Protein AF-0000000066118875 (afdb_homodimer)

Organism: Methanococcus maripaludis (strain C7 / ATCC BAA-1331) (NCBI:txid426368)

InterPro domains:
  IPR014856 RNA-free ribonuclease P [MF_01078] (4-220)
  IPR014856 RNA-free ribonuclease P [PF08745] (5-217)
  IPR014856 RNA-free ribonuclease P [PTHR41173] (1-218)
  IPR014856 RNA-free ribonuclease P [TIGR03875] (5-217)

Foldseek 3Di:
DPAAEEEEALCLQQPPLQCVLVVHDASQVSLQLLLVLLVCCCVQVVHAYEYEPPVRVVVNVVVCVVSVHDVVSVVSCVPRYHYDFFPPVPDDDDVVLVVVQVVLQVVLVVVLVVLVVVLVVQLVVQLVVQVPDPPDDPVRSNVVSCVVRVVVSVVVNCCSNQPQADRDPSLVRSLRVCVVVVHEYEDQHNHSVVVCVVRVHHYDYSNCVSVVSVVVVVVSVVD/DPAAEEEEALCLQQPVLQCVLVVHDASLVSLVLLLVLLVLCCVQVVHAYEYEPPVRVVVNVVVCVVSVHDVVSVVSCVPRYHYDFFPPVPDDDDVVLVVVQVVLQVVLVVVLVVLVVVLVVQLVVQLVVQVPDPPDDPVRSNVVSCVVRVVVSVVVNCCSNQPQADRDPSLVRSLRVCVVVVHEYEHQHNRSVVVCVVRVHHYDYSNCVSVVSVVVVVVSVVD

Secondary structure (DSSP, 8-state):
----EEEE-THHHH-HHHHHHHT-SSHHHHHHHHHHHHHHHHHHH--EEEEETTHHHHHHHHHHHHTT--HHHHHHHHHHEEEE---TTT-EEEHHHHHHHHHHHHHHHHHHHHHHHHHHHHHHHHHHHHHSSTT--HHHHHHHHHHHHHHHHHHHHHHHHHTTS---HHHHHHHHHHHHHT-EEEE--HHHHHHHHHTT--EEETTTHHHHHHHHHHHHHH-/----EEEE-THHHH-HHHHHHHT-SSHHHHHHHHHHHHHHHHHHH--EEEEETTHHHHHHHHHHHHTT--HHHHHHHHHHEEEE---TTT-EEEHHHHHHHHHHHHHHHHHHHHHHHHHHHHHHHHHHHHHSSTT--HHHHHHHHHHHHHHHHHHHHHHHHHTTS---HHHHHHHHHHHHHT-EEEE--HHHHHHHHHTT--EEETTTHHHHHHHHHHHHHH-

Solvent-accessible surface area (backbone atoms only — not comparable to full-atom values): 22866 Å² total; per-residue (Å²): 126,86,72,52,37,34,19,42,38,50,40,41,57,66,30,63,64,31,25,57,68,70,71,40,92,46,65,52,60,33,41,42,52,49,46,50,51,48,43,49,36,31,74,75,67,54,35,44,40,30,28,27,43,62,57,37,44,48,50,40,50,51,50,40,54,74,69,64,38,58,69,67,50,54,51,45,48,66,68,55,37,46,71,42,58,51,60,34,77,76,42,64,36,47,38,44,59,55,42,52,50,42,44,53,48,45,56,27,53,52,49,43,51,50,52,43,52,51,45,28,50,53,30,23,52,46,18,36,64,56,43,60,51,84,85,60,53,70,69,56,41,49,50,53,38,46,65,64,45,48,61,58,43,52,50,52,45,47,48,56,66,40,56,73,39,81,62,43,43,47,59,50,37,32,54,47,33,11,61,76,66,70,18,28,33,25,36,71,47,66,14,56,52,54,49,30,53,75,70,70,42,50,75,37,51,18,58,50,45,64,54,55,52,49,52,54,48,54,53,56,67,70,97,125,87,71,52,36,34,20,42,38,50,38,40,58,67,29,65,63,33,26,58,70,70,71,41,92,45,64,51,59,33,41,42,53,48,45,50,53,50,42,49,37,30,74,74,67,54,35,45,41,29,29,26,42,62,56,36,44,48,51,40,51,51,50,40,55,75,69,65,38,58,68,67,49,55,50,46,50,65,68,56,38,45,71,43,58,50,60,33,77,74,42,65,37,46,38,45,59,54,42,51,49,41,44,52,48,45,54,26,52,53,48,43,50,51,53,42,50,52,48,30,50,53,31,23,53,47,19,35,65,55,44,60,52,84,84,59,53,70,69,58,41,49,52,53,38,47,67,64,45,48,60,59,42,52,51,54,46,46,48,57,67,40,54,75,39,80,62,43,41,47,57,50,38,32,52,48,32,11,61,75,65,69,17,27,34,25,36,72,46,65,15,57,51,55,50,30,54,74,71,71,41,49,77,38,51,18,57,50,45,64,55,55,52,47,52,54,49,54,54,57,67,72,99

Nearest PDB structures (foldseek):
  7e8o-assembly2_D  TM=9.168E-01  e=6.779E-15  Planctomycetes bacterium GWF2_40_8
  8kda-assembly1_J  TM=9.258E-01  e=1.550E-14  Hydrogenobacter thermophilus TK-6
  7e8o-assembly1_A  TM=8.873E-01  e=4.756E-15  Planctomycetes bacterium GWF2_40_8
  8kda-assembly1_B  TM=9.150E-01  e=3.149E-14  Hydrogenobacter thermophilus TK-6
  8kd9-assembly1_L  TM=9.096E-01  e=1.301E-12  Aquifex aeolicus VF5

Structure (mmCIF, N/CA/C/O backbone):
data_AF-0000000066118875-model_v1
#
loop_
_entity.id
_entity.type
_entity.pdbx_description
1 polymer 'RNA-free ribonuclease P'
#
loop_
_atom_site.group_PDB
_atom_site.id
_atom_site.type_symbol
_atom_site.label_atom_id
_atom_site.label_alt_id
_atom_site.label_comp_id
_atom_site.label_asym_id
_atom_site.label_entity_id
_atom_site.label_seq_id
_atom_site.pdbx_PDB_ins_code
_atom_site.Cartn_x
_atom_site.Cartn_y
_atom_site.Cartn_z
_atom_site.occupancy
_atom_site.B_iso_or_equiv
_atom_site.auth_seq_id
_atom_site.auth_comp_id
_atom_site.auth_asym_id
_atom_site.auth_atom_id
_atom_site.pdbx_PDB_model_num
ATOM 1 N N . MET A 1 1 ? -27.656 25.938 12.891 1 40.72 1 MET A N 1
ATOM 2 C CA . MET A 1 1 ? -26.469 26.25 12.102 1 40.72 1 MET A CA 1
ATOM 3 C C . MET A 1 1 ? -25.594 25.016 11.922 1 40.72 1 MET A C 1
ATOM 5 O O . MET A 1 1 ? -25.453 24.219 12.844 1 40.72 1 MET A O 1
ATOM 9 N N . GLN A 1 2 ? -25.344 24.656 10.766 1 55.78 2 GLN A N 1
ATOM 10 C CA . GLN A 1 2 ? -24.609 23.422 10.508 1 55.78 2 GLN A CA 1
ATOM 11 C C . GLN A 1 2 ? -23.219 23.469 11.133 1 55.78 2 GLN A C 1
ATOM 13 O O . GLN A 1 2 ? -22.438 24.375 10.852 1 55.78 2 GLN A O 1
ATOM 18 N N . LYS A 1 3 ? -23.047 22.875 12.328 1 73.31 3 LYS A N 1
ATOM 19 C CA . LYS A 1 3 ? -21.812 22.812 13.086 1 73.31 3 LYS A CA 1
ATOM 20 C C . LYS A 1 3 ? -20.625 22.469 12.188 1 73.31 3 LYS A C 1
ATOM 22 O O . LYS A 1 3 ? -20.688 21.5 11.43 1 73.31 3 LYS A O 1
ATOM 27 N N . GLN A 1 4 ? -19.703 23.5 12.039 1 89.94 4 GLN A N 1
ATOM 28 C CA . GLN A 1 4 ? -18.5 23.281 11.234 1 89.94 4 GLN A CA 1
ATOM 29 C C . GLN A 1 4 ? -17.469 22.5 12.023 1 89.94 4 GLN A C 1
ATOM 31 O O . GLN A 1 4 ? -17.172 22.812 13.18 1 89.94 4 GLN A O 1
ATOM 36 N N . ARG A 1 5 ? -17.031 21.422 11.469 1 96.44 5 ARG A N 1
ATOM 37 C CA . ARG A 1 5 ? -16 20.562 12.07 1 96.44 5 ARG A CA 1
ATOM 38 C C . ARG A 1 5 ? -14.797 20.438 11.148 1 96.44 5 ARG A C 1
ATOM 40 O O . ARG A 1 5 ? -14.938 20.406 9.93 1 96.44 5 ARG A O 1
ATOM 47 N N . PHE A 1 6 ? -13.719 20.453 11.828 1 98.19 6 PHE A N 1
ATOM 48 C CA . PHE A 1 6 ? -12.469 20.297 11.086 1 98.19 6 PHE A CA 1
ATOM 49 C C . PHE A 1 6 ? -11.625 19.172 11.68 1 98.19 6 PHE A C 1
ATOM 51 O O . PHE A 1 6 ? -11.602 18.984 12.898 1 98.19 6 PHE A O 1
ATOM 58 N N . CYS A 1 7 ? -11.008 18.406 10.836 1 98.31 7 CYS A N 1
ATOM 59 C CA . CYS A 1 7 ? -10.055 17.375 11.242 1 98.31 7 CYS A CA 1
ATOM 60 C C . CYS A 1 7 ? -8.641 17.766 10.82 1 98.31 7 CYS A C 1
ATOM 62 O O . CYS A 1 7 ? -8.359 17.875 9.625 1 98.31 7 CYS A O 1
ATOM 64 N N . LEU A 1 8 ? -7.762 17.875 11.75 1 98.06 8 LEU A N 1
ATOM 65 C CA . LEU A 1 8 ? -6.457 18.469 11.492 1 98.06 8 LEU A CA 1
ATOM 66 C C . LEU A 1 8 ? -5.387 17.391 11.336 1 98.06 8 LEU A C 1
ATOM 68 O O . LEU A 1 8 ? -5.324 16.453 12.133 1 98.06 8 LEU A O 1
ATOM 72 N N . ASP A 1 9 ? -4.609 17.5 10.336 1 97.31 9 ASP A N 1
ATOM 73 C CA . ASP A 1 9 ? -3.34 16.797 10.211 1 97.31 9 ASP A CA 1
ATOM 74 C C . ASP A 1 9 ? -2.219 17.547 10.922 1 97.31 9 ASP A C 1
ATOM 76 O O . ASP A 1 9 ? -2.375 18.719 11.266 1 97.31 9 ASP A O 1
ATOM 80 N N . THR A 1 10 ? -1.132 16.922 11.195 1 95.75 10 THR A N 1
ATOM 81 C CA . THR A 1 10 ? -0.002 17.547 11.875 1 95.75 10 THR A CA 1
ATOM 82 C C . THR A 1 10 ? 0.458 18.797 11.133 1 95.75 10 THR A C 1
ATOM 84 O O . THR A 1 10 ? 0.834 19.797 11.75 1 95.75 10 THR A O 1
ATOM 87 N N . THR A 1 11 ? 0.359 18.766 9.867 1 94.12 11 THR A N 1
ATOM 88 C CA . THR A 1 11 ? 0.866 19.844 9.023 1 94.12 11 THR A CA 1
ATOM 89 C C . THR A 1 11 ? 0.025 21.094 9.203 1 94.12 11 THR A C 1
ATOM 91 O O . THR A 1 11 ? 0.458 22.203 8.836 1 94.12 11 THR A O 1
ATOM 94 N N . ALA A 1 12 ? -1.156 20.953 9.648 1 95 12 ALA A N 1
ATOM 95 C CA . ALA A 1 12 ? -2.023 22.094 9.891 1 95 12 ALA A CA 1
ATOM 96 C C . ALA A 1 12 ? -1.401 23.047 10.906 1 95 12 ALA A C 1
ATOM 98 O O . ALA A 1 12 ? -1.683 24.25 10.898 1 95 12 ALA A O 1
ATOM 99 N N . ILE A 1 13 ? -0.539 22.484 11.734 1 94 13 ILE A N 1
ATOM 100 C CA . ILE A 1 13 ? 0.031 23.281 12.82 1 94 13 ILE A CA 1
ATOM 101 C C . ILE A 1 13 ? 1.532 23.453 12.602 1 94 13 ILE A C 1
ATOM 103 O O . ILE A 1 13 ? 2.094 24.516 12.898 1 94 13 ILE A O 1
ATOM 107 N N . THR A 1 14 ? 2.164 22.484 11.977 1 93.19 14 THR A N 1
ATOM 108 C CA . THR A 1 14 ? 3.623 22.422 12.008 1 93.19 14 THR A CA 1
ATOM 109 C C . THR A 1 14 ? 4.211 22.906 10.68 1 93.19 14 THR A C 1
ATOM 111 O O . THR A 1 14 ? 5.402 23.203 10.602 1 93.19 14 THR A O 1
ATOM 114 N N . ASP A 1 15 ? 3.434 23 9.766 1 91.88 15 ASP A N 1
ATOM 115 C CA . ASP A 1 15 ? 3.93 23.312 8.43 1 91.88 15 ASP A CA 1
ATOM 116 C C . ASP A 1 15 ? 4.562 24.703 8.391 1 91.88 15 ASP A C 1
ATOM 118 O O . ASP A 1 15 ? 4.047 25.641 9 1 91.88 15 ASP A O 1
ATOM 122 N N . SER A 1 16 ? 5.566 24.797 7.559 1 89.88 16 SER A N 1
ATOM 123 C CA . SER A 1 16 ? 6.289 26.062 7.434 1 89.88 16 SER A CA 1
ATOM 124 C C . SER A 1 16 ? 5.473 27.094 6.664 1 89.88 16 SER A C 1
ATOM 126 O O . SER A 1 16 ? 5.57 28.281 6.93 1 89.88 16 SER A O 1
ATOM 128 N N . ASP A 1 17 ? 4.727 26.578 5.75 1 89.25 17 ASP A N 1
ATOM 129 C CA . ASP A 1 17 ? 3.891 27.5 4.973 1 89.25 17 ASP A CA 1
ATOM 130 C C . ASP A 1 17 ? 2.84 28.172 5.855 1 89.25 17 ASP A C 1
ATOM 132 O O . ASP A 1 17 ? 2.486 29.328 5.633 1 89.25 17 ASP A O 1
ATOM 136 N N . VAL A 1 18 ? 2.387 27.469 6.75 1 89.88 18 VAL A N 1
ATOM 137 C CA . VAL A 1 18 ? 1.427 28.016 7.703 1 89.88 18 VAL A CA 1
ATOM 138 C C . VAL A 1 18 ? 2.098 29.094 8.547 1 89.88 18 VAL A C 1
ATOM 140 O O . VAL A 1 18 ? 1.564 30.188 8.695 1 89.88 18 VAL A O 1
ATOM 143 N N . ARG A 1 19 ? 3.256 28.781 9 1 89.81 19 ARG A N 1
ATOM 144 C CA . ARG A 1 19 ? 4.027 29.734 9.805 1 89.81 19 ARG A CA 1
ATOM 145 C C . ARG A 1 19 ? 4.297 31.016 9.031 1 89.81 19 ARG A C 1
ATOM 147 O O . ARG A 1 19 ? 4.129 32.125 9.562 1 89.81 19 ARG A O 1
ATOM 154 N N . ARG A 1 20 ? 4.695 30.953 7.871 1 89.81 20 ARG A N 1
ATOM 155 C CA . ARG A 1 20 ? 4.984 32.094 7.016 1 89.81 20 ARG A CA 1
ATOM 156 C C . ARG A 1 20 ? 3.729 32.938 6.781 1 89.81 20 ARG A C 1
ATOM 158 O O . ARG A 1 20 ? 3.791 34.156 6.785 1 89.81 20 ARG A O 1
ATOM 165 N N . SER A 1 21 ? 2.641 32.25 6.609 1 88.75 21 SER A N 1
ATOM 166 C CA . SER A 1 21 ? 1.384 32.938 6.344 1 88.75 21 SER A CA 1
ATOM 167 C C . SER A 1 21 ? 0.915 33.719 7.566 1 88.75 21 SER A C 1
ATOM 169 O O . SER A 1 21 ? 0.276 34.781 7.434 1 88.75 21 SER A O 1
ATOM 171 N N . LEU A 1 22 ? 1.236 33.25 8.695 1 91.69 22 LEU A N 1
ATOM 172 C CA . LEU A 1 22 ? 0.831 33.906 9.938 1 91.69 22 LEU A CA 1
ATOM 173 C C . LEU A 1 22 ? 1.819 35 10.336 1 91.69 22 LEU A C 1
ATOM 175 O O . LEU A 1 22 ? 1.569 35.75 11.273 1 91.69 22 LEU A O 1
ATOM 179 N N . GLY A 1 23 ? 2.928 35.062 9.695 1 90.38 23 GLY A N 1
ATOM 180 C CA . GLY A 1 23 ? 3.934 36.062 9.945 1 90.38 23 GLY A CA 1
ATOM 181 C C . GLY A 1 23 ? 4.758 35.812 11.195 1 90.38 23 GLY A C 1
ATOM 182 O O . GLY A 1 23 ? 5.148 36.719 11.898 1 90.38 23 GLY A O 1
ATOM 183 N N . VAL A 1 24 ? 4.863 34.562 11.492 1 90.31 24 VAL A N 1
ATOM 184 C CA . VAL A 1 24 ? 5.633 34.219 12.68 1 90.31 24 VAL A CA 1
ATOM 185 C C . VAL A 1 24 ? 6.863 33.406 12.289 1 90.31 24 VAL A C 1
ATOM 187 O O . VAL A 1 24 ? 6.895 32.781 11.227 1 90.31 24 VAL A O 1
ATOM 190 N N . SER A 1 25 ? 7.926 33.406 13.195 1 86.06 25 SER A N 1
ATOM 191 C CA . SER A 1 25 ? 9.227 32.844 12.836 1 86.06 25 SER A CA 1
ATOM 192 C C . SER A 1 25 ? 9.398 31.422 13.398 1 86.06 25 SER A C 1
ATOM 194 O O . SER A 1 25 ? 10.148 30.625 12.852 1 86.06 25 SER A O 1
ATOM 196 N N . ASN A 1 26 ? 8.773 31.219 14.477 1 89.88 26 ASN A N 1
ATOM 197 C CA . ASN A 1 26 ? 9.016 29.922 15.102 1 89.88 26 ASN A CA 1
ATOM 198 C C . ASN A 1 26 ? 7.719 29.141 15.289 1 89.88 26 ASN A C 1
ATOM 200 O O . ASN A 1 26 ? 6.633 29.719 15.289 1 89.88 26 ASN A O 1
ATOM 204 N N . ILE A 1 27 ? 7.863 27.906 15.414 1 91.25 27 ILE A N 1
ATOM 205 C CA . ILE A 1 27 ? 6.742 26.969 15.484 1 91.25 27 ILE A CA 1
ATOM 206 C C . ILE A 1 27 ? 5.941 27.234 16.766 1 91.25 27 ILE A C 1
ATOM 208 O O . ILE A 1 27 ? 4.715 27.094 16.766 1 91.25 27 ILE A O 1
ATOM 212 N N . SER A 1 28 ? 6.59 27.562 17.781 1 91.62 28 SER A N 1
ATOM 213 C CA . SER A 1 28 ? 5.93 27.812 19.047 1 91.62 28 SER A CA 1
ATOM 214 C C . SER A 1 28 ? 4.93 28.953 18.953 1 91.62 28 SER A C 1
ATOM 216 O O . SER A 1 28 ? 3.793 28.844 19.406 1 91.62 28 SER A O 1
ATOM 218 N N . GLU A 1 29 ? 5.391 30.016 18.359 1 92.38 29 GLU A N 1
ATOM 219 C CA . GLU A 1 29 ? 4.523 31.172 18.172 1 92.38 29 GLU A CA 1
ATOM 220 C C . GLU A 1 29 ? 3.361 30.859 17.234 1 92.38 29 GLU A C 1
ATOM 222 O O . GLU A 1 29 ? 2.23 31.281 17.469 1 92.38 29 GLU A O 1
ATOM 227 N N . SER A 1 30 ? 3.688 30.188 16.234 1 93.75 30 SER A N 1
ATOM 228 C CA . SER A 1 30 ? 2.656 29.812 15.281 1 93.75 30 SER A CA 1
ATOM 229 C C . SER A 1 30 ? 1.595 28.922 15.93 1 93.75 30 SER A C 1
ATOM 231 O O . SER A 1 30 ? 0.397 29.156 15.758 1 93.75 30 SER A O 1
ATOM 233 N N . ALA A 1 31 ? 2.027 27.922 16.625 1 95.19 31 ALA A N 1
ATOM 234 C CA . ALA A 1 31 ? 1.111 27.016 17.297 1 95.19 31 ALA A CA 1
ATOM 235 C C . ALA A 1 31 ? 0.231 27.75 18.297 1 95.19 31 ALA A C 1
ATOM 237 O O . ALA A 1 31 ? -0.969 27.5 18.391 1 95.19 31 ALA A O 1
ATOM 238 N N . GLU A 1 32 ? 0.789 28.641 18.984 1 94.44 32 GLU A N 1
ATOM 239 C CA . GLU A 1 32 ? 0.049 29.438 19.969 1 94.44 32 GLU A CA 1
ATOM 240 C C . GLU A 1 32 ? -1.031 30.281 19.297 1 94.44 32 GLU A C 1
ATOM 242 O O . GLU A 1 32 ? -2.172 30.328 19.766 1 94.44 32 GLU A O 1
ATOM 247 N N . LYS A 1 33 ? -0.654 30.938 18.281 1 94.38 33 LYS A N 1
ATOM 248 C CA . LYS A 1 33 ? -1.599 31.781 17.562 1 94.38 33 LYS A CA 1
ATOM 249 C C . LYS A 1 33 ? -2.754 30.953 17 1 94.38 33 LYS A C 1
ATOM 251 O O . LYS A 1 33 ? -3.916 31.359 17.094 1 94.38 33 LYS A O 1
ATOM 256 N N . ILE A 1 34 ? -2.445 29.875 16.391 1 96.25 34 ILE A N 1
ATOM 257 C CA . ILE A 1 34 ? -3.455 29 15.789 1 96.25 34 ILE A CA 1
ATOM 258 C C . ILE A 1 34 ? -4.398 28.484 16.875 1 96.25 34 ILE A C 1
ATOM 260 O O . ILE A 1 34 ? -5.617 28.484 16.703 1 96.25 34 ILE A O 1
ATOM 264 N N . MET A 1 35 ? -3.846 28.094 18.016 1 96.62 35 MET A N 1
ATOM 265 C CA . MET A 1 35 ? -4.66 27.578 19.109 1 96.62 35 MET A CA 1
ATOM 266 C C . MET A 1 35 ? -5.582 28.656 19.656 1 96.62 35 MET A C 1
ATOM 268 O O . MET A 1 35 ? -6.711 28.375 20.062 1 96.62 35 MET A O 1
ATOM 272 N N . ASP A 1 36 ? -5.059 29.844 19.703 1 96.12 36 ASP A N 1
ATOM 273 C CA . ASP A 1 36 ? -5.895 30.938 20.172 1 96.12 36 ASP A CA 1
ATOM 274 C C . ASP A 1 36 ? -7.09 31.156 19.234 1 96.12 36 ASP A C 1
ATOM 276 O O . ASP A 1 36 ? -8.211 31.359 19.703 1 96.12 36 ASP A O 1
ATOM 280 N N . ILE A 1 37 ? -6.797 31.109 17.984 1 96.38 37 ILE A N 1
ATOM 281 C CA . ILE A 1 37 ? -7.848 31.266 16.984 1 96.38 37 ILE A CA 1
ATOM 282 C C . ILE A 1 37 ? -8.859 30.141 17.109 1 96.38 37 ILE A C 1
ATOM 284 O O . ILE A 1 37 ? -10.07 30.359 17.078 1 96.38 37 ILE A O 1
ATOM 288 N N . ILE A 1 38 ? -8.422 28.922 17.25 1 97.12 38 ILE A N 1
ATOM 289 C CA . ILE A 1 38 ? -9.281 27.75 17.391 1 97.12 38 ILE A CA 1
ATOM 290 C C . ILE A 1 38 ? -10.125 27.859 18.656 1 97.12 38 ILE A C 1
ATOM 292 O O . ILE A 1 38 ? -11.32 27.578 18.641 1 97.12 38 ILE A O 1
ATOM 296 N N . ALA A 1 39 ? -9.484 28.297 19.734 1 96.62 39 ALA A N 1
ATOM 297 C CA . ALA A 1 39 ? -10.188 28.5 21 1 96.62 39 ALA A CA 1
ATOM 298 C C . ALA A 1 39 ? -11.344 29.484 20.844 1 96.62 39 ALA A C 1
ATOM 300 O O . ALA A 1 39 ? -12.469 29.203 21.266 1 96.62 39 ALA A O 1
ATOM 301 N N . GLN A 1 40 ? -11.062 30.562 20.25 1 95.94 40 GLN A N 1
ATOM 302 C CA . GLN A 1 40 ? -12.086 31.578 20.047 1 95.94 40 GLN A CA 1
ATOM 303 C C . GLN A 1 40 ? -13.211 31.062 19.156 1 95.94 40 GLN A C 1
ATOM 305 O O . GLN A 1 40 ? -14.391 31.312 19.422 1 95.94 40 GLN A O 1
ATOM 310 N N . ALA A 1 41 ? -12.82 30.406 18.109 1 95.69 41 ALA A N 1
ATOM 311 C CA . ALA A 1 41 ? -13.805 29.859 17.172 1 95.69 41 ALA A CA 1
ATOM 312 C C . ALA A 1 41 ? -14.711 28.844 17.875 1 95.69 41 ALA A C 1
ATOM 314 O O . ALA A 1 41 ? -15.906 28.766 17.578 1 95.69 41 ALA A O 1
ATOM 315 N N . ARG A 1 42 ? -14.125 28.062 18.734 1 95.19 42 ARG A N 1
ATOM 316 C CA . ARG A 1 42 ? -14.891 27.094 19.5 1 95.19 42 ARG A CA 1
ATOM 317 C C . ARG A 1 42 ? -15.891 27.766 20.422 1 95.19 42 ARG A C 1
ATOM 319 O O . ARG A 1 42 ? -17.078 27.422 20.422 1 95.19 42 ARG A O 1
ATOM 326 N N . VAL A 1 43 ? -15.5 28.734 21.125 1 94.19 43 VAL A N 1
ATOM 327 C CA . VAL A 1 43 ? -16.312 29.375 22.141 1 94.19 43 VAL A CA 1
ATOM 328 C C . VAL A 1 43 ? -17.375 30.266 21.5 1 94.19 43 VAL A C 1
ATOM 330 O O . VAL A 1 43 ? -18.531 30.25 21.906 1 94.19 43 VAL A O 1
ATOM 333 N N . GLN A 1 44 ? -17.047 30.906 20.453 1 93.31 44 GLN A N 1
ATOM 334 C CA . GLN A 1 44 ? -17.922 31.922 19.891 1 93.31 44 GLN A CA 1
ATOM 335 C C . GLN A 1 44 ? -18.797 31.344 18.797 1 93.31 44 GLN A C 1
ATOM 337 O O . GLN A 1 44 ? -19.938 31.781 18.609 1 93.31 44 GLN A O 1
ATOM 342 N N . LEU A 1 45 ? -18.281 30.422 18.078 1 93.44 45 LEU A N 1
ATOM 343 C CA . LEU A 1 45 ? -18.984 29.984 16.875 1 93.44 45 LEU A CA 1
ATOM 344 C C . LEU A 1 45 ? -19.344 28.516 16.969 1 93.44 45 LEU A C 1
ATOM 346 O O . LEU A 1 45 ? -19.984 27.969 16.062 1 93.44 45 LEU A O 1
ATOM 350 N N . ASP A 1 46 ? -18.891 27.812 17.953 1 93.81 46 ASP A N 1
ATOM 351 C CA . ASP A 1 46 ? -19.141 26.391 18.156 1 93.81 46 ASP A CA 1
ATOM 352 C C . ASP A 1 46 ? -18.5 25.547 17.047 1 93.81 46 ASP A C 1
ATOM 354 O O . ASP A 1 46 ? -19.094 24.562 16.578 1 93.81 46 ASP A O 1
ATOM 358 N N . ILE A 1 47 ? -17.391 26.078 16.547 1 95.38 47 ILE A N 1
ATOM 359 C CA . ILE A 1 47 ? -16.594 25.328 15.586 1 95.38 47 ILE A CA 1
ATOM 360 C C . ILE A 1 47 ? -15.672 24.344 16.328 1 95.38 47 ILE A C 1
ATOM 362 O O . ILE A 1 47 ? -14.977 24.734 17.266 1 95.38 47 ILE A O 1
ATOM 366 N N . SER A 1 48 ? -15.703 23.062 15.891 1 96.31 48 SER A N 1
ATOM 367 C CA . SER A 1 48 ? -14.883 22.062 16.562 1 96.31 48 SER A CA 1
ATOM 368 C C . SER A 1 48 ? -13.734 21.594 15.672 1 96.31 48 SER A C 1
ATOM 370 O O . SER A 1 48 ? -13.922 21.375 14.477 1 96.31 48 SER A O 1
ATOM 372 N N . CYS A 1 49 ? -12.633 21.516 16.266 1 98 49 CYS A N 1
ATOM 373 C CA . CYS A 1 49 ? -11.445 20.984 15.609 1 98 49 CYS A CA 1
ATOM 374 C C . CYS A 1 49 ? -11 19.672 16.25 1 98 49 CYS A C 1
ATOM 376 O O . CYS A 1 49 ? -10.797 19.609 17.453 1 98 49 CYS A O 1
ATOM 378 N N . HIS A 1 50 ? -10.867 18.672 15.406 1 98.31 50 HIS A N 1
ATOM 379 C CA . HIS A 1 50 ? -10.562 17.328 15.883 1 98.31 50 HIS A CA 1
ATOM 380 C C . HIS A 1 50 ? -9.195 16.859 15.383 1 98.31 50 HIS A C 1
ATOM 382 O O . HIS A 1 50 ? -8.711 17.344 14.352 1 98.31 50 HIS A O 1
ATOM 388 N N . ILE A 1 51 ? -8.617 15.992 16.109 1 98.44 51 ILE A N 1
ATOM 389 C CA . ILE A 1 51 ? -7.336 15.398 15.742 1 98.44 51 ILE A CA 1
ATOM 390 C C . ILE A 1 51 ? -7.348 13.906 16.094 1 98.44 51 ILE A C 1
ATOM 392 O O . ILE A 1 51 ? -7.781 13.516 17.172 1 98.44 51 ILE A O 1
ATOM 396 N N . PRO A 1 52 ? -6.918 13.109 15.086 1 98 52 PRO A N 1
ATOM 397 C CA . PRO A 1 52 ? -6.883 11.68 15.383 1 98 52 PRO A CA 1
ATOM 398 C C . PRO A 1 52 ? -5.965 11.344 16.562 1 98 52 PRO A C 1
ATOM 400 O O . PRO A 1 52 ? -4.797 11.734 16.562 1 98 52 PRO A O 1
ATOM 403 N N . TYR A 1 53 ? -6.527 10.672 17.562 1 96.44 53 TYR A N 1
ATOM 404 C CA . TYR A 1 53 ? -5.793 10.164 18.719 1 96.44 53 TYR A CA 1
ATOM 405 C C . TYR A 1 53 ? -5.527 8.672 18.578 1 96.44 53 TYR A C 1
ATOM 407 O O . TYR A 1 53 ? -6.426 7.906 18.219 1 96.44 53 TYR A O 1
ATOM 415 N N . ASN A 1 54 ? -4.262 8.172 18.734 1 93.75 54 ASN A N 1
ATOM 416 C CA . ASN A 1 54 ? -3.078 8.859 19.25 1 93.75 54 ASN A CA 1
ATOM 417 C C . ASN A 1 54 ? -2.062 9.133 18.141 1 93.75 54 ASN A C 1
ATOM 419 O O . ASN A 1 54 ? -1.004 9.711 18.391 1 93.75 54 ASN A O 1
ATOM 423 N N . THR A 1 55 ? -2.441 8.758 16.859 1 93.69 55 THR A N 1
ATOM 424 C CA . THR A 1 55 ? -1.444 8.758 15.789 1 93.69 55 THR A CA 1
ATOM 425 C C . THR A 1 55 ? -1.005 10.18 15.461 1 93.69 55 THR A C 1
ATOM 427 O O . THR A 1 55 ? 0.09 10.602 15.836 1 93.69 55 THR A O 1
ATOM 430 N N . VAL A 1 56 ? -1.902 10.977 15.023 1 96.38 56 VAL A N 1
ATOM 431 C CA . VAL A 1 56 ? -1.588 12.336 14.594 1 96.38 56 VAL A CA 1
ATOM 432 C C . VAL A 1 56 ? -1.303 13.211 15.805 1 96.38 56 VAL A C 1
ATOM 434 O O . VAL A 1 56 ? -0.381 14.031 15.789 1 96.38 56 VAL A O 1
ATOM 437 N N . TYR A 1 57 ? -2.029 13.016 16.875 1 97.69 57 TYR A N 1
ATOM 438 C CA . TYR A 1 57 ? -1.857 13.789 18.094 1 97.69 57 TYR A CA 1
ATOM 439 C C . TYR A 1 57 ? -0.456 13.609 18.656 1 97.69 57 TYR A C 1
ATOM 441 O O . TYR A 1 57 ? 0.218 14.586 19 1 97.69 57 TYR A O 1
ATOM 449 N N . LYS A 1 58 ? -0.026 12.414 18.766 1 96.44 58 LYS A N 1
ATOM 450 C CA . LYS A 1 58 ? 1.299 12.125 19.312 1 96.44 58 LYS A CA 1
ATOM 451 C C . LYS A 1 58 ? 2.395 12.734 18.438 1 96.44 58 LYS A C 1
ATOM 453 O O . LYS A 1 58 ? 3.414 13.203 18.953 1 96.44 58 LYS A O 1
ATOM 458 N N . GLU A 1 59 ? 2.131 12.617 17.203 1 95.56 59 GLU A N 1
ATOM 459 C CA . GLU A 1 59 ? 3.08 13.234 16.281 1 95.56 59 GLU A CA 1
ATOM 460 C C . GLU A 1 59 ? 3.195 14.734 16.531 1 95.56 59 GLU A C 1
ATOM 462 O O . GLU A 1 59 ? 4.301 15.281 16.578 1 95.56 59 GLU A O 1
ATOM 467 N N . LEU A 1 60 ? 2.111 15.336 16.625 1 96.25 60 LEU A N 1
ATOM 468 C CA . LEU A 1 60 ? 2.078 16.781 16.844 1 96.25 60 LEU A CA 1
ATOM 469 C C . LEU A 1 60 ? 2.77 17.141 18.156 1 96.25 60 LEU A C 1
ATOM 471 O O . LEU A 1 60 ? 3.639 18.016 18.188 1 96.25 60 LEU A O 1
ATOM 475 N N . VAL A 1 61 ? 2.473 16.453 19.203 1 95.94 61 VAL A N 1
ATOM 476 C CA . VAL A 1 61 ? 3.047 16.719 20.516 1 95.94 61 VAL A CA 1
ATOM 477 C C . VAL A 1 61 ? 4.559 16.484 20.469 1 95.94 61 VAL A C 1
ATOM 479 O O . VAL A 1 61 ? 5.328 17.281 21.016 1 95.94 61 VAL A O 1
ATOM 482 N N . GLY A 1 62 ? 4.902 15.414 19.875 1 95.31 62 GLY A N 1
ATOM 483 C CA . GLY A 1 62 ? 6.32 15.148 19.719 1 95.31 62 GLY A CA 1
ATOM 484 C C . GLY A 1 62 ? 7.066 16.266 19 1 95.31 62 GLY A C 1
ATOM 485 O O . GLY A 1 62 ? 8.172 16.625 19.406 1 95.31 62 GLY A O 1
ATOM 486 N N . PHE A 1 63 ? 6.449 16.766 18.016 1 94.31 63 PHE A N 1
ATOM 487 C CA . PHE A 1 63 ? 7.035 17.859 17.281 1 94.31 63 PHE A CA 1
ATOM 488 C C . PHE A 1 63 ? 7.184 19.094 18.156 1 94.31 63 PHE A C 1
ATOM 490 O O . PHE A 1 63 ? 8.227 19.75 18.156 1 94.31 63 PHE A O 1
ATOM 497 N N . LEU A 1 64 ? 6.215 19.422 18.891 1 95.56 64 LEU A N 1
ATOM 498 C CA . LEU A 1 64 ? 6.215 20.609 19.734 1 95.56 64 LEU A CA 1
ATOM 499 C C . LEU A 1 64 ? 7.254 20.469 20.844 1 95.56 64 LEU A C 1
ATOM 501 O O . LEU A 1 64 ? 7.934 21.438 21.188 1 95.56 64 LEU A O 1
ATOM 505 N N . ILE A 1 65 ? 7.387 19.297 21.328 1 95.69 65 ILE A N 1
ATOM 506 C CA . ILE A 1 65 ? 8.367 19.031 22.391 1 95.69 65 ILE A CA 1
ATOM 507 C C . ILE A 1 65 ? 9.781 19.188 21.812 1 95.69 65 ILE A C 1
ATOM 509 O O . ILE A 1 65 ? 10.633 19.828 22.438 1 95.69 65 ILE A O 1
ATOM 513 N N . ARG A 1 66 ? 9.945 18.641 20.703 1 94.44 66 ARG A N 1
ATOM 514 C CA . ARG A 1 66 ? 11.25 18.719 20.062 1 94.44 66 ARG A CA 1
ATOM 515 C C . ARG A 1 66 ? 11.641 20.156 19.781 1 94.44 66 ARG A C 1
ATOM 517 O O . ARG A 1 66 ? 12.82 20.516 19.859 1 94.44 66 ARG A O 1
ATOM 524 N N . GLU A 1 67 ? 10.68 20.953 19.469 1 93.56 67 GLU A N 1
ATOM 525 C CA . GLU A 1 67 ? 10.922 22.359 19.156 1 93.56 67 GLU A CA 1
ATOM 526 C C . GLU A 1 67 ? 10.914 23.203 20.438 1 93.56 67 GLU A C 1
ATOM 528 O O . GLU A 1 67 ? 10.945 24.438 20.359 1 93.56 67 GLU A O 1
ATOM 533 N N . GLU A 1 68 ? 10.797 22.594 21.578 1 92.81 68 GLU A N 1
ATOM 534 C CA . GLU A 1 68 ? 10.875 23.203 22.891 1 92.81 68 GLU A CA 1
ATOM 535 C C . GLU A 1 68 ? 9.797 24.281 23.062 1 92.81 68 GLU A C 1
ATOM 537 O O . GLU A 1 68 ? 10.086 25.391 23.516 1 92.81 68 GLU A O 1
ATOM 542 N N . CYS A 1 69 ? 8.68 23.969 22.641 1 93.94 69 CYS A N 1
ATOM 543 C CA . CYS A 1 69 ? 7.551 24.859 22.844 1 93.94 69 CYS A CA 1
ATOM 544 C C . CYS A 1 69 ? 7.156 24.922 24.312 1 93.94 69 CYS A C 1
ATOM 546 O O . CYS A 1 69 ? 7.359 23.969 25.047 1 93.94 69 CYS A O 1
ATOM 548 N N . ALA A 1 70 ? 6.602 26.062 24.688 1 93.25 70 ALA A N 1
ATOM 549 C CA . ALA A 1 70 ? 6.199 26.266 26.078 1 93.25 70 ALA A CA 1
ATOM 550 C C . ALA A 1 70 ? 5.141 25.25 26.5 1 93.25 70 ALA A C 1
ATOM 552 O O . ALA A 1 70 ? 4.293 24.859 25.688 1 93.25 70 ALA A O 1
ATOM 553 N N . PRO A 1 71 ? 5.211 24.797 27.719 1 94.69 71 PRO A N 1
ATOM 554 C CA . PRO A 1 71 ? 4.211 23.844 28.219 1 94.69 71 PRO A CA 1
ATOM 555 C C . PRO A 1 71 ? 2.781 24.359 28.078 1 94.69 71 PRO A C 1
ATOM 557 O O . PRO A 1 71 ? 1.854 23.578 27.875 1 94.69 71 PRO A O 1
ATOM 560 N N . GLU A 1 72 ? 2.602 25.625 28.141 1 94.69 72 GLU A N 1
ATOM 561 C CA . GLU A 1 72 ? 1.282 26.234 28 1 94.69 72 GLU A CA 1
ATOM 562 C C . GLU A 1 72 ? 0.687 25.938 26.625 1 94.69 72 GLU A C 1
ATOM 564 O O . GLU A 1 72 ? -0.525 25.766 26.5 1 94.69 72 GLU A O 1
ATOM 569 N N . THR A 1 73 ? 1.555 25.969 25.688 1 94.38 73 THR A N 1
ATOM 570 C CA . THR A 1 73 ? 1.106 25.672 24.328 1 94.38 73 THR A CA 1
ATOM 571 C C . THR A 1 73 ? 0.583 24.234 24.234 1 94.38 73 THR A C 1
ATOM 573 O O . THR A 1 73 ? -0.426 23.984 23.578 1 94.38 73 THR A O 1
ATOM 576 N N . LEU A 1 74 ? 1.247 23.297 24.891 1 95.69 74 LEU A N 1
ATOM 577 C CA . LEU A 1 74 ? 0.83 21.906 24.906 1 95.69 74 LEU A CA 1
ATOM 578 C C . LEU A 1 74 ? -0.524 21.75 25.594 1 95.69 74 LEU A C 1
ATOM 580 O O . LEU A 1 74 ? -1.355 20.953 25.156 1 95.69 74 LEU A O 1
ATOM 584 N N . ILE A 1 75 ? -0.736 22.5 26.594 1 96.19 75 ILE A N 1
ATOM 585 C CA . ILE A 1 75 ? -2.006 22.484 27.312 1 96.19 75 ILE A CA 1
ATOM 586 C C . ILE A 1 75 ? -3.123 22.984 26.391 1 96.19 75 ILE A C 1
ATOM 588 O O . ILE A 1 75 ? -4.215 22.422 26.375 1 96.19 75 ILE A O 1
ATOM 592 N N . LYS A 1 76 ? -2.875 24.047 25.703 1 96 76 LYS A N 1
ATOM 593 C CA . LYS A 1 76 ? -3.854 24.594 24.75 1 96 76 LYS A CA 1
ATOM 594 C C . LYS A 1 76 ? -4.223 23.562 23.688 1 96 76 LYS A C 1
ATOM 596 O O . LYS A 1 76 ? -5.395 23.406 23.344 1 96 76 LYS A O 1
ATOM 601 N N . VAL A 1 77 ? -3.215 22.891 23.203 1 96.62 77 VAL A N 1
ATOM 602 C CA . VAL A 1 77 ? -3.434 21.859 22.188 1 96.62 77 VAL A CA 1
ATOM 603 C C . VAL A 1 77 ? -4.344 20.781 22.75 1 96.62 77 VAL A C 1
ATOM 605 O O . VAL A 1 77 ? -5.316 20.375 22.109 1 96.62 77 VAL A O 1
ATOM 608 N N . ASP A 1 78 ? -4.062 20.328 23.922 1 96.06 78 ASP A N 1
ATOM 609 C CA . ASP A 1 78 ? -4.824 19.266 24.578 1 96.06 78 ASP A CA 1
ATOM 610 C C . ASP A 1 78 ? -6.242 19.734 24.906 1 96.06 78 ASP A C 1
ATOM 612 O O . ASP A 1 78 ? -7.176 18.922 24.922 1 96.06 78 ASP A O 1
ATOM 616 N N . THR A 1 79 ? -6.41 20.984 25.078 1 96.81 79 THR A N 1
ATOM 617 C CA . THR A 1 79 ? -7.684 21.547 25.516 1 96.81 79 THR A CA 1
ATOM 618 C C . THR A 1 79 ? -8.594 21.797 24.312 1 96.81 79 THR A C 1
ATOM 620 O O . THR A 1 79 ? -9.781 21.484 24.344 1 96.81 79 THR A O 1
ATOM 623 N N . TRP A 1 80 ? -8.039 22.344 23.266 1 96.31 80 TRP A N 1
ATOM 624 C CA . TRP A 1 80 ? -8.891 22.906 22.234 1 96.31 80 TRP A CA 1
ATOM 625 C C . TRP A 1 80 ? -9.039 21.953 21.047 1 96.31 80 TRP A C 1
ATOM 627 O O . TRP A 1 80 ? -9.984 22.062 20.266 1 96.31 80 TRP A O 1
ATOM 637 N N . LEU A 1 81 ? -8.047 21.078 20.875 1 97.31 81 LEU A N 1
ATOM 638 C CA . LEU A 1 81 ? -8.203 20.031 19.875 1 97.31 81 LEU A CA 1
ATOM 639 C C . LEU A 1 81 ? -8.898 18.812 20.469 1 97.31 81 LEU A C 1
ATOM 641 O O . LEU A 1 81 ? -8.422 18.234 21.453 1 97.31 81 LEU A O 1
ATOM 645 N N . VAL A 1 82 ? -10.008 18.469 19.906 1 97.44 82 VAL A N 1
ATOM 646 C CA . VAL A 1 82 ? -10.766 17.328 20.391 1 97.44 82 VAL A CA 1
ATOM 647 C C . VAL A 1 82 ? -10.125 16.031 19.891 1 97.44 82 VAL A C 1
ATOM 649 O O . VAL A 1 82 ? -10.117 15.766 18.688 1 97.44 82 VAL A O 1
ATOM 652 N N . LYS A 1 83 ? -9.578 15.242 20.75 1 97.56 83 LYS A N 1
ATOM 653 C CA . LYS A 1 83 ? -8.938 13.977 20.422 1 97.56 83 LYS A CA 1
ATOM 654 C C . LYS A 1 83 ? -9.969 12.867 20.234 1 97.56 83 LYS A C 1
ATOM 656 O O . LYS A 1 83 ? -10.789 12.617 21.109 1 97.56 83 LYS A O 1
ATOM 661 N N . LYS A 1 84 ? -9.867 12.289 19.094 1 97.88 84 LYS A N 1
ATOM 662 C CA . LYS A 1 84 ? -10.773 11.18 18.828 1 97.88 84 LYS A CA 1
ATOM 663 C C . LYS A 1 84 ? -10.148 10.18 17.859 1 97.88 84 LYS A C 1
ATOM 665 O O . LYS A 1 84 ? -9.562 10.562 16.844 1 97.88 84 LYS A O 1
ATOM 670 N N . THR A 1 85 ? -10.273 8.906 18.266 1 96.81 85 THR A N 1
ATOM 671 C CA . THR A 1 85 ? -9.844 7.828 17.375 1 96.81 85 THR A CA 1
ATOM 672 C C . THR A 1 85 ? -10.961 7.434 16.422 1 96.81 85 THR A C 1
ATOM 674 O O . THR A 1 85 ? -12.094 7.211 16.844 1 96.81 85 THR A O 1
ATOM 677 N N . PRO A 1 86 ? -10.625 7.48 15.102 1 96.94 86 PRO A N 1
ATOM 678 C CA . PRO A 1 86 ? -11.672 7.027 14.195 1 96.94 86 PRO A CA 1
ATOM 679 C C . PRO A 1 86 ? -12.078 5.578 14.438 1 96.94 86 PRO A C 1
ATOM 681 O O . PRO A 1 86 ? -11.242 4.742 14.781 1 96.94 86 PRO A O 1
ATOM 684 N N . ASN A 1 87 ? -13.336 5.324 14.328 1 96.19 87 ASN A N 1
ATOM 685 C CA . ASN A 1 87 ? -13.836 3.961 14.445 1 96.19 87 ASN A CA 1
ATOM 686 C C . ASN A 1 87 ? -13.578 3.156 13.18 1 96.19 87 ASN A C 1
ATOM 688 O O . ASN A 1 87 ? -14.492 2.92 12.391 1 96.19 87 ASN A O 1
ATOM 692 N N . ARG A 1 88 ? -12.461 2.623 13.055 1 94.06 88 ARG A N 1
ATOM 693 C CA . ARG A 1 88 ? -11.984 1.984 11.836 1 94.06 88 ARG A CA 1
ATOM 694 C C . ARG A 1 88 ? -12.82 0.754 11.492 1 94.06 88 ARG A C 1
ATOM 696 O O . ARG A 1 88 ? -12.945 0.382 10.328 1 94.06 88 ARG A O 1
ATOM 703 N N . TYR A 1 89 ? -13.367 0.091 12.492 1 92.44 89 TYR A N 1
ATOM 704 C CA . TYR A 1 89 ? -14.117 -1.141 12.273 1 92.44 89 TYR A CA 1
ATOM 705 C C . TYR A 1 89 ? -15.508 -0.842 11.711 1 92.44 89 TYR A C 1
ATOM 707 O O . TYR A 1 89 ? -16.062 -1.642 10.953 1 92.44 89 TYR A O 1
ATOM 715 N N . GLU A 1 90 ? -16.016 0.327 11.984 1 94.44 90 GLU A N 1
ATOM 716 C CA . GLU A 1 90 ? -17.375 0.687 11.555 1 94.44 90 GLU A CA 1
ATOM 717 C C . GLU A 1 90 ? -17.344 1.479 10.25 1 94.44 90 GLU A C 1
ATOM 719 O O . GLU A 1 90 ? -18.266 1.378 9.438 1 94.44 90 GLU A O 1
ATOM 724 N N . ILE A 1 91 ? -16.312 2.254 10.133 1 94.88 91 ILE A N 1
ATOM 725 C CA . ILE A 1 91 ? -16.203 3.031 8.906 1 94.88 91 ILE A CA 1
ATOM 726 C C . ILE A 1 91 ? -15.938 2.098 7.727 1 94.88 91 ILE A C 1
ATOM 728 O O . ILE A 1 91 ? -15 1.292 7.766 1 94.88 91 ILE A O 1
ATOM 732 N N . LYS A 1 92 ? -16.797 2.193 6.746 1 94.06 92 LYS A N 1
ATOM 733 C CA . LYS A 1 92 ? -16.641 1.385 5.539 1 94.06 92 LYS A CA 1
ATOM 734 C C . LYS A 1 92 ? -16.188 2.238 4.359 1 94.06 92 LYS A C 1
ATOM 736 O O . LYS A 1 92 ? -16.625 3.375 4.195 1 94.06 92 LYS A O 1
ATOM 741 N N . ILE A 1 93 ? -15.312 1.732 3.609 1 93.38 93 ILE A N 1
ATOM 742 C CA . ILE A 1 93 ? -14.812 2.432 2.432 1 93.38 93 ILE A CA 1
ATOM 743 C C . ILE A 1 93 ? -15.07 1.595 1.183 1 93.38 93 ILE A C 1
ATOM 745 O O . ILE A 1 93 ? -15 0.365 1.226 1 93.38 93 ILE A O 1
ATOM 749 N N . PRO A 1 94 ? -15.406 2.32 0.104 1 93.44 94 PRO A N 1
ATOM 750 C CA . PRO A 1 94 ? -15.531 1.571 -1.148 1 93.44 94 PRO A CA 1
ATOM 751 C C . PRO A 1 94 ? -14.258 0.821 -1.522 1 93.44 94 PRO A C 1
ATOM 753 O O . PRO A 1 94 ? -13.156 1.372 -1.413 1 93.44 94 PRO A O 1
ATOM 756 N N . ALA A 1 95 ? -14.445 -0.425 -2.045 1 94.75 95 ALA A N 1
ATOM 757 C CA . ALA A 1 95 ? -13.297 -1.276 -2.369 1 94.75 95 ALA A CA 1
ATOM 758 C C . ALA A 1 95 ? -12.5 -0.702 -3.533 1 94.75 95 ALA A C 1
ATOM 760 O O . ALA A 1 95 ? -11.312 -0.999 -3.686 1 94.75 95 ALA A O 1
ATOM 761 N N . GLU A 1 96 ? -13.148 0.136 -4.309 1 93.94 96 GLU A N 1
ATOM 762 C CA . GLU A 1 96 ? -12.484 0.755 -5.449 1 93.94 96 GLU A CA 1
ATOM 763 C C . GLU A 1 96 ? -11.289 1.601 -5 1 93.94 96 GLU A C 1
ATOM 765 O O . GLU A 1 96 ? -10.281 1.674 -5.699 1 93.94 96 GLU A O 1
ATOM 770 N N . ILE A 1 97 ? -11.414 2.199 -3.893 1 91.56 97 ILE A N 1
ATOM 771 C CA . ILE A 1 97 ? -10.352 3.033 -3.346 1 91.56 97 ILE A CA 1
ATOM 772 C C . ILE A 1 97 ? -9.141 2.168 -3.002 1 91.56 97 ILE A C 1
ATOM 774 O O . ILE A 1 97 ? -8.008 2.52 -3.332 1 91.56 97 ILE A O 1
ATOM 778 N N . PHE A 1 98 ? -9.398 1.072 -2.43 1 92.19 98 PHE A N 1
ATOM 779 C CA . PHE A 1 98 ? -8.344 0.128 -2.07 1 92.19 98 PHE A CA 1
ATOM 780 C C . PHE A 1 98 ? -7.676 -0.437 -3.318 1 92.19 98 PHE A C 1
ATOM 782 O O . PHE A 1 98 ? -6.449 -0.541 -3.377 1 92.19 98 PHE A O 1
ATOM 789 N N . TYR A 1 99 ? -8.461 -0.735 -4.266 1 93.44 99 TYR A N 1
ATOM 790 C CA . TYR A 1 99 ? -7.977 -1.285 -5.527 1 93.44 99 TYR A CA 1
ATOM 791 C C . TYR A 1 99 ? -7.023 -0.312 -6.215 1 93.44 99 TYR A C 1
ATOM 793 O O . TYR A 1 99 ? -5.934 -0.697 -6.637 1 93.44 99 TYR A O 1
ATOM 801 N N . GLU A 1 100 ? -7.355 0.895 -6.23 1 91.06 100 GLU A N 1
ATOM 802 C CA . GLU A 1 100 ? -6.535 1.928 -6.852 1 91.06 100 GLU A CA 1
ATOM 803 C C . GLU A 1 100 ? -5.227 2.127 -6.086 1 91.06 100 GLU A C 1
ATOM 805 O O . GLU A 1 100 ? -4.172 2.328 -6.691 1 91.06 100 GLU A O 1
ATOM 810 N N . TYR A 1 101 ? -5.352 2.1 -4.836 1 92.69 101 TYR A N 1
ATOM 811 C CA . TYR A 1 101 ? -4.168 2.26 -4 1 92.69 101 TYR A CA 1
ATOM 812 C C . TYR A 1 101 ? -3.158 1.149 -4.27 1 92.69 101 TYR A C 1
ATOM 814 O O . TYR A 1 101 ? -1.97 1.417 -4.461 1 92.69 101 TYR A O 1
ATOM 822 N N . ILE A 1 102 ? -3.617 -0.059 -4.309 1 93.12 102 ILE A N 1
ATOM 823 C CA . ILE A 1 102 ? -2.744 -1.211 -4.508 1 93.12 102 ILE A CA 1
ATOM 824 C C . ILE A 1 102 ? -2.098 -1.135 -5.887 1 93.12 102 ILE A C 1
ATOM 826 O O . ILE A 1 102 ? -0.901 -1.397 -6.035 1 93.12 102 ILE A O 1
ATOM 830 N N . LYS A 1 103 ? -2.887 -0.811 -6.852 1 92.19 103 LYS A N 1
ATOM 831 C CA . LYS A 1 103 ? -2.381 -0.698 -8.219 1 92.19 103 LYS A CA 1
ATOM 832 C C . LYS A 1 103 ? -1.276 0.35 -8.305 1 92.19 103 LYS A C 1
ATOM 834 O O . LYS A 1 103 ? -0.217 0.095 -8.883 1 92.19 103 LYS A O 1
ATOM 839 N N . ASP A 1 104 ? -1.533 1.464 -7.727 1 91.56 104 ASP A N 1
ATOM 840 C CA . ASP A 1 104 ? -0.556 2.549 -7.723 1 91.56 104 ASP A CA 1
ATOM 841 C C . ASP A 1 104 ? 0.72 2.137 -6.992 1 91.56 104 ASP A C 1
ATOM 843 O O . ASP A 1 104 ? 1.826 2.396 -7.473 1 91.56 104 ASP A O 1
ATOM 847 N N . LEU A 1 105 ? 0.521 1.527 -5.898 1 92.19 105 LEU A N 1
ATOM 848 C CA . LEU A 1 105 ? 1.664 1.139 -5.078 1 92.19 105 LEU A CA 1
ATOM 849 C C . LEU A 1 105 ? 2.537 0.124 -5.809 1 92.19 105 LEU A C 1
ATOM 851 O O . LEU A 1 105 ? 3.766 0.18 -5.723 1 92.19 105 LEU A O 1
ATOM 855 N N . ARG A 1 106 ? 1.964 -0.771 -6.461 1 91.81 106 ARG A N 1
ATOM 856 C CA . ARG A 1 106 ? 2.725 -1.758 -7.223 1 91.81 106 ARG A CA 1
ATOM 857 C C . ARG A 1 106 ? 3.635 -1.082 -8.242 1 91.81 106 ARG A C 1
ATOM 859 O O . ARG A 1 106 ? 4.801 -1.453 -8.383 1 91.81 106 ARG A O 1
ATOM 866 N N . GLU A 1 107 ? 3.119 -0.179 -8.922 1 93.69 107 GLU A N 1
ATOM 867 C CA . GLU A 1 107 ? 3.906 0.562 -9.906 1 93.69 107 GLU A CA 1
ATOM 868 C C . GLU A 1 107 ? 5.059 1.307 -9.234 1 93.69 107 GLU A C 1
ATOM 870 O O . GLU A 1 107 ? 6.18 1.322 -9.758 1 93.69 107 GLU A O 1
ATOM 875 N N . ARG A 1 108 ? 4.746 1.835 -8.141 1 94.38 108 ARG A N 1
ATOM 876 C CA . ARG A 1 108 ? 5.773 2.58 -7.414 1 94.38 108 ARG A CA 1
ATOM 877 C C . ARG A 1 108 ? 6.863 1.647 -6.898 1 94.38 108 ARG A C 1
ATOM 879 O O . ARG A 1 108 ? 8.047 1.996 -6.926 1 94.38 108 ARG A O 1
ATOM 886 N N . ILE A 1 109 ? 6.449 0.543 -6.418 1 94.62 109 ILE A N 1
ATOM 887 C CA . ILE A 1 109 ? 7.406 -0.443 -5.926 1 94.62 109 ILE A CA 1
ATOM 888 C C . ILE A 1 109 ? 8.336 -0.875 -7.059 1 94.62 109 ILE A C 1
ATOM 890 O O . ILE A 1 109 ? 9.547 -1 -6.867 1 94.62 109 ILE A O 1
ATOM 894 N N . ASN A 1 110 ? 7.812 -1.083 -8.227 1 94.81 110 ASN A N 1
ATOM 895 C CA . ASN A 1 110 ? 8.633 -1.432 -9.391 1 94.81 110 ASN A CA 1
ATOM 896 C C . ASN A 1 110 ? 9.602 -0.31 -9.75 1 94.81 110 ASN A C 1
ATOM 898 O O . ASN A 1 110 ? 10.758 -0.566 -10.078 1 94.81 110 ASN A O 1
ATOM 902 N N . LYS A 1 111 ? 9.133 0.851 -9.719 1 96.19 111 LYS A N 1
ATOM 903 C CA . LYS A 1 111 ? 10 1.998 -9.961 1 96.19 111 LYS A CA 1
ATOM 904 C C . LYS A 1 111 ? 11.102 2.09 -8.914 1 96.19 111 LYS A C 1
ATOM 906 O O . LYS A 1 111 ? 12.242 2.418 -9.234 1 96.19 111 LYS A O 1
ATOM 911 N N . GLY A 1 112 ? 10.617 1.846 -7.668 1 96.69 112 GLY A N 1
ATOM 912 C CA . GLY A 1 112 ? 11.609 1.837 -6.602 1 96.69 112 GLY A CA 1
ATOM 913 C C . GLY A 1 112 ? 12.734 0.844 -6.836 1 96.69 112 GLY A C 1
ATOM 914 O O . GLY A 1 112 ? 13.891 1.133 -6.547 1 96.69 112 GLY A O 1
ATOM 915 N N . MET A 1 113 ? 12.414 -0.256 -7.398 1 97.25 113 MET A N 1
ATOM 916 C CA . MET A 1 113 ? 13.43 -1.254 -7.727 1 97.25 113 MET A CA 1
ATOM 917 C C . MET A 1 113 ? 14.383 -0.729 -8.789 1 97.25 113 MET A C 1
ATOM 919 O O . MET A 1 113 ? 15.602 -0.892 -8.672 1 97.25 113 MET A O 1
ATOM 923 N N . ARG A 1 114 ? 13.867 -0.124 -9.758 1 97.38 114 ARG A N 1
ATOM 924 C CA . ARG A 1 114 ? 14.68 0.419 -10.844 1 97.38 114 ARG A CA 1
ATOM 925 C C . ARG A 1 114 ? 15.602 1.521 -10.336 1 97.38 114 ARG A C 1
ATOM 927 O O . ARG A 1 114 ? 16.766 1.592 -10.734 1 97.38 114 ARG A O 1
ATOM 934 N N . ILE A 1 115 ? 15.031 2.332 -9.508 1 97.56 115 ILE A N 1
ATOM 935 C CA . ILE A 1 115 ? 15.82 3.396 -8.906 1 97.56 115 ILE A CA 1
ATOM 936 C C . ILE A 1 115 ? 16.969 2.793 -8.102 1 97.56 115 ILE A C 1
ATOM 938 O O . ILE A 1 115 ? 18.094 3.303 -8.133 1 97.56 115 ILE A O 1
ATOM 942 N N . SER A 1 116 ? 16.719 1.754 -7.418 1 98.19 116 SER A N 1
ATOM 943 C CA . SER A 1 116 ? 17.734 1.065 -6.633 1 98.19 116 SER A CA 1
ATOM 944 C C . SER A 1 116 ? 18.812 0.46 -7.535 1 98.19 116 SER A C 1
ATOM 946 O O . SER A 1 116 ? 20 0.556 -7.242 1 98.19 116 SER A O 1
ATOM 948 N N . GLU A 1 117 ? 18.359 -0.088 -8.586 1 97.94 117 GLU A N 1
ATOM 949 C CA . GLU A 1 117 ? 19.297 -0.67 -9.539 1 97.94 117 GLU A CA 1
ATOM 950 C C . GLU A 1 117 ? 20.188 0.402 -10.156 1 97.94 117 GLU A C 1
ATOM 952 O O . GLU A 1 117 ? 21.391 0.191 -10.328 1 97.94 117 GLU A O 1
ATOM 957 N N . ASN A 1 118 ? 19.641 1.454 -10.492 1 97.38 118 ASN A N 1
ATOM 958 C CA . ASN A 1 118 ? 20.422 2.572 -11.016 1 97.38 118 ASN A CA 1
ATOM 959 C C . ASN A 1 118 ? 21.422 3.074 -9.984 1 97.38 118 ASN A C 1
ATOM 961 O O . ASN A 1 118 ? 22.547 3.438 -10.336 1 97.38 118 ASN A O 1
ATOM 965 N N . ALA A 1 119 ? 20.953 3.139 -8.781 1 97.69 119 ALA A N 1
ATOM 966 C CA . ALA A 1 119 ? 21.859 3.551 -7.707 1 97.69 119 ALA A CA 1
ATOM 967 C C . ALA A 1 119 ? 23.016 2.568 -7.559 1 97.69 119 ALA A C 1
ATOM 969 O O . ALA A 1 119 ? 24.156 2.969 -7.266 1 97.69 119 ALA A O 1
ATOM 970 N N . MET A 1 120 ? 22.766 1.291 -7.723 1 97.75 120 MET A N 1
ATOM 971 C CA . MET A 1 120 ? 23.812 0.277 -7.703 1 97.75 120 MET A CA 1
ATOM 972 C C . MET A 1 120 ? 24.812 0.511 -8.828 1 97.75 120 MET A C 1
ATOM 974 O O . MET A 1 120 ? 26.016 0.416 -8.609 1 97.75 120 MET A O 1
ATOM 978 N N . TYR A 1 121 ? 24.359 0.851 -9.945 1 97.31 121 TYR A N 1
ATOM 979 C CA . TYR A 1 121 ? 25.219 1.134 -11.094 1 97.31 121 TYR A CA 1
ATOM 980 C C . TYR A 1 121 ? 26.109 2.334 -10.82 1 97.31 121 TYR A C 1
ATOM 982 O O . TYR A 1 121 ? 27.328 2.279 -11.047 1 97.31 121 TYR A O 1
ATOM 990 N N . GLU A 1 122 ? 25.484 3.398 -10.375 1 97 122 GLU A N 1
ATOM 991 C CA . GLU A 1 122 ? 26.234 4.602 -10.039 1 97 122 GLU A CA 1
ATOM 992 C C . GLU A 1 122 ? 27.297 4.316 -8.984 1 97 122 GLU A C 1
ATOM 994 O O . GLU A 1 122 ? 28.406 4.832 -9.055 1 97 122 GLU A O 1
ATOM 999 N N . THR A 1 123 ? 26.922 3.562 -8.039 1 97.25 123 THR A N 1
ATOM 1000 C CA . THR A 1 123 ? 27.828 3.197 -6.957 1 97.25 123 THR A CA 1
ATOM 1001 C C . THR A 1 123 ? 29.016 2.404 -7.496 1 97.25 123 THR A C 1
ATOM 1003 O O . THR A 1 123 ? 30.156 2.656 -7.113 1 97.25 123 THR A O 1
ATOM 1006 N N . ALA A 1 124 ? 28.75 1.449 -8.344 1 96.38 124 ALA A N 1
ATOM 1007 C CA . ALA A 1 124 ? 29.812 0.654 -8.953 1 96.38 124 ALA A CA 1
ATOM 1008 C C . ALA A 1 124 ? 30.766 1.535 -9.758 1 96.38 124 ALA A C 1
ATOM 1010 O O . ALA A 1 124 ? 31.984 1.379 -9.68 1 96.38 124 ALA A O 1
ATOM 1011 N N . LEU A 1 125 ? 30.203 2.426 -10.516 1 95.5 125 LEU A N 1
ATOM 1012 C CA . LEU A 1 125 ? 31 3.324 -11.352 1 95.5 125 LEU A CA 1
ATOM 1013 C C . LEU A 1 125 ? 31.906 4.207 -10.5 1 95.5 125 LEU A C 1
ATOM 1015 O O . LEU A 1 125 ? 33.094 4.332 -10.781 1 95.5 125 LEU A O 1
ATOM 1019 N N . GLU A 1 126 ? 31.344 4.793 -9.469 1 94.94 126 GLU A N 1
ATOM 1020 C CA . GLU A 1 126 ? 32.125 5.656 -8.578 1 94.94 126 GLU A CA 1
ATOM 1021 C C . GLU A 1 126 ? 33.219 4.871 -7.863 1 94.94 126 GLU A C 1
ATOM 1023 O O . GLU A 1 126 ? 34.312 5.387 -7.652 1 94.94 126 GLU A O 1
ATOM 1028 N N . ALA A 1 127 ? 32.875 3.664 -7.461 1 94.5 127 ALA A N 1
ATOM 1029 C CA . ALA A 1 127 ? 33.875 2.826 -6.793 1 94.5 127 ALA A CA 1
ATOM 1030 C C . ALA A 1 127 ? 35.031 2.488 -7.73 1 94.5 127 ALA A C 1
ATOM 1032 O O . ALA A 1 127 ? 36.188 2.488 -7.316 1 94.5 127 ALA A O 1
ATOM 1033 N N . TYR A 1 128 ? 34.688 2.215 -8.953 1 92.69 128 TYR A N 1
ATOM 1034 C CA . TYR A 1 128 ? 35.719 1.916 -9.945 1 92.69 128 TYR A CA 1
ATOM 1035 C C . TYR A 1 128 ? 36.656 3.102 -10.133 1 92.69 128 TYR A C 1
ATOM 1037 O O . TYR A 1 128 ? 37.875 2.939 -10.148 1 92.69 128 TYR A O 1
ATOM 1045 N N . ILE A 1 129 ? 36.156 4.254 -10.258 1 90.94 129 ILE A N 1
ATOM 1046 C CA . ILE A 1 129 ? 36.906 5.469 -10.531 1 90.94 129 ILE A CA 1
ATOM 1047 C C . ILE A 1 129 ? 37.812 5.789 -9.336 1 90.94 129 ILE A C 1
ATOM 1049 O O . ILE A 1 129 ? 39 6.074 -9.508 1 90.94 129 ILE A O 1
ATOM 1053 N N . LEU A 1 130 ? 37.281 5.617 -8.172 1 91 130 LEU A N 1
ATOM 1054 C CA . LEU A 1 130 ? 38 6.039 -6.965 1 91 130 LEU A CA 1
ATOM 1055 C C . LEU A 1 130 ? 39 4.988 -6.535 1 91 130 LEU A C 1
ATOM 1057 O O . LEU A 1 130 ? 39.906 5.273 -5.734 1 91 130 LEU A O 1
ATOM 1061 N N . SER A 1 131 ? 38.875 3.756 -7.051 1 88 131 SER A N 1
ATOM 1062 C CA . SER A 1 131 ? 39.75 2.668 -6.648 1 88 131 SER A CA 1
ATOM 1063 C C . SER A 1 131 ? 41.031 2.654 -7.488 1 88 131 SER A C 1
ATOM 1065 O O . SER A 1 131 ? 42 2.01 -7.117 1 88 131 SER A O 1
ATOM 1067 N N . LYS A 1 132 ? 41.125 3.305 -8.539 1 81.88 132 LYS A N 1
ATOM 1068 C CA . LYS A 1 132 ? 42.25 3.232 -9.477 1 81.88 132 LYS A CA 1
ATOM 1069 C C . LYS A 1 132 ? 43.5 3.848 -8.875 1 81.88 132 LYS A C 1
ATOM 1071 O O . LYS A 1 132 ? 44.594 3.289 -9 1 81.88 132 LYS A O 1
ATOM 1076 N N . PRO A 1 133 ? 43.312 4.961 -8.219 1 74.88 133 PRO A N 1
ATOM 1077 C CA . PRO A 1 133 ? 44.531 5.48 -7.582 1 74.88 133 PRO A CA 1
ATOM 1078 C C . PRO A 1 133 ? 45.031 4.582 -6.453 1 74.88 133 PRO A C 1
ATOM 1080 O O . PRO A 1 133 ? 44.25 4.109 -5.633 1 74.88 133 PRO A O 1
ATOM 1083 N N . ASP A 1 134 ? 46.312 4.211 -6.375 1 69.12 134 ASP A N 1
ATOM 1084 C CA . ASP A 1 134 ? 46.906 3.25 -5.449 1 69.12 134 ASP A CA 1
ATOM 1085 C C . ASP A 1 134 ? 46.906 3.789 -4.023 1 69.12 134 ASP A C 1
ATOM 1087 O O . ASP A 1 134 ? 46.969 3.018 -3.062 1 69.12 134 ASP A O 1
ATOM 1091 N N . GLU A 1 135 ? 46.656 4.965 -3.803 1 74.19 135 GLU A N 1
ATOM 1092 C CA . GLU A 1 135 ? 46.906 5.566 -2.494 1 74.19 135 GLU A CA 1
ATOM 1093 C C . GLU A 1 135 ? 45.656 5.441 -1.596 1 74.19 135 GLU A C 1
ATOM 1095 O O . GLU A 1 135 ? 45.75 5.66 -0.385 1 74.19 135 GLU A O 1
ATOM 1100 N N . LYS A 1 136 ? 44.531 4.961 -2.008 1 80.81 136 LYS A N 1
ATOM 1101 C CA . LYS A 1 136 ? 43.375 4.992 -1.138 1 80.81 136 LYS A CA 1
ATOM 1102 C C . LYS A 1 136 ? 43.031 3.594 -0.624 1 80.81 136 LYS A C 1
ATOM 1104 O O . LYS A 1 136 ? 43.094 2.621 -1.379 1 80.81 136 LYS A O 1
ATOM 1109 N N . ASP A 1 137 ? 42.875 3.59 0.662 1 88.44 137 ASP A N 1
ATOM 1110 C CA . ASP A 1 137 ? 42.469 2.318 1.27 1 88.44 137 ASP A CA 1
ATOM 1111 C C . ASP A 1 137 ? 41.031 1.994 0.989 1 88.44 137 ASP A C 1
ATOM 1113 O O . ASP A 1 137 ? 40.25 2.875 0.616 1 88.44 137 ASP A O 1
ATOM 1117 N N . ARG A 1 138 ? 40.719 0.775 1.086 1 89.69 138 ARG A N 1
ATOM 1118 C CA . ARG A 1 138 ? 39.406 0.229 0.778 1 89.69 138 ARG A CA 1
ATOM 1119 C C . ARG A 1 138 ? 38.312 0.975 1.536 1 89.69 138 ARG A C 1
ATOM 1121 O O . ARG A 1 138 ? 37.312 1.421 0.94 1 89.69 138 ARG A O 1
ATOM 1128 N N . GLU A 1 139 ? 38.438 1.141 2.836 1 92.38 139 GLU A N 1
ATOM 1129 C CA . GLU A 1 139 ? 37.438 1.758 3.689 1 92.38 139 GLU A CA 1
ATOM 1130 C C . GLU A 1 139 ? 37.188 3.211 3.293 1 92.38 139 GLU A C 1
ATOM 1132 O O . GLU A 1 139 ? 36.062 3.684 3.318 1 92.38 139 GLU A O 1
ATOM 1137 N N . ASP A 1 140 ? 38.219 3.834 2.904 1 92.38 140 ASP A N 1
ATOM 1138 C CA . ASP A 1 140 ? 38.125 5.23 2.496 1 92.38 140 ASP A CA 1
ATOM 1139 C C . ASP A 1 140 ? 37.344 5.363 1.186 1 92.38 140 ASP A C 1
ATOM 1141 O O . ASP A 1 140 ? 36.531 6.266 1.03 1 92.38 140 ASP A O 1
ATOM 1145 N N . VAL A 1 141 ? 37.656 4.512 0.274 1 91.75 141 VAL A N 1
ATOM 1146 C CA . VAL A 1 141 ? 37 4.531 -1.024 1 91.75 141 VAL A CA 1
ATOM 1147 C C . VAL A 1 141 ? 35.5 4.254 -0.845 1 91.75 141 VAL A C 1
ATOM 1149 O O . VAL A 1 141 ? 34.688 4.98 -1.377 1 91.75 141 VAL A O 1
ATOM 1152 N N . LEU A 1 142 ? 35.188 3.254 -0.045 1 94.62 142 LEU A N 1
ATOM 1153 C CA . LEU A 1 142 ? 33.812 2.873 0.171 1 94.62 142 LEU A CA 1
ATOM 1154 C C . LEU A 1 142 ? 33.031 4.004 0.834 1 94.62 142 LEU A C 1
ATOM 1156 O O . LEU A 1 142 ? 31.922 4.328 0.418 1 94.62 142 LEU A O 1
ATOM 1160 N N . ASN A 1 143 ? 33.594 4.602 1.826 1 94.81 143 ASN A N 1
ATOM 1161 C CA . ASN A 1 143 ? 32.938 5.695 2.535 1 94.81 143 ASN A CA 1
ATOM 1162 C C . ASN A 1 143 ? 32.688 6.891 1.617 1 94.81 143 ASN A C 1
ATOM 1164 O O . ASN A 1 143 ? 31.625 7.531 1.689 1 94.81 143 ASN A O 1
ATOM 1168 N N . GLU A 1 144 ? 33.594 7.152 0.852 1 93.94 144 GLU A N 1
ATOM 1169 C CA . GLU A 1 144 ? 33.469 8.281 -0.069 1 93.94 144 GLU A CA 1
ATOM 1170 C C . GLU A 1 144 ? 32.406 8.016 -1.122 1 93.94 144 GLU A C 1
ATOM 1172 O O . GLU A 1 144 ? 31.594 8.898 -1.425 1 93.94 144 GLU A O 1
ATOM 1177 N N . VAL A 1 145 ? 32.469 6.855 -1.643 1 94.75 145 VAL A N 1
ATOM 1178 C CA . VAL A 1 145 ? 31.484 6.48 -2.672 1 94.75 145 VAL A CA 1
ATOM 1179 C C . VAL A 1 145 ? 30.078 6.527 -2.1 1 94.75 145 VAL A C 1
ATOM 1181 O O . VAL A 1 145 ? 29.172 7.121 -2.699 1 94.75 145 VAL A O 1
ATOM 1184 N N . LEU A 1 146 ? 29.891 5.938 -0.945 1 95.75 146 LEU A N 1
ATOM 1185 C CA . LEU A 1 146 ? 28.578 5.836 -0.345 1 95.75 146 LEU A CA 1
ATOM 1186 C C . LEU A 1 146 ? 28.078 7.203 0.12 1 95.75 146 LEU A C 1
ATOM 1188 O O . LEU A 1 146 ? 26.875 7.496 0.042 1 95.75 146 LEU A O 1
ATOM 1192 N N . SER A 1 147 ? 28.906 7.996 0.605 1 93.31 147 SER A N 1
ATOM 1193 C CA . SER A 1 147 ? 28.531 9.352 1.001 1 93.31 147 SER A CA 1
ATOM 1194 C C . SER A 1 147 ? 28 10.141 -0.183 1 93.31 147 SER A C 1
ATOM 1196 O O . SER A 1 147 ? 27.109 10.977 -0.021 1 93.31 147 SER A O 1
ATOM 1198 N N . LYS A 1 148 ? 28.438 9.82 -1.322 1 91.81 148 LYS A N 1
ATOM 1199 C CA . LYS A 1 148 ? 28.062 10.531 -2.539 1 91.81 148 LYS A CA 1
ATOM 1200 C C . LYS A 1 148 ? 26.75 9.984 -3.107 1 91.81 148 LYS A C 1
ATOM 1202 O O . LYS A 1 148 ? 25.953 10.734 -3.668 1 91.81 148 LYS A O 1
ATOM 1207 N N . THR A 1 149 ? 26.531 8.742 -2.898 1 95.62 149 THR A N 1
ATOM 1208 C CA . THR A 1 149 ? 25.469 8.117 -3.678 1 95.62 149 THR A CA 1
ATOM 1209 C C . THR A 1 149 ? 24.234 7.84 -2.805 1 95.62 149 THR A C 1
ATOM 1211 O O . THR A 1 149 ? 23.109 7.859 -3.289 1 95.62 149 THR A O 1
ATOM 1214 N N . VAL A 1 150 ? 24.391 7.641 -1.522 1 95.75 150 VAL A N 1
ATOM 1215 C CA . VAL A 1 150 ? 23.328 7.148 -0.658 1 95.75 150 VAL A CA 1
ATOM 1216 C C . VAL A 1 150 ? 22.281 8.242 -0.436 1 95.75 150 VAL A C 1
ATOM 1218 O O . VAL A 1 150 ? 21.078 7.98 -0.436 1 95.75 150 VAL A O 1
ATOM 1221 N N . ASN A 1 151 ? 22.75 9.445 -0.203 1 94.56 151 ASN A N 1
ATOM 1222 C CA . ASN A 1 151 ? 21.812 10.539 0.063 1 94.56 151 ASN A CA 1
ATOM 1223 C C . ASN A 1 151 ? 20.906 10.805 -1.131 1 94.56 151 ASN A C 1
ATOM 1225 O O . ASN A 1 151 ? 19.688 10.961 -0.969 1 94.56 151 ASN A O 1
ATOM 1229 N N . SER A 1 152 ? 21.516 10.836 -2.283 1 95.62 152 SER A N 1
ATOM 1230 C CA . SER A 1 152 ? 20.719 11.031 -3.494 1 95.62 152 SER A CA 1
ATOM 1231 C C . SER A 1 152 ? 19.75 9.875 -3.709 1 95.62 152 SER A C 1
ATOM 1233 O O . SER A 1 152 ? 18.609 10.086 -4.133 1 95.62 152 SER A O 1
ATOM 1235 N N . PHE A 1 153 ? 20.172 8.766 -3.406 1 98.12 153 PHE A N 1
ATOM 1236 C CA . PHE A 1 153 ? 19.328 7.586 -3.533 1 98.12 153 PHE A CA 1
ATOM 1237 C C . PHE A 1 153 ? 18.125 7.684 -2.6 1 98.12 153 PHE A C 1
ATOM 1239 O O . PHE A 1 153 ? 16.984 7.477 -3.021 1 98.12 153 PHE A O 1
ATOM 1246 N N . ARG A 1 154 ? 18.391 7.996 -1.368 1 97.19 154 ARG A N 1
ATOM 1247 C CA . ARG A 1 154 ? 17.328 8.078 -0.368 1 97.19 154 ARG A CA 1
ATOM 1248 C C . ARG A 1 154 ? 16.25 9.07 -0.8 1 97.19 154 ARG A C 1
ATOM 1250 O O . ARG A 1 154 ? 15.055 8.773 -0.689 1 97.19 154 ARG A O 1
ATOM 1257 N N . ASP A 1 155 ? 16.703 10.102 -1.33 1 95.56 155 ASP A N 1
ATOM 1258 C CA . ASP A 1 155 ? 15.758 11.133 -1.758 1 95.56 155 ASP A CA 1
ATOM 1259 C C . ASP A 1 155 ? 14.898 10.641 -2.926 1 95.56 155 ASP A C 1
ATOM 1261 O O . ASP A 1 155 ? 13.68 10.789 -2.912 1 95.56 155 ASP A O 1
ATOM 1265 N N . LYS A 1 156 ? 15.547 10.094 -3.869 1 96.38 156 LYS A N 1
ATOM 1266 C CA . LYS A 1 156 ? 14.828 9.586 -5.031 1 96.38 156 LYS A CA 1
ATOM 1267 C C . LYS A 1 156 ? 13.867 8.469 -4.637 1 96.38 156 LYS A C 1
ATOM 1269 O O . LYS A 1 156 ? 12.727 8.422 -5.105 1 96.38 156 LYS A O 1
ATOM 1274 N N . TYR A 1 157 ? 14.367 7.621 -3.805 1 97.19 157 TYR A N 1
ATOM 1275 C CA . TYR A 1 157 ? 13.586 6.484 -3.342 1 97.19 157 TYR A CA 1
ATOM 1276 C C . TYR A 1 157 ? 12.359 6.949 -2.566 1 97.19 157 TYR A C 1
ATOM 1278 O O . TYR A 1 157 ? 11.234 6.516 -2.844 1 97.19 157 TYR A O 1
ATOM 1286 N N . ARG A 1 158 ? 12.492 7.875 -1.7 1 93.5 158 ARG A N 1
ATOM 1287 C CA . ARG A 1 158 ? 11.398 8.398 -0.894 1 93.5 158 ARG A CA 1
ATOM 1288 C C . ARG A 1 158 ? 10.375 9.125 -1.762 1 93.5 158 ARG A C 1
ATOM 1290 O O . ARG A 1 158 ? 9.172 8.914 -1.625 1 93.5 158 ARG A O 1
ATOM 1297 N N . ASN A 1 159 ? 10.891 9.906 -2.6 1 92.06 159 ASN A N 1
ATOM 1298 C CA . ASN A 1 159 ? 9.992 10.664 -3.471 1 92.06 159 ASN A CA 1
ATOM 1299 C C . ASN A 1 159 ? 9.172 9.742 -4.367 1 92.06 159 ASN A C 1
ATOM 1301 O O . ASN A 1 159 ? 7.992 9.992 -4.605 1 92.06 159 ASN A O 1
ATOM 1305 N N . THR A 1 160 ? 9.742 8.727 -4.832 1 94.19 160 THR A N 1
ATOM 1306 C CA . THR A 1 160 ? 9.078 7.801 -5.742 1 94.19 160 THR A CA 1
ATOM 1307 C C . THR A 1 160 ? 8.016 6.984 -5.004 1 94.19 160 THR A C 1
ATOM 1309 O O . THR A 1 160 ? 6.914 6.785 -5.516 1 94.19 160 THR A O 1
ATOM 1312 N N . LEU A 1 161 ? 8.289 6.523 -3.828 1 93.38 161 LEU A N 1
ATOM 1313 C CA . LEU A 1 161 ? 7.402 5.586 -3.146 1 93.38 161 LEU A CA 1
ATOM 1314 C C . LEU A 1 161 ? 6.387 6.324 -2.283 1 93.38 161 LEU A C 1
ATOM 1316 O O . LEU A 1 161 ? 5.34 5.773 -1.937 1 93.38 161 LEU A O 1
ATOM 1320 N N . ARG A 1 162 ? 6.637 7.586 -1.979 1 86.19 162 ARG A N 1
ATOM 1321 C CA . ARG A 1 162 ? 5.754 8.273 -1.042 1 86.19 162 ARG A CA 1
ATOM 1322 C C . ARG A 1 162 ? 5.121 9.5 -1.686 1 86.19 162 ARG A C 1
ATOM 1324 O O . ARG A 1 162 ? 4.117 10.016 -1.19 1 86.19 162 ARG A O 1
ATOM 1331 N N . GLY A 1 163 ? 5.629 9.984 -2.725 1 83 163 GLY A N 1
ATOM 1332 C CA . GLY A 1 163 ? 5.133 11.203 -3.346 1 83 163 GLY A CA 1
ATOM 1333 C C . GLY A 1 163 ? 3.758 11.039 -3.969 1 83 163 GLY A C 1
ATOM 1334 O O . GLY A 1 163 ? 3.514 10.07 -4.699 1 83 163 GLY A O 1
ATOM 1335 N N . GLY A 1 164 ? 2.764 11.883 -3.562 1 81.06 164 GLY A N 1
ATOM 1336 C CA . GLY A 1 164 ? 1.48 11.977 -4.242 1 81.06 164 GLY A CA 1
ATOM 1337 C C . GLY A 1 164 ? 0.5 10.898 -3.818 1 81.06 164 GLY A C 1
ATOM 1338 O O . GLY A 1 164 ? -0.539 10.719 -4.457 1 81.06 164 GLY A O 1
ATOM 1339 N N . THR A 1 165 ? 0.783 10.094 -2.877 1 86.31 165 THR A N 1
ATOM 1340 C CA . THR A 1 165 ? -0.1 9.031 -2.4 1 86.31 165 THR A CA 1
ATOM 1341 C C . THR A 1 165 ? -0.26 9.102 -0.885 1 86.31 165 THR A C 1
ATOM 1343 O O . THR A 1 165 ? 0.336 9.961 -0.231 1 86.31 165 THR A O 1
ATOM 1346 N N . LEU A 1 166 ? -1.289 8.336 -0.457 1 88.75 166 LEU A N 1
ATOM 1347 C CA . LEU A 1 166 ? -1.415 8.18 0.987 1 88.75 166 LEU A CA 1
ATOM 1348 C C . LEU A 1 166 ? -0.243 7.379 1.55 1 88.75 166 LEU A C 1
ATOM 1350 O O . LEU A 1 166 ? -0.082 6.199 1.234 1 88.75 166 LEU A O 1
ATOM 1354 N N . ASP A 1 167 ? 0.533 8.016 2.35 1 84.25 167 ASP A N 1
ATOM 1355 C CA . ASP A 1 167 ? 1.822 7.379 2.594 1 84.25 167 ASP A CA 1
ATOM 1356 C C . ASP A 1 167 ? 1.929 6.891 4.039 1 84.25 167 ASP A C 1
ATOM 1358 O O . ASP A 1 167 ? 2.898 6.223 4.402 1 84.25 167 ASP A O 1
ATOM 1362 N N . SER A 1 168 ? 0.929 7.234 4.852 1 90.56 168 SER A N 1
ATOM 1363 C CA . SER A 1 168 ? 1.078 6.816 6.242 1 90.56 168 SER A CA 1
ATOM 1364 C C . SER A 1 168 ? -0.272 6.484 6.867 1 90.56 168 SER A C 1
ATOM 1366 O O . SER A 1 168 ? -1.311 6.961 6.406 1 90.56 168 SER A O 1
ATOM 1368 N N . ALA A 1 169 ? -0.162 5.664 7.875 1 91.75 169 ALA A N 1
ATOM 1369 C CA . ALA A 1 169 ? -1.368 5.273 8.602 1 91.75 169 ALA A CA 1
ATOM 1370 C C . ALA A 1 169 ? -1.993 6.473 9.312 1 91.75 169 ALA A C 1
ATOM 1372 O O . ALA A 1 169 ? -3.215 6.645 9.297 1 91.75 169 ALA A O 1
ATOM 1373 N N . PRO A 1 170 ? -1.204 7.348 9.812 1 93.19 170 PRO A N 1
ATOM 1374 C CA . PRO A 1 170 ? -1.784 8.547 10.422 1 93.19 170 PRO A CA 1
ATOM 1375 C C . PRO A 1 170 ? -2.562 9.398 9.422 1 93.19 170 PRO A C 1
ATOM 1377 O O . PRO A 1 170 ? -3.586 9.992 9.773 1 93.19 170 PRO A O 1
ATOM 1380 N N . ASP A 1 171 ? -2.104 9.453 8.234 1 94.81 171 ASP A N 1
ATOM 1381 C CA . ASP A 1 171 ? -2.82 10.195 7.199 1 94.81 171 ASP A CA 1
ATOM 1382 C C . ASP A 1 171 ? -4.215 9.617 6.973 1 94.81 171 ASP A C 1
ATOM 1384 O O . ASP A 1 171 ? -5.184 10.359 6.809 1 94.81 171 ASP A O 1
ATOM 1388 N N . LEU A 1 172 ? -4.219 8.352 6.961 1 95.5 172 LEU A N 1
ATOM 1389 C CA . LEU A 1 172 ? -5.508 7.691 6.789 1 95.5 172 LEU A CA 1
ATOM 1390 C C . LEU A 1 172 ? -6.43 7.996 7.965 1 95.5 172 LEU A C 1
ATOM 1392 O O . LEU A 1 172 ? -7.633 8.195 7.777 1 95.5 172 LEU A O 1
ATOM 1396 N N . ASP A 1 173 ? -5.891 8.062 9.133 1 97.06 173 ASP A N 1
ATOM 1397 C CA . ASP A 1 173 ? -6.684 8.367 10.32 1 97.06 173 ASP A CA 1
ATOM 1398 C C . ASP A 1 173 ? -7.348 9.734 10.195 1 97.06 173 ASP A C 1
ATOM 1400 O O . ASP A 1 173 ? -8.484 9.922 10.648 1 97.06 173 ASP A O 1
ATOM 1404 N N . VAL A 1 174 ? -6.641 10.633 9.617 1 98 174 VAL A N 1
ATOM 1405 C CA . VAL A 1 174 ? -7.203 11.961 9.414 1 98 174 VAL A CA 1
ATOM 1406 C C . VAL A 1 174 ? -8.422 11.883 8.5 1 98 174 VAL A C 1
ATOM 1408 O O . VAL A 1 174 ? -9.469 12.453 8.797 1 98 174 VAL A O 1
ATOM 1411 N N . LEU A 1 175 ? -8.312 11.164 7.449 1 97.38 175 LEU A N 1
ATOM 1412 C CA . LEU A 1 175 ? -9.375 11.023 6.465 1 97.38 175 LEU A CA 1
ATOM 1413 C C . LEU A 1 175 ? -10.57 10.273 7.051 1 97.38 175 LEU A C 1
ATOM 1415 O O . LEU A 1 175 ? -11.719 10.672 6.848 1 97.38 175 LEU A O 1
ATOM 1419 N N . LEU A 1 176 ? -10.328 9.242 7.785 1 97.44 176 LEU A N 1
ATOM 1420 C CA . LEU A 1 176 ? -11.383 8.422 8.359 1 97.44 176 LEU A CA 1
ATOM 1421 C C . LEU A 1 176 ? -12.156 9.188 9.43 1 97.44 176 LEU A C 1
ATOM 1423 O O . LEU A 1 176 ? -13.383 9.109 9.492 1 97.44 176 LEU A O 1
ATOM 1427 N N . LEU A 1 177 ? -11.398 9.867 10.25 1 98.06 177 LEU A N 1
ATOM 1428 C CA . LEU A 1 177 ? -12.055 10.664 11.281 1 98.06 177 LEU A CA 1
ATOM 1429 C C . LEU A 1 177 ? -12.914 11.758 10.656 1 98.06 177 LEU A C 1
ATOM 1431 O O . LEU A 1 177 ? -14.039 12.008 11.102 1 98.06 177 LEU A O 1
ATOM 1435 N N . ALA A 1 178 ? -12.344 12.398 9.664 1 97.94 178 ALA A N 1
ATOM 1436 C CA . ALA A 1 178 ? -13.109 13.414 8.945 1 97.94 178 ALA A CA 1
ATOM 1437 C C . ALA A 1 178 ? -14.391 12.828 8.359 1 97.94 178 ALA A C 1
ATOM 1439 O O . ALA A 1 178 ? -15.453 13.453 8.414 1 97.94 178 ALA A O 1
ATOM 1440 N N . LYS A 1 179 ? -14.305 11.695 7.805 1 96.56 179 LYS A N 1
ATOM 1441 C CA . LYS A 1 179 ? -15.477 11.023 7.242 1 96.56 179 LYS A CA 1
ATOM 1442 C C . LYS A 1 179 ? -16.5 10.703 8.32 1 96.56 179 LYS A C 1
ATOM 1444 O O . LYS A 1 179 ? -17.703 10.922 8.133 1 96.56 179 LYS A O 1
ATOM 1449 N N . GLU A 1 180 ? -16.078 10.188 9.422 1 96.62 180 GLU A N 1
ATOM 1450 C CA . GL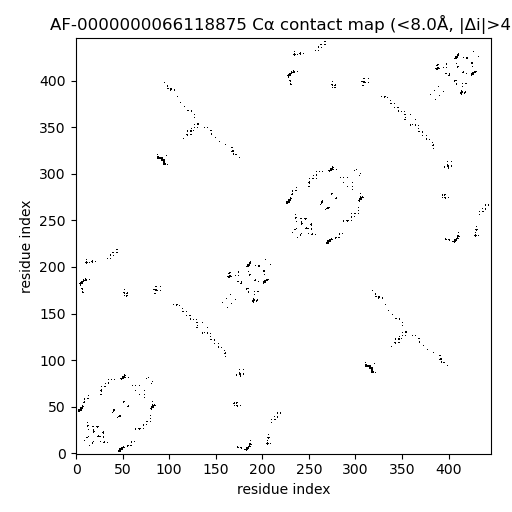U A 1 180 ? -16.953 9.805 10.539 1 96.62 180 GLU A CA 1
ATOM 1451 C C . GLU A 1 180 ? -17.703 11.016 11.086 1 96.62 180 GLU A C 1
ATOM 1453 O O . GLU A 1 180 ? -18.891 10.93 11.398 1 96.62 180 GLU A O 1
ATOM 1458 N N . LEU A 1 181 ? -17.031 12.148 11.102 1 96.69 181 LEU A N 1
ATOM 1459 C CA . LEU A 1 181 ? -17.578 13.328 11.75 1 96.69 181 LEU A CA 1
ATOM 1460 C C . LEU A 1 181 ? -18.172 14.289 10.727 1 96.69 181 LEU A C 1
ATOM 1462 O O . LEU A 1 181 ? -18.703 15.344 11.094 1 96.69 181 LEU A O 1
ATOM 1466 N N . ASP A 1 182 ? -18.125 13.906 9.5 1 94.94 182 ASP A N 1
ATOM 1467 C CA . ASP A 1 182 ? -18.5 14.836 8.438 1 94.94 182 ASP A CA 1
ATOM 1468 C C . ASP A 1 182 ? -17.766 16.172 8.586 1 94.94 182 ASP A C 1
ATOM 1470 O O . ASP A 1 182 ? -18.406 17.234 8.602 1 94.94 182 ASP A O 1
ATOM 1474 N N . ALA A 1 183 ? -16.484 16.062 8.734 1 97.38 183 ALA A N 1
ATOM 1475 C CA . ALA A 1 183 ? -15.625 17.219 8.969 1 97.38 183 ALA A CA 1
ATOM 1476 C C . ALA A 1 183 ? -14.75 17.5 7.75 1 97.38 183 ALA A C 1
ATOM 1478 O O . ALA A 1 183 ? -14.609 16.656 6.863 1 97.38 183 ALA A O 1
ATOM 1479 N N . ALA A 1 184 ? -14.195 18.734 7.688 1 97.81 184 ALA A N 1
ATOM 1480 C CA . ALA A 1 184 ? -13.227 19.094 6.656 1 97.81 184 ALA A CA 1
ATOM 1481 C C . ALA A 1 184 ? -11.812 18.703 7.066 1 97.81 184 ALA A C 1
ATOM 1483 O O . ALA A 1 184 ? -11.43 18.844 8.227 1 97.81 184 ALA A O 1
ATOM 1484 N N . VAL A 1 185 ? -11.125 18.188 6.078 1 98.31 185 VAL A N 1
ATOM 1485 C CA . VAL A 1 185 ? -9.742 17.812 6.316 1 98.31 185 VAL A CA 1
ATOM 1486 C C . VAL A 1 185 ? -8.836 19.031 6.184 1 98.31 185 VAL A C 1
ATOM 1488 O O . VAL A 1 185 ? -8.938 19.781 5.211 1 98.31 185 VAL A O 1
ATOM 1491 N N . VAL A 1 186 ? -7.984 19.25 7.141 1 98.12 186 VAL A N 1
ATOM 1492 C CA . VAL A 1 186 ? -7.008 20.328 7.098 1 98.12 186 VAL A CA 1
ATOM 1493 C C . VAL A 1 186 ? -5.598 19.75 7.023 1 98.12 186 VAL A C 1
ATOM 1495 O O . VAL A 1 186 ? -5.105 19.172 7.992 1 98.12 186 VAL A O 1
ATOM 1498 N N . ALA A 1 187 ? -4.949 19.875 5.914 1 96.69 187 ALA A N 1
ATOM 1499 C CA . ALA A 1 187 ? -3.623 19.297 5.719 1 96.69 187 ALA A CA 1
ATOM 1500 C C . ALA A 1 187 ? -2.857 20.047 4.629 1 96.69 187 ALA A C 1
ATOM 1502 O O . ALA A 1 187 ? -3.436 20.844 3.889 1 96.69 187 ALA A O 1
ATOM 1503 N N . ASN A 1 188 ? -1.576 19.984 4.762 1 93.56 188 ASN A N 1
ATOM 1504 C CA . ASN A 1 188 ? -0.693 20.406 3.68 1 93.56 188 ASN A CA 1
ATOM 1505 C C . ASN A 1 188 ? 0.046 19.234 3.061 1 93.56 188 ASN A C 1
ATOM 1507 O O . ASN A 1 188 ? 1.259 19.094 3.23 1 93.56 188 ASN A O 1
ATOM 1511 N N . ASP A 1 189 ? -0.622 18.359 2.369 1 90 189 ASP A N 1
ATOM 1512 C CA . ASP A 1 189 ? -0.096 17.156 1.732 1 90 189 ASP A CA 1
ATOM 1513 C C . ASP A 1 189 ? -0.918 16.781 0.501 1 90 189 ASP A C 1
ATOM 1515 O O . ASP A 1 189 ? -2.141 16.641 0.584 1 90 189 ASP A O 1
ATOM 1519 N N . GLU A 1 190 ? -0.191 16.641 -0.539 1 89.75 190 GLU A N 1
ATOM 1520 C CA . GLU A 1 190 ? -0.858 16.328 -1.801 1 89.75 190 GLU A CA 1
ATOM 1521 C C . GLU A 1 190 ? -1.562 14.977 -1.735 1 89.75 190 GLU A C 1
ATOM 1523 O O . GLU A 1 190 ? -2.641 14.805 -2.309 1 89.75 190 GLU A O 1
ATOM 1528 N N . GLY A 1 191 ? -0.955 14.062 -1.175 1 91.06 191 GLY A N 1
ATOM 1529 C CA . GLY A 1 191 ? -1.556 12.75 -1.015 1 91.06 191 GLY A CA 1
ATOM 1530 C C . GLY A 1 191 ? -2.865 12.781 -0.25 1 91.06 191 GLY A C 1
ATOM 1531 O O . GLY A 1 191 ? -3.865 12.211 -0.696 1 91.06 191 GLY A O 1
ATOM 1532 N N . ILE A 1 192 ? -2.902 13.461 0.825 1 94.75 192 ILE A N 1
ATOM 1533 C CA . ILE A 1 192 ? -4.102 13.578 1.645 1 94.75 192 ILE A CA 1
ATOM 1534 C C . ILE A 1 192 ? -5.195 14.305 0.858 1 94.75 192 ILE A C 1
ATOM 1536 O O . ILE A 1 192 ? -6.363 13.906 0.896 1 94.75 192 ILE A O 1
ATOM 1540 N N . GLU A 1 193 ? -4.766 15.312 0.164 1 95.25 193 GLU A N 1
ATOM 1541 C CA . GLU A 1 193 ? -5.734 16.078 -0.62 1 95.25 193 GLU A CA 1
ATOM 1542 C C . GLU A 1 193 ? -6.395 15.195 -1.682 1 95.25 193 GLU A C 1
ATOM 1544 O O . GLU A 1 193 ? -7.617 15.188 -1.817 1 95.25 193 GLU A O 1
ATOM 1549 N N . LYS A 1 194 ? -5.637 14.508 -2.385 1 93.19 194 LYS A N 1
ATOM 1550 C CA . LYS A 1 194 ? -6.141 13.625 -3.436 1 93.19 194 LYS A CA 1
ATOM 1551 C C . LYS A 1 194 ? -7.109 12.594 -2.871 1 93.19 194 LYS A C 1
ATOM 1553 O O . LYS A 1 194 ? -8.164 12.344 -3.453 1 93.19 194 LYS A O 1
ATOM 1558 N N . TRP A 1 195 ? -6.812 12.07 -1.819 1 92.25 195 TRP A N 1
ATOM 1559 C CA . TRP A 1 195 ? -7.629 11.008 -1.232 1 92.25 195 TRP A CA 1
ATOM 1560 C C . TRP A 1 195 ? -8.883 11.586 -0.58 1 92.25 195 TRP A C 1
ATOM 1562 O O . TRP A 1 195 ? -9.938 10.945 -0.567 1 92.25 195 TRP A O 1
ATOM 1572 N N . ALA A 1 196 ? -8.719 12.805 -0.003 1 95.69 196 ALA A N 1
ATOM 1573 C CA . ALA A 1 196 ? -9.914 13.492 0.485 1 95.69 196 ALA A CA 1
ATOM 1574 C C . ALA A 1 196 ? -10.938 13.68 -0.632 1 95.69 196 ALA A C 1
ATOM 1576 O O . ALA A 1 196 ? -12.133 13.453 -0.431 1 95.69 196 ALA A O 1
ATOM 1577 N N . GLN A 1 197 ? -10.445 14.008 -1.764 1 93.75 197 GLN A N 1
ATOM 1578 C CA . GLN A 1 197 ? -11.305 14.18 -2.928 1 93.75 197 GLN A CA 1
ATOM 1579 C C . GLN A 1 197 ? -11.961 12.852 -3.32 1 93.75 197 GLN A C 1
ATOM 1581 O O . GLN A 1 197 ? -13.156 12.805 -3.604 1 93.75 197 GLN A O 1
ATOM 1586 N N . ARG A 1 198 ? -11.266 11.828 -3.312 1 89.31 198 ARG A N 1
ATOM 1587 C CA . ARG A 1 198 ? -11.758 10.508 -3.693 1 89.31 198 ARG A CA 1
ATOM 1588 C C . ARG A 1 198 ? -12.836 10.031 -2.73 1 89.31 198 ARG A C 1
ATOM 1590 O O . ARG A 1 198 ? -13.766 9.328 -3.133 1 89.31 198 ARG A O 1
ATOM 1597 N N . LEU A 1 199 ? -12.695 10.438 -1.517 1 92.44 199 LEU A N 1
ATOM 1598 C CA . LEU A 1 199 ? -13.641 10.008 -0.491 1 92.44 199 LEU A CA 1
ATOM 1599 C C . LEU A 1 199 ? -14.805 10.984 -0.379 1 92.44 199 LEU A C 1
ATOM 1601 O O . LEU A 1 199 ? -15.727 10.773 0.419 1 92.44 199 LEU A O 1
ATOM 1605 N N . GLY A 1 200 ? -14.758 12.078 -1.154 1 93.38 200 GLY A N 1
ATOM 1606 C CA . GLY A 1 200 ? -15.82 13.062 -1.132 1 93.38 200 GLY A CA 1
ATOM 1607 C C . GLY A 1 200 ? -15.789 13.953 0.099 1 93.38 200 GLY A C 1
ATOM 1608 O O . GLY A 1 200 ? -16.828 14.367 0.601 1 93.38 200 GLY A O 1
ATOM 1609 N N . LEU A 1 201 ? -14.586 14.164 0.615 1 96.31 201 LEU A N 1
ATOM 1610 C CA . LEU A 1 201 ? -14.445 14.977 1.816 1 96.31 201 LEU A CA 1
ATOM 1611 C C . LEU A 1 201 ? -14.078 16.406 1.458 1 96.31 201 LEU A C 1
ATOM 1613 O O . LEU A 1 201 ? -13.438 16.656 0.434 1 96.31 201 LEU A O 1
ATOM 1617 N N . ARG A 1 202 ? -14.562 17.297 2.311 1 96.94 202 ARG A N 1
ATOM 1618 C CA . ARG A 1 202 ? -14.07 18.656 2.201 1 96.94 202 ARG A CA 1
ATOM 1619 C C . ARG A 1 202 ? -12.594 18.734 2.586 1 96.94 202 ARG A C 1
ATOM 1621 O O . ARG A 1 202 ? -12.148 18.047 3.504 1 96.94 202 ARG A O 1
ATOM 1628 N N . PHE A 1 203 ? -11.969 19.641 1.806 1 97.81 203 PHE A N 1
ATOM 1629 C CA . PHE A 1 203 ? -10.531 19.781 2.045 1 97.81 203 PHE A CA 1
ATOM 1630 C C . PHE A 1 203 ? -10.164 21.266 2.195 1 97.81 203 PHE A C 1
ATOM 1632 O O . PHE A 1 203 ? -10.648 22.109 1.44 1 97.81 203 PHE A O 1
ATOM 1639 N N . VAL A 1 204 ? -9.375 21.562 3.221 1 97 204 VAL A N 1
ATOM 1640 C CA . VAL A 1 204 ? -8.867 22.906 3.482 1 97 204 VAL A CA 1
ATOM 1641 C C . VAL A 1 204 ? -7.34 22.875 3.566 1 97 204 VAL A C 1
ATOM 1643 O O . VAL A 1 204 ? -6.773 22.078 4.328 1 97 204 VAL A O 1
ATOM 1646 N N . ASN A 1 205 ? -6.758 23.719 2.783 1 96.44 205 ASN A N 1
ATOM 1647 C CA . ASN A 1 205 ? -5.309 23.828 2.891 1 96.44 205 ASN A CA 1
ATOM 1648 C C . ASN A 1 205 ? -4.887 24.391 4.246 1 96.44 205 ASN A C 1
ATOM 1650 O O . ASN A 1 205 ? -5.465 25.359 4.727 1 96.44 205 ASN A O 1
ATOM 1654 N N . ALA A 1 206 ? -3.85 23.75 4.715 1 96.38 206 ALA A N 1
ATOM 1655 C CA . ALA A 1 206 ? -3.385 24.125 6.047 1 96.38 206 ALA A CA 1
ATOM 1656 C C . ALA A 1 206 ? -3.041 25.625 6.105 1 96.38 206 ALA A C 1
ATOM 1658 O O . ALA A 1 206 ? -3.295 26.281 7.113 1 96.38 206 ALA A O 1
ATOM 1659 N N . ARG A 1 207 ? -2.527 26.156 5.129 1 93.94 207 ARG A N 1
ATOM 1660 C CA . ARG A 1 207 ? -2.094 27.547 5.066 1 93.94 207 ARG A CA 1
ATOM 1661 C C . ARG A 1 207 ? -3.283 28.5 5.188 1 93.94 207 ARG A C 1
ATOM 1663 O O . ARG A 1 207 ? -3.162 29.578 5.766 1 93.94 207 ARG A O 1
ATOM 1670 N N . ASP A 1 208 ? -4.367 28.125 4.723 1 95 208 ASP A N 1
ATOM 1671 C CA . ASP A 1 208 ? -5.543 28.984 4.672 1 95 208 ASP A CA 1
ATOM 1672 C C . ASP A 1 208 ? -6.414 28.797 5.914 1 95 208 ASP A C 1
ATOM 1674 O O . ASP A 1 208 ? -7.254 29.656 6.219 1 95 208 ASP A O 1
ATOM 1678 N N . PHE A 1 209 ? -6.254 27.781 6.605 1 96.44 209 PHE A N 1
ATOM 1679 C CA . PHE A 1 209 ? -7.148 27.344 7.668 1 96.44 209 PHE A CA 1
ATOM 1680 C C . PHE A 1 209 ? -7.301 28.422 8.727 1 96.44 209 PHE A C 1
ATOM 1682 O O . PHE A 1 209 ? -8.414 28.812 9.078 1 96.44 209 PHE A O 1
ATOM 1689 N N . PRO A 1 210 ? -6.172 29.016 9.234 1 95.12 210 PRO A N 1
ATOM 1690 C CA . PRO A 1 210 ? -6.324 30.047 10.266 1 95.12 210 PRO A CA 1
ATOM 1691 C C . PRO A 1 210 ? -7.102 31.25 9.766 1 95.12 210 PRO A C 1
ATOM 1693 O O . PRO A 1 210 ? -7.859 31.859 10.523 1 95.12 210 PRO A O 1
ATOM 1696 N N . PHE A 1 211 ? -6.977 31.562 8.578 1 94.75 211 PHE A N 1
ATOM 1697 C CA . PHE A 1 211 ? -7.625 32.719 8.008 1 94.75 211 PHE A CA 1
ATOM 1698 C C . PHE A 1 211 ? -9.117 32.469 7.805 1 94.75 211 PHE A C 1
ATOM 1700 O O . PHE A 1 211 ? -9.93 33.406 7.93 1 94.75 211 PHE A O 1
ATOM 1707 N N . ILE A 1 212 ? -9.406 31.281 7.43 1 94.69 212 ILE A N 1
ATOM 1708 C CA . ILE A 1 212 ? -10.805 30.891 7.312 1 94.69 212 ILE A CA 1
ATOM 1709 C C . ILE A 1 212 ? -11.508 31.062 8.656 1 94.69 212 ILE A C 1
ATOM 1711 O O . ILE A 1 212 ? -12.586 31.656 8.727 1 94.69 212 ILE A O 1
ATOM 1715 N N . LEU A 1 213 ? -10.883 30.609 9.695 1 94.62 213 LEU A N 1
ATOM 1716 C CA . LEU A 1 213 ? -11.453 30.766 11.031 1 94.62 213 LEU A CA 1
ATOM 1717 C C . LEU A 1 213 ? -11.562 32.219 11.414 1 94.62 213 LEU A C 1
ATOM 1719 O O . LEU A 1 213 ? -12.562 32.656 12 1 94.62 213 LEU A O 1
ATOM 1723 N N . GLN A 1 214 ? -10.523 33 11.102 1 93.88 214 GLN A N 1
ATOM 1724 C CA . GLN A 1 214 ? -10.516 34.438 11.414 1 93.88 214 GLN A CA 1
ATOM 1725 C C . GLN A 1 214 ? -11.656 35.156 10.711 1 93.88 214 GLN A C 1
ATOM 1727 O O . GLN A 1 214 ? -12.258 36.062 11.281 1 93.88 214 GLN A O 1
ATOM 1732 N N . GLU A 1 215 ? -11.883 34.75 9.492 1 93.06 215 GLU A N 1
ATOM 1733 C CA . GLU A 1 215 ? -12.977 35.344 8.742 1 93.06 215 GLU A CA 1
ATOM 1734 C C . GLU A 1 215 ? -14.312 35.094 9.43 1 93.06 215 GLU A C 1
ATOM 1736 O O . GLU A 1 215 ? -15.164 36 9.484 1 93.06 215 GLU A O 1
ATOM 1741 N N . TYR A 1 216 ? -14.523 33.938 9.883 1 91.44 216 TYR A N 1
ATOM 1742 C CA . TYR A 1 216 ? -15.734 33.625 10.633 1 91.44 216 TYR A CA 1
ATOM 1743 C C . TYR A 1 216 ? -15.836 34.469 11.891 1 91.44 216 TYR A C 1
ATOM 1745 O O . TYR A 1 216 ? -16.906 34.969 12.211 1 91.44 216 TYR A O 1
ATOM 1753 N N . LEU A 1 217 ? -14.758 34.625 12.539 1 92.38 217 LEU A N 1
ATOM 1754 C CA . LEU A 1 217 ? -14.727 35.375 13.797 1 92.38 217 LEU A CA 1
ATOM 1755 C C . LEU A 1 217 ? -14.984 36.875 13.555 1 92.38 217 LEU A C 1
ATOM 1757 O O . LEU A 1 217 ? -15.711 37.5 14.32 1 92.38 217 LEU A O 1
ATOM 1761 N N . ASP A 1 218 ? -14.438 37.344 12.516 1 92.69 218 ASP A N 1
ATOM 1762 C CA . ASP A 1 218 ? -14.609 38.75 12.188 1 92.69 218 ASP A CA 1
ATOM 1763 C C . ASP A 1 218 ? -16.078 39.062 11.875 1 92.69 218 ASP A C 1
ATOM 1765 O O . ASP A 1 218 ? -16.578 40.156 12.234 1 92.69 218 ASP A O 1
ATOM 1769 N N . LEU A 1 219 ? -16.688 38.219 11.219 1 87.62 219 LEU A N 1
ATOM 1770 C CA . LEU A 1 219 ? -18.094 38.406 10.867 1 87.62 219 LEU A CA 1
ATOM 1771 C C . LEU A 1 219 ? -18.984 38.281 12.109 1 87.62 219 LEU A C 1
ATOM 1773 O O . LEU A 1 219 ? -20 38.969 12.211 1 87.62 219 LEU A O 1
ATOM 1777 N N . TRP A 1 220 ? -18.641 37.438 12.906 1 84.62 220 TRP A N 1
ATOM 1778 C CA . TRP A 1 220 ? -19.391 37.25 14.141 1 84.62 220 TRP A CA 1
ATOM 1779 C C . TRP A 1 220 ? -19.281 38.5 15.016 1 84.62 220 TRP A C 1
ATOM 1781 O O . TRP A 1 220 ? -20.266 38.906 15.648 1 84.62 220 TRP A O 1
ATOM 1791 N N . ASP A 1 221 ? -18.125 39.094 15.094 1 83.88 221 ASP A N 1
ATOM 1792 C CA . ASP A 1 221 ? -17.906 40.312 15.891 1 83.88 221 ASP A CA 1
ATOM 1793 C C . ASP A 1 221 ? -18.688 41.5 15.312 1 83.88 221 ASP A C 1
ATOM 1795 O O . ASP A 1 221 ? -19.078 42.406 16.047 1 83.88 221 ASP A O 1
ATOM 1799 N N . LYS A 1 222 ? -18.891 41.469 14.039 1 78.06 222 LYS A N 1
ATOM 1800 C CA . LYS A 1 222 ? -19.594 42.562 13.391 1 78.06 222 LYS A CA 1
ATOM 1801 C C . LYS A 1 222 ? -21.109 42.406 13.539 1 78.06 222 LYS A C 1
ATOM 1803 O O . LYS A 1 222 ? -21.859 43.312 13.203 1 78.06 222 LYS A O 1
ATOM 1808 N N . LYS A 1 223 ? -21.5 41.406 13.938 1 68.19 223 LYS A N 1
ATOM 1809 C CA . LYS A 1 223 ? -22.922 41.281 14.242 1 68.19 223 LYS A CA 1
ATOM 1810 C C . LYS A 1 223 ? -23.266 41.906 15.594 1 68.19 223 LYS A C 1
ATOM 1812 O O . LYS A 1 223 ? -22.453 41.844 16.531 1 68.19 223 LYS A O 1
ATOM 1817 N N . MET B 1 1 ? -30.594 -26.25 -1.262 1 40.47 1 MET B N 1
ATOM 1818 C CA . MET B 1 1 ? -29.203 -26.562 -0.978 1 40.47 1 MET B CA 1
ATOM 1819 C C . MET B 1 1 ? -28.312 -25.344 -1.162 1 40.47 1 MET B C 1
ATOM 1821 O O . MET B 1 1 ? -28.516 -24.547 -2.076 1 40.47 1 MET B O 1
ATOM 1825 N N . GLN B 1 2 ? -27.641 -24.953 -0.193 1 55.81 2 GLN B N 1
ATOM 1826 C CA . GLN B 1 2 ? -26.844 -23.719 -0.249 1 55.81 2 GLN B CA 1
ATOM 1827 C C . GLN B 1 2 ? -25.797 -23.797 -1.356 1 55.81 2 GLN B C 1
ATOM 1829 O O . GLN B 1 2 ? -24.984 -24.719 -1.39 1 55.81 2 GLN B O 1
ATOM 1834 N N . LYS B 1 3 ? -26.094 -23.219 -2.535 1 73.44 3 LYS B N 1
ATOM 1835 C CA . LYS B 1 3 ? -25.25 -23.188 -3.727 1 73.44 3 LYS B CA 1
ATOM 1836 C C . LYS B 1 3 ? -23.797 -22.844 -3.369 1 73.44 3 LYS B C 1
ATOM 1838 O O . LYS B 1 3 ? -23.547 -21.859 -2.666 1 73.44 3 LYS B O 1
ATOM 1843 N N . GLN B 1 4 ? -22.891 -23.906 -3.572 1 89.88 4 GLN B N 1
ATOM 1844 C CA . GLN B 1 4 ? -21.469 -23.688 -3.316 1 89.88 4 GLN B CA 1
ATOM 1845 C C . GLN B 1 4 ? -20.828 -22.906 -4.445 1 89.88 4 GLN B C 1
ATOM 1847 O O . GLN B 1 4 ? -21.016 -23.219 -5.625 1 89.88 4 GLN B O 1
ATOM 1852 N N . ARG B 1 5 ? -20.219 -21.828 -4.113 1 96.56 5 ARG B N 1
ATOM 1853 C CA . ARG B 1 5 ? -19.516 -20.969 -5.07 1 96.56 5 ARG B CA 1
ATOM 1854 C C . ARG B 1 5 ? -18.047 -20.844 -4.703 1 96.56 5 ARG B C 1
ATOM 1856 O O . ARG B 1 5 ? -17.688 -20.797 -3.523 1 96.56 5 ARG B O 1
ATOM 1863 N N . PHE B 1 6 ? -17.312 -20.859 -5.75 1 98.19 6 PHE B N 1
ATOM 1864 C CA . PHE B 1 6 ? -15.875 -20.688 -5.57 1 98.19 6 PHE B CA 1
ATOM 1865 C C . PHE B 1 6 ? -15.336 -19.562 -6.449 1 98.19 6 PHE B C 1
ATOM 1867 O O . PHE B 1 6 ? -15.805 -19.375 -7.574 1 98.19 6 PHE B O 1
ATOM 1874 N N . CYS B 1 7 ? -14.445 -18.797 -5.918 1 98.31 7 CYS B N 1
ATOM 1875 C CA . CYS B 1 7 ? -13.727 -17.766 -6.672 1 98.31 7 CYS B CA 1
ATOM 1876 C C . CYS B 1 7 ? -12.258 -18.141 -6.844 1 98.31 7 CYS B C 1
ATOM 1878 O O . CYS B 1 7 ? -11.523 -18.25 -5.863 1 98.31 7 CYS B O 1
ATOM 1880 N N . LEU B 1 8 ? -11.82 -18.25 -8.047 1 98.06 8 LEU B N 1
ATOM 1881 C CA . LEU B 1 8 ? -10.516 -18.844 -8.336 1 98.06 8 LEU B CA 1
ATOM 1882 C C . LEU B 1 8 ? -9.477 -17.766 -8.617 1 98.06 8 LEU B C 1
ATOM 1884 O O . LEU B 1 8 ? -9.742 -16.828 -9.367 1 98.06 8 LEU B O 1
ATOM 1888 N N . ASP B 1 9 ? -8.367 -17.875 -7.992 1 97.31 9 ASP B N 1
ATOM 1889 C CA . ASP B 1 9 ? -7.156 -17.172 -8.391 1 97.31 9 ASP B CA 1
ATOM 1890 C C . ASP B 1 9 ? -6.406 -17.922 -9.484 1 97.31 9 ASP B C 1
ATOM 1892 O O . ASP B 1 9 ? -6.684 -19.094 -9.742 1 97.31 9 ASP B O 1
ATOM 1896 N N . THR B 1 10 ? -5.508 -17.281 -10.172 1 95.75 10 THR B N 1
ATOM 1897 C CA . THR B 1 10 ? -4.738 -17.906 -11.25 1 95.75 10 THR B CA 1
ATOM 1898 C C . THR B 1 10 ? -4.02 -19.156 -10.75 1 95.75 10 THR B C 1
ATOM 1900 O O . THR B 1 10 ? -3.92 -20.156 -11.469 1 95.75 10 THR B O 1
ATOM 1903 N N . THR B 1 11 ? -3.617 -19.125 -9.547 1 94.19 11 THR B N 1
ATOM 1904 C CA . THR B 1 11 ? -2.82 -20.203 -8.969 1 94.19 11 THR B CA 1
ATOM 1905 C C . THR B 1 11 ? -3.66 -21.469 -8.797 1 94.19 11 THR B C 1
ATOM 1907 O O . THR B 1 11 ? -3.119 -22.562 -8.641 1 94.19 11 THR B O 1
ATOM 1910 N N . ALA B 1 12 ? -4.918 -21.297 -8.742 1 95.06 12 ALA B N 1
ATOM 1911 C CA . ALA B 1 12 ? -5.812 -22.453 -8.625 1 95.06 12 ALA B CA 1
ATOM 1912 C C . ALA B 1 12 ? -5.645 -23.406 -9.805 1 95.06 12 ALA B C 1
ATOM 1914 O O . ALA B 1 12 ? -5.902 -24.609 -9.688 1 95.06 12 ALA B O 1
ATOM 1915 N N . ILE B 1 13 ? -5.176 -22.859 -10.906 1 94 13 ILE B N 1
ATOM 1916 C CA . ILE B 1 13 ? -5.086 -23.641 -12.133 1 94 13 ILE B CA 1
ATOM 1917 C C . ILE B 1 13 ? -3.623 -23.812 -12.531 1 94 13 ILE B C 1
ATOM 1919 O O . ILE B 1 13 ? -3.232 -24.875 -13.039 1 94 13 ILE B O 1
ATOM 1923 N N . THR B 1 14 ? -2.801 -22.859 -12.203 1 93.19 14 THR B N 1
ATOM 1924 C CA . THR B 1 14 ? -1.479 -22.797 -12.82 1 93.19 14 THR B CA 1
ATOM 1925 C C . THR B 1 14 ? -0.408 -23.266 -11.844 1 93.19 14 THR B C 1
ATOM 1927 O O . THR B 1 14 ? 0.722 -23.562 -12.242 1 93.19 14 THR B O 1
ATOM 1930 N N . ASP B 1 15 ? -0.752 -23.359 -10.695 1 91.88 15 ASP B N 1
ATOM 1931 C CA . ASP B 1 15 ? 0.24 -23.656 -9.664 1 91.88 15 ASP B CA 1
ATOM 1932 C C . ASP B 1 15 ? 0.845 -25.047 -9.867 1 91.88 15 ASP B C 1
ATOM 1934 O O . ASP B 1 15 ? 0.136 -25.984 -10.219 1 91.88 15 ASP B O 1
ATOM 1938 N N . SER B 1 16 ? 2.094 -25.125 -9.5 1 89.81 16 SER B N 1
ATOM 1939 C CA . SER B 1 16 ? 2.814 -26.391 -9.672 1 89.81 16 SER B CA 1
ATOM 1940 C C . SER B 1 16 ? 2.373 -27.422 -8.641 1 89.81 16 SER B C 1
ATOM 1942 O O . SER B 1 16 ? 2.355 -28.625 -8.922 1 89.81 16 SER B O 1
ATOM 1944 N N . ASP B 1 17 ? 2.045 -26.906 -7.508 1 89.19 17 ASP B N 1
ATOM 1945 C CA . ASP B 1 17 ? 1.588 -27.812 -6.461 1 89.19 17 ASP B CA 1
ATOM 1946 C C . ASP B 1 17 ? 0.28 -28.5 -6.855 1 89.19 17 ASP B C 1
ATOM 1948 O O . ASP B 1 17 ? 0.053 -29.656 -6.52 1 89.19 17 ASP B O 1
ATOM 1952 N N . VAL B 1 18 ? -0.493 -27.797 -7.496 1 89.81 18 VAL B N 1
ATOM 1953 C CA . VAL B 1 18 ? -1.748 -28.344 -7.992 1 89.81 18 VAL B CA 1
ATOM 1954 C C . VAL B 1 18 ? -1.461 -29.422 -9.039 1 89.81 18 VAL B C 1
ATOM 1956 O O . VAL B 1 18 ? -2 -30.531 -8.961 1 89.81 18 VAL B O 1
ATOM 1959 N N . ARG B 1 19 ? -0.575 -29.125 -9.906 1 89.81 19 ARG B N 1
ATOM 1960 C CA . ARG B 1 19 ? -0.178 -30.062 -10.953 1 89.81 19 ARG B CA 1
ATOM 1961 C C . ARG B 1 19 ? 0.381 -31.344 -10.344 1 89.81 19 ARG B C 1
ATOM 1963 O O . ARG B 1 19 ? 0.024 -32.438 -10.773 1 89.81 19 ARG B O 1
ATOM 1970 N N . ARG B 1 20 ? 1.204 -31.297 -9.453 1 90 20 ARG B N 1
ATOM 1971 C CA . ARG B 1 20 ? 1.812 -32.438 -8.781 1 90 20 ARG B CA 1
ATOM 1972 C C . ARG B 1 20 ? 0.759 -33.281 -8.07 1 90 20 ARG B C 1
ATOM 1974 O O . ARG B 1 20 ? 0.819 -34.5 -8.102 1 90 20 ARG B O 1
ATOM 1981 N N . SER B 1 21 ? -0.179 -32.594 -7.473 1 88.75 21 SER B N 1
ATOM 1982 C CA . SER B 1 21 ? -1.225 -33.312 -6.73 1 88.75 21 SER B CA 1
ATOM 1983 C C . SER B 1 21 ? -2.133 -34.094 -7.668 1 88.75 21 SER B C 1
ATOM 1985 O O . SER B 1 21 ? -2.656 -35.156 -7.293 1 88.75 21 SER B O 1
ATOM 1987 N N . LEU B 1 22 ? -2.281 -33.625 -8.828 1 91.69 22 LEU B N 1
ATOM 1988 C CA . LEU B 1 22 ? -3.143 -34.281 -9.812 1 91.69 22 LEU B CA 1
ATOM 1989 C C . LEU B 1 22 ? -2.385 -35.344 -10.562 1 91.69 22 LEU B C 1
ATOM 1991 O O . LEU B 1 22 ? -2.98 -36.125 -11.328 1 91.69 22 LEU B O 1
ATOM 1995 N N . GLY B 1 23 ? -1.115 -35.406 -10.414 1 90.44 23 GLY B N 1
ATOM 1996 C CA . GLY B 1 23 ? -0.287 -36.438 -11.047 1 90.44 23 GLY B CA 1
ATOM 1997 C C . GLY B 1 23 ? -0.021 -36.156 -12.516 1 90.44 23 GLY B C 1
ATOM 1998 O O . GLY B 1 23 ? 0.073 -37.094 -13.312 1 90.44 23 GLY B O 1
ATOM 1999 N N . VA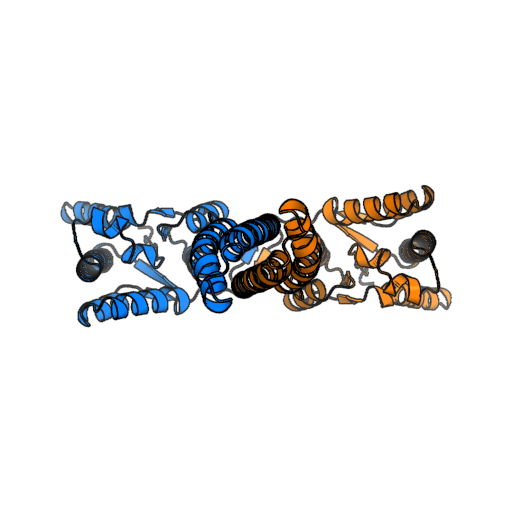L B 1 24 ? -0.038 -34.906 -12.82 1 90.44 24 VAL B N 1
ATOM 2000 C CA . VAL B 1 24 ? 0.194 -34.562 -14.219 1 90.44 24 VAL B CA 1
ATOM 2001 C C . VAL B 1 24 ? 1.474 -33.75 -14.344 1 90.44 24 VAL B C 1
ATOM 2003 O O . VAL B 1 24 ? 1.913 -33.125 -13.383 1 90.44 24 VAL B O 1
ATOM 2006 N N . SER B 1 25 ? 2.09 -33.719 -15.594 1 85.94 25 SER B N 1
ATOM 2007 C CA . SER B 1 25 ? 3.42 -33.125 -15.766 1 85.94 25 SER B CA 1
ATOM 2008 C C . SER B 1 25 ? 3.342 -31.734 -16.375 1 85.94 25 SER B C 1
ATOM 2010 O O . SER B 1 25 ? 4.246 -30.922 -16.172 1 85.94 25 SER B O 1
ATOM 2012 N N . ASN B 1 26 ? 2.332 -31.531 -17.109 1 89.81 26 ASN B N 1
ATOM 2013 C CA . ASN B 1 26 ? 2.297 -30.234 -17.797 1 89.81 26 ASN B CA 1
ATOM 2014 C C . ASN B 1 26 ? 1.023 -29.469 -17.453 1 89.81 26 ASN B C 1
ATOM 2016 O O . ASN B 1 26 ? 0.031 -30.047 -17.016 1 89.81 26 ASN B O 1
ATOM 2020 N N . ILE B 1 27 ? 1.106 -28.234 -17.609 1 91.19 27 ILE B N 1
ATOM 2021 C CA . ILE B 1 27 ? 0.044 -27.312 -17.234 1 91.19 27 ILE B CA 1
ATOM 2022 C C . ILE B 1 27 ? -1.193 -27.578 -18.094 1 91.19 27 ILE B C 1
ATOM 2024 O O . ILE B 1 27 ? -2.324 -27.438 -17.609 1 91.19 27 ILE B O 1
ATOM 2028 N N . SER B 1 28 ? -0.996 -27.922 -19.281 1 91.56 28 SER B N 1
ATOM 2029 C CA . SER B 1 28 ? -2.105 -28.172 -20.203 1 91.56 28 SER B CA 1
ATOM 2030 C C . SER B 1 28 ? -2.977 -29.328 -19.703 1 91.56 28 SER B C 1
ATOM 2032 O O . SER B 1 28 ? -4.203 -29.219 -19.672 1 91.56 28 SER B O 1
ATOM 2034 N N . GLU B 1 29 ? -2.316 -30.375 -19.344 1 92.38 29 GLU B N 1
ATOM 2035 C CA . GLU B 1 29 ? -3.037 -31.547 -18.812 1 92.38 29 GLU B CA 1
ATOM 2036 C C . GLU B 1 29 ? -3.734 -31.219 -17.5 1 92.38 29 GLU B C 1
ATOM 2038 O O . GLU B 1 29 ? -4.863 -31.641 -17.266 1 92.38 29 GLU B O 1
ATOM 2043 N N . SER B 1 30 ? -3.041 -30.547 -16.703 1 93.75 30 SER B N 1
ATOM 2044 C CA . SER B 1 30 ? -3.611 -30.156 -15.414 1 93.75 30 SER B CA 1
ATOM 2045 C C . SER B 1 30 ? -4.848 -29.281 -15.594 1 93.75 30 SER B C 1
ATOM 2047 O O . SER B 1 30 ? -5.879 -29.516 -14.961 1 93.75 30 SER B O 1
ATOM 2049 N N . ALA B 1 31 ? -4.727 -28.266 -16.406 1 95.19 31 ALA B N 1
ATOM 2050 C CA . ALA B 1 31 ? -5.84 -27.359 -16.672 1 95.19 31 ALA B CA 1
ATOM 2051 C C . ALA B 1 31 ? -7.039 -28.109 -17.234 1 95.19 31 ALA B C 1
ATOM 2053 O O . ALA B 1 31 ? -8.18 -27.859 -16.844 1 95.19 31 ALA B O 1
ATOM 2054 N N . GLU B 1 32 ? -6.797 -29 -18.078 1 94.44 32 GLU B N 1
ATOM 2055 C CA . GLU B 1 32 ? -7.863 -29.797 -18.688 1 94.44 32 GLU B CA 1
ATOM 2056 C C . GLU B 1 32 ? -8.586 -30.641 -17.641 1 94.44 32 GLU B C 1
ATOM 2058 O O . GLU B 1 32 ? -9.82 -30.688 -17.625 1 94.44 32 GLU B O 1
ATOM 2063 N N . LYS B 1 33 ? -7.832 -31.312 -16.875 1 94.44 33 LYS B N 1
ATOM 2064 C CA . LYS B 1 33 ? -8.414 -32.156 -15.828 1 94.44 33 LYS B CA 1
ATOM 2065 C C . LYS B 1 33 ? -9.25 -31.328 -14.859 1 94.44 33 LYS B C 1
ATOM 2067 O O . LYS B 1 33 ? -10.359 -31.734 -14.492 1 94.44 33 LYS B O 1
ATOM 2072 N N . ILE B 1 34 ? -8.734 -30.234 -14.43 1 96.25 34 ILE B N 1
ATOM 2073 C CA . ILE B 1 34 ? -9.422 -29.359 -13.484 1 96.25 34 ILE B CA 1
ATOM 2074 C C . ILE B 1 34 ? -10.719 -28.844 -14.109 1 96.25 34 ILE B C 1
ATOM 2076 O O . ILE B 1 34 ? -11.773 -28.844 -13.461 1 96.25 34 ILE B O 1
ATOM 2080 N N . MET B 1 35 ? -10.672 -28.469 -15.359 1 96.62 35 MET B N 1
ATOM 2081 C CA . MET B 1 35 ? -11.852 -27.938 -16.047 1 96.62 35 MET B CA 1
ATOM 2082 C C . MET B 1 35 ? -12.914 -29.031 -16.188 1 96.62 35 MET B C 1
ATOM 2084 O O . MET B 1 35 ? -14.109 -28.75 -16.109 1 96.62 35 MET B O 1
ATOM 2088 N N . ASP B 1 36 ? -12.453 -30.203 -16.438 1 96.12 36 ASP B N 1
ATOM 2089 C CA . ASP B 1 36 ? -13.398 -31.312 -16.516 1 96.12 36 ASP B CA 1
ATOM 2090 C C . ASP B 1 36 ? -14.133 -31.516 -15.195 1 96.12 36 ASP B C 1
ATOM 2092 O O . ASP B 1 36 ? -15.344 -31.734 -15.18 1 96.12 36 ASP B O 1
ATOM 2096 N N . ILE B 1 37 ? -13.359 -31.469 -14.172 1 96.44 37 ILE B N 1
ATOM 2097 C CA . ILE B 1 37 ? -13.93 -31.641 -12.836 1 96.44 37 ILE B CA 1
ATOM 2098 C C . ILE B 1 37 ? -14.914 -30.516 -12.547 1 96.44 37 ILE B C 1
ATOM 2100 O O . ILE B 1 37 ? -16.016 -30.75 -12.039 1 96.44 37 ILE B O 1
ATOM 2104 N N . ILE B 1 38 ? -14.57 -29.297 -12.867 1 97.12 38 ILE B N 1
ATOM 2105 C CA . ILE B 1 38 ? -15.414 -28.125 -12.648 1 97.12 38 ILE B CA 1
ATOM 2106 C C . ILE B 1 38 ? -16.688 -28.25 -13.477 1 97.12 38 ILE B C 1
ATOM 2108 O O . ILE B 1 38 ? -17.781 -27.953 -12.984 1 97.12 38 ILE B O 1
ATOM 2112 N N . ALA B 1 39 ? -16.531 -28.688 -14.711 1 96.62 39 ALA B N 1
ATOM 2113 C CA . ALA B 1 39 ? -17.672 -28.875 -15.594 1 96.62 39 ALA B CA 1
ATOM 2114 C C . ALA B 1 39 ? -18.672 -29.859 -15 1 96.62 39 ALA B C 1
ATOM 2116 O O . ALA B 1 39 ? -19.875 -29.594 -14.945 1 96.62 39 ALA 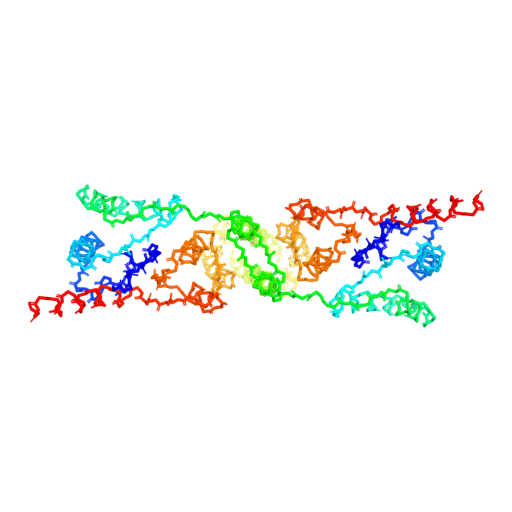B O 1
ATOM 2117 N N . GLN B 1 40 ? -18.188 -30.953 -14.57 1 96 40 GLN B N 1
ATOM 2118 C CA . GLN B 1 40 ? -19.031 -31.969 -13.969 1 96 40 GLN B CA 1
ATOM 2119 C C . GLN B 1 40 ? -19.719 -31.453 -12.703 1 96 40 GLN B C 1
ATOM 2121 O O . GLN B 1 40 ? -20.906 -31.703 -12.484 1 96 40 GLN B O 1
ATOM 2126 N N . ALA B 1 41 ? -18.938 -30.781 -11.898 1 95.75 41 ALA B N 1
ATOM 2127 C CA . ALA B 1 41 ? -19.484 -30.234 -10.656 1 95.75 41 ALA B CA 1
ATOM 2128 C C . ALA B 1 41 ? -20.594 -29.234 -10.938 1 95.75 41 ALA B C 1
ATOM 2130 O O . ALA B 1 41 ? -21.578 -29.156 -10.203 1 95.75 41 ALA B O 1
ATOM 2131 N N . ARG B 1 42 ? -20.391 -28.453 -11.969 1 95.19 42 ARG B N 1
ATOM 2132 C CA . ARG B 1 42 ? -21.406 -27.469 -12.359 1 95.19 42 ARG B CA 1
ATOM 2133 C C . ARG B 1 42 ? -22.688 -28.156 -12.82 1 95.19 42 ARG B C 1
ATOM 2135 O O . ARG B 1 42 ? -23.781 -27.812 -12.367 1 95.19 42 ARG B O 1
ATOM 2142 N N . VAL B 1 43 ? -22.609 -29.141 -13.586 1 94.25 43 VAL B N 1
ATOM 2143 C CA . VAL B 1 43 ? -23.75 -29.781 -14.219 1 94.25 43 VAL B CA 1
ATOM 2144 C C . VAL B 1 43 ? -24.453 -30.672 -13.195 1 94.25 43 VAL B C 1
ATOM 2146 O O . VAL B 1 43 ? -25.688 -30.672 -13.109 1 94.25 43 VAL B O 1
ATOM 2149 N N . GLN B 1 44 ? -23.734 -31.328 -12.375 1 93.31 44 GLN B N 1
ATOM 2150 C CA . GLN B 1 44 ? -24.328 -32.344 -11.508 1 93.31 44 GLN B CA 1
ATOM 2151 C C . GLN B 1 44 ? -24.703 -31.766 -10.148 1 93.31 44 GLN B C 1
ATOM 2153 O O . GLN B 1 44 ? -25.672 -32.188 -9.531 1 93.31 44 GLN B O 1
ATOM 2158 N N . LEU B 1 45 ? -23.938 -30.844 -9.719 1 93.5 45 LEU B N 1
ATOM 2159 C CA . LEU B 1 45 ? -24.109 -30.406 -8.336 1 93.5 45 LEU B CA 1
ATOM 2160 C C . LEU B 1 45 ? -24.484 -28.922 -8.273 1 93.5 45 LEU B C 1
ATOM 2162 O O . LEU B 1 45 ? -24.719 -28.391 -7.191 1 93.5 45 LEU B O 1
ATOM 2166 N N . ASP B 1 46 ? -24.469 -28.219 -9.352 1 93.81 46 ASP B N 1
ATOM 2167 C CA . ASP B 1 46 ? -24.797 -26.797 -9.43 1 93.81 46 ASP B CA 1
ATOM 2168 C C . ASP B 1 46 ? -23.766 -25.953 -8.672 1 93.81 46 ASP B C 1
ATOM 2170 O O . ASP B 1 46 ? -24.125 -24.969 -8.016 1 93.81 46 ASP B O 1
ATOM 2174 N N . ILE B 1 47 ? -22.531 -26.484 -8.664 1 95.38 47 ILE B N 1
ATOM 2175 C CA . ILE B 1 47 ? -21.422 -25.734 -8.094 1 95.38 47 ILE B CA 1
ATOM 2176 C C . ILE B 1 47 ? -20.875 -24.75 -9.125 1 95.38 47 ILE B C 1
ATOM 2178 O O . ILE B 1 47 ? -20.609 -25.125 -10.273 1 95.38 47 ILE B O 1
ATOM 2182 N N . SER B 1 48 ? -20.75 -23.438 -8.719 1 96.38 48 SER B N 1
ATOM 2183 C CA . SER B 1 48 ? -20.266 -22.438 -9.664 1 96.38 48 SER B CA 1
ATOM 2184 C C . SER B 1 48 ? -18.859 -21.969 -9.297 1 96.38 48 SER B C 1
ATOM 2186 O O . SER B 1 48 ? -18.562 -21.75 -8.125 1 96.38 48 SER B O 1
ATOM 2188 N N . CYS B 1 49 ? -18.078 -21.906 -10.289 1 98.06 49 CYS B N 1
ATOM 2189 C CA . CYS B 1 49 ? -16.719 -21.375 -10.148 1 98.06 49 CYS B CA 1
ATOM 2190 C C . CYS B 1 49 ? -16.562 -20.062 -10.906 1 98.06 49 CYS B C 1
ATOM 2192 O O . CYS B 1 49 ? -16.859 -20 -12.102 1 98.06 49 CYS B O 1
ATOM 2194 N N . HIS B 1 50 ? -16.125 -19.062 -10.18 1 98.31 50 HIS B N 1
ATOM 2195 C CA . HIS B 1 50 ? -16.047 -17.719 -10.734 1 98.31 50 HIS B CA 1
ATOM 2196 C C . HIS B 1 50 ? -14.594 -17.25 -10.82 1 98.31 50 HIS B C 1
ATOM 2198 O O . HIS B 1 50 ? -13.742 -17.719 -10.055 1 98.31 50 HIS B O 1
ATOM 2204 N N . ILE B 1 51 ? -14.336 -16.391 -11.727 1 98.44 51 ILE B N 1
ATOM 2205 C CA . ILE B 1 51 ? -13.016 -15.781 -11.891 1 98.44 51 ILE B CA 1
ATOM 2206 C C . ILE B 1 51 ? -13.172 -14.289 -12.203 1 98.44 51 ILE B C 1
ATOM 2208 O O . ILE B 1 51 ? -14 -13.906 -13.031 1 98.44 51 ILE B O 1
ATOM 2212 N N . PRO B 1 52 ? -12.383 -13.5 -11.445 1 98 52 PRO B N 1
ATOM 2213 C CA . PRO B 1 52 ? -12.477 -12.062 -11.727 1 98 52 PRO B CA 1
ATOM 2214 C C . PRO B 1 52 ? -12.102 -11.719 -13.172 1 98 52 PRO B C 1
ATOM 2216 O O . PRO B 1 52 ? -11.023 -12.109 -13.641 1 98 52 PRO B O 1
ATOM 2219 N N . TYR B 1 53 ? -13.031 -11.078 -13.859 1 96.38 53 TYR B N 1
ATOM 2220 C CA . TYR B 1 53 ? -12.812 -10.562 -15.211 1 96.38 53 TYR B CA 1
ATOM 2221 C C . TYR B 1 53 ? -12.531 -9.07 -15.188 1 96.38 53 TYR B C 1
ATOM 2223 O O . TYR B 1 53 ? -13.211 -8.305 -14.492 1 96.38 53 TYR B O 1
ATOM 2231 N N . ASN B 1 54 ? -11.414 -8.555 -15.836 1 93.69 54 ASN B N 1
ATOM 2232 C CA . ASN B 1 54 ? -10.531 -9.234 -16.781 1 93.69 54 ASN B CA 1
ATOM 2233 C C . ASN B 1 54 ? -9.164 -9.508 -16.172 1 93.69 54 ASN B C 1
ATOM 2235 O O . ASN B 1 54 ? -8.297 -10.094 -16.828 1 93.69 54 ASN B O 1
ATOM 2239 N N . THR B 1 55 ? -9.008 -9.125 -14.844 1 93.56 55 THR B N 1
ATOM 2240 C CA . THR B 1 55 ? -7.664 -9.117 -14.266 1 93.56 55 THR B CA 1
ATOM 2241 C C . THR B 1 55 ? -7.121 -10.539 -14.133 1 93.56 55 THR B C 1
ATOM 2243 O O . THR B 1 55 ? -6.262 -10.953 -14.914 1 93.56 55 THR B O 1
ATOM 2246 N N . VAL B 1 56 ? -7.766 -11.336 -13.383 1 96.31 56 VAL B N 1
ATOM 2247 C CA . VAL B 1 56 ? -7.297 -12.688 -13.109 1 96.31 56 VAL B CA 1
ATOM 2248 C C . VAL B 1 56 ? -7.508 -13.57 -14.336 1 96.31 56 VAL B C 1
ATOM 2250 O O . VAL B 1 56 ? -6.652 -14.383 -14.68 1 96.31 56 VAL B O 1
ATOM 2253 N N . TYR B 1 57 ? -8.594 -13.375 -15.023 1 97.69 57 TYR B N 1
ATOM 2254 C CA . TYR B 1 57 ? -8.914 -14.156 -16.219 1 97.69 57 TYR B CA 1
ATOM 2255 C C . TYR 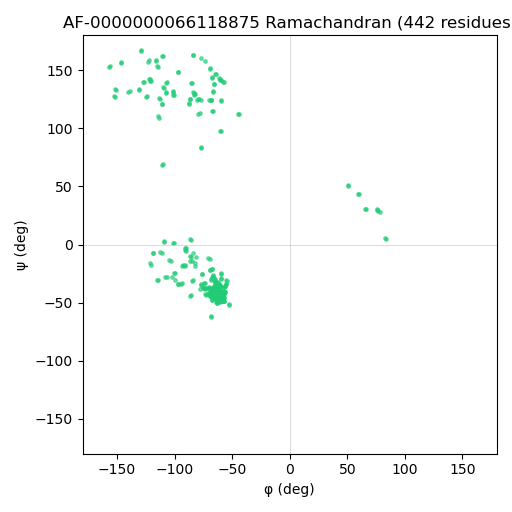B 1 57 ? -7.855 -13.969 -17.297 1 97.69 57 TYR B C 1
ATOM 2257 O O . TYR B 1 57 ? -7.363 -14.938 -17.859 1 97.69 57 TYR B O 1
ATOM 2265 N N . LYS B 1 58 ? -7.504 -12.766 -17.547 1 96.44 58 LYS B N 1
ATOM 2266 C CA . LYS B 1 58 ? -6.5 -12.469 -18.578 1 96.44 58 LYS B CA 1
ATOM 2267 C C . LYS B 1 58 ? -5.152 -13.078 -18.203 1 96.44 58 LYS B C 1
ATOM 2269 O O . LYS B 1 58 ? -4.414 -13.547 -19.078 1 96.44 58 LYS B O 1
ATOM 2274 N N . GLU B 1 59 ? -4.898 -12.969 -16.953 1 95.5 59 GLU B N 1
ATOM 2275 C CA . GLU B 1 59 ? -3.662 -13.586 -16.484 1 95.5 59 GLU B CA 1
ATOM 2276 C C . GLU B 1 59 ? -3.652 -15.086 -16.766 1 95.5 59 GLU B C 1
ATOM 2278 O O . GLU B 1 59 ? -2.654 -15.625 -17.25 1 95.5 59 GLU B O 1
ATOM 2283 N N . LEU B 1 60 ? -4.688 -15.688 -16.438 1 96.19 60 LEU B N 1
ATOM 2284 C CA . LEU B 1 60 ? -4.805 -17.125 -16.641 1 96.19 60 LEU B CA 1
ATOM 2285 C C . LEU B 1 60 ? -4.684 -17.484 -18.109 1 96.19 60 LEU B C 1
ATOM 2287 O O . LEU B 1 60 ? -3.895 -18.359 -18.484 1 96.19 60 LEU B O 1
ATOM 2291 N N . VAL B 1 61 ? -5.375 -16.797 -18.938 1 95.94 61 VAL B N 1
ATOM 2292 C CA . VAL B 1 61 ? -5.367 -17.062 -20.375 1 95.94 61 VAL B CA 1
ATOM 2293 C C . VAL B 1 61 ? -3.965 -16.828 -20.938 1 95.94 61 VAL B C 1
ATOM 2295 O O . VAL B 1 61 ? -3.473 -17.625 -21.734 1 95.94 61 VAL B O 1
ATOM 2298 N N . GLY B 1 62 ? -3.402 -15.75 -20.516 1 95.25 62 GLY B N 1
ATOM 2299 C CA . GLY B 1 62 ? -2.037 -15.477 -20.938 1 95.25 62 GLY B CA 1
ATOM 2300 C C . GLY B 1 62 ? -1.072 -16.594 -20.578 1 95.25 62 GLY B C 1
ATOM 2301 O O . GLY B 1 62 ? -0.214 -16.953 -21.391 1 95.25 62 GLY B O 1
ATOM 2302 N N . PHE B 1 63 ? -1.257 -17.094 -19.438 1 94.25 63 PHE B N 1
ATOM 2303 C CA . PHE B 1 63 ? -0.42 -18.203 -18.984 1 94.25 63 PHE B CA 1
ATOM 2304 C C . PHE B 1 63 ? -0.63 -19.438 -19.859 1 94.25 63 PHE B C 1
ATOM 2306 O O . PHE B 1 63 ? 0.334 -20.094 -20.266 1 94.25 63 PHE B O 1
ATOM 2313 N N . LEU B 1 64 ? -1.803 -19.766 -20.141 1 95.56 64 LEU B N 1
ATOM 2314 C CA . LEU B 1 64 ? -2.141 -20.938 -20.922 1 95.56 64 LEU B CA 1
ATOM 2315 C C . LEU B 1 64 ? -1.627 -20.812 -22.359 1 95.56 64 LEU B C 1
ATOM 2317 O O . LEU B 1 64 ? -1.137 -21.781 -22.938 1 95.56 64 LEU B O 1
ATOM 2321 N N . ILE B 1 65 ? -1.699 -19.625 -22.859 1 95.62 65 ILE B N 1
ATOM 2322 C CA . ILE B 1 65 ? -1.214 -19.359 -24.203 1 95.62 65 ILE B CA 1
ATOM 2323 C C . ILE B 1 65 ? 0.305 -19.516 -24.25 1 95.62 65 ILE B C 1
ATOM 2325 O O . ILE B 1 65 ? 0.847 -20.156 -25.156 1 95.62 65 ILE B O 1
ATOM 2329 N N . ARG B 1 66 ? 0.904 -18.969 -23.297 1 94.31 66 ARG B N 1
ATOM 2330 C CA . ARG B 1 66 ? 2.359 -19.031 -23.219 1 94.31 66 ARG B CA 1
ATOM 2331 C C . ARG B 1 66 ? 2.838 -20.484 -23.125 1 94.31 66 ARG B C 1
ATOM 2333 O O . ARG B 1 66 ? 3.895 -20.828 -23.656 1 94.31 66 ARG B O 1
ATOM 2340 N N . GLU B 1 67 ? 2.066 -21.281 -22.438 1 93.5 67 GLU B N 1
ATOM 2341 C CA . GLU B 1 67 ? 2.414 -22.688 -22.25 1 93.5 67 GLU B CA 1
ATOM 2342 C C . GLU B 1 67 ? 1.911 -23.531 -23.422 1 93.5 67 GLU B C 1
ATOM 2344 O O . GLU B 1 67 ? 1.969 -24.766 -23.375 1 93.5 67 GLU B O 1
ATOM 2349 N N . GLU B 1 68 ? 1.337 -22.922 -24.422 1 92.75 68 GLU B N 1
ATOM 2350 C CA . GLU B 1 68 ? 0.887 -23.547 -25.656 1 92.75 68 GLU B CA 1
ATOM 2351 C C . GLU B 1 68 ? -0.166 -24.625 -25.391 1 92.75 68 GLU B C 1
ATOM 2353 O O . GLU B 1 68 ? -0.078 -25.734 -25.922 1 92.75 68 GLU B O 1
ATOM 2358 N N . CYS B 1 69 ? -1.017 -24.297 -24.562 1 93.81 69 CYS B N 1
ATOM 2359 C CA . CYS B 1 69 ? -2.129 -25.203 -24.297 1 93.81 69 CYS B CA 1
ATOM 2360 C C . CYS B 1 69 ? -3.074 -25.266 -25.5 1 93.81 69 CYS B C 1
ATOM 2362 O O . CYS B 1 69 ? -3.188 -24.297 -26.25 1 93.81 69 CYS B O 1
ATOM 2364 N N . ALA B 1 70 ? -3.725 -26.406 -25.625 1 93.19 70 ALA B N 1
ATOM 2365 C CA . ALA B 1 70 ? -4.645 -26.609 -26.734 1 93.19 70 ALA B CA 1
ATOM 2366 C C . ALA B 1 70 ? -5.781 -25.594 -26.703 1 93.19 70 ALA B C 1
ATOM 2368 O O . ALA B 1 70 ? -6.246 -25.203 -25.625 1 93.19 70 ALA B O 1
ATOM 2369 N N . PRO B 1 71 ? -6.203 -25.125 -27.859 1 94.62 71 PRO B N 1
ATOM 2370 C CA . PRO B 1 71 ? -7.32 -24.188 -27.922 1 94.62 71 PRO B CA 1
ATOM 2371 C C . PRO B 1 71 ? -8.57 -24.703 -27.219 1 94.62 71 PRO B C 1
ATOM 2373 O O . PRO B 1 71 ? -9.352 -23.922 -26.672 1 94.62 71 PRO B O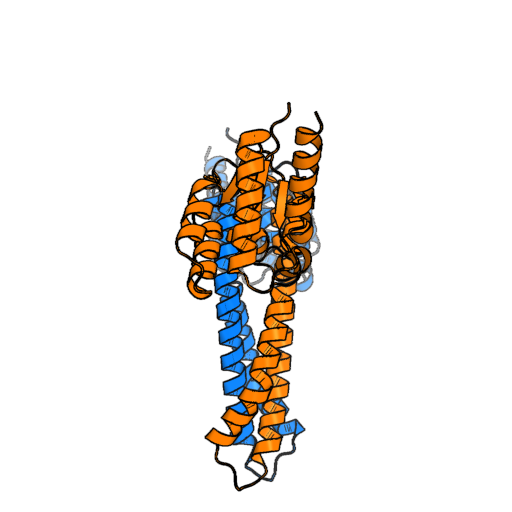 1
ATOM 2376 N N . GLU B 1 72 ? -8.766 -25.953 -27.219 1 94.62 72 GLU B N 1
ATOM 2377 C CA . GLU B 1 72 ? -9.922 -26.578 -26.562 1 94.62 72 GLU B CA 1
ATOM 2378 C C . GLU B 1 72 ? -9.93 -26.281 -25.078 1 94.62 72 GLU B C 1
ATOM 2380 O O . GLU B 1 72 ? -10.992 -26.109 -24.469 1 94.62 72 GLU B O 1
ATOM 2385 N N . THR B 1 73 ? -8.75 -26.297 -24.531 1 94.38 73 THR B N 1
ATOM 2386 C CA . THR B 1 73 ? -8.633 -26 -23.109 1 94.38 73 THR B CA 1
ATOM 2387 C C . THR B 1 73 ? -9.086 -24.578 -22.828 1 94.38 73 THR B C 1
ATOM 2389 O O . THR B 1 73 ? -9.758 -24.312 -21.828 1 94.38 73 THR B O 1
ATOM 2392 N N . LEU B 1 74 ? -8.742 -23.641 -23.688 1 95.62 74 LEU B N 1
ATOM 2393 C CA . LEU B 1 74 ? -9.141 -22.25 -23.547 1 95.62 74 LEU B CA 1
ATOM 2394 C C . LEU B 1 74 ? -10.656 -22.094 -23.641 1 95.62 74 LEU B C 1
ATOM 2396 O O . LEU B 1 74 ? -11.258 -21.297 -22.922 1 95.62 74 LEU B O 1
ATOM 2400 N N . ILE B 1 75 ? -11.242 -22.844 -24.469 1 96.12 75 ILE B N 1
ATOM 2401 C CA . ILE B 1 75 ? -12.695 -22.828 -24.625 1 96.12 75 ILE B CA 1
ATOM 2402 C C . ILE B 1 75 ? -13.359 -23.344 -23.344 1 96.12 75 ILE B C 1
ATOM 2404 O O . ILE B 1 75 ? -14.359 -22.781 -22.906 1 96.12 75 ILE B O 1
ATOM 2408 N N . LYS B 1 76 ? -12.844 -24.391 -22.812 1 95.94 76 LYS B N 1
ATOM 2409 C CA . LYS B 1 76 ? -13.367 -24.938 -21.562 1 95.94 76 LYS B CA 1
ATOM 2410 C C . LYS B 1 76 ? -13.297 -23.906 -20.438 1 95.94 76 LYS B C 1
ATOM 2412 O O . LYS B 1 76 ? -14.242 -23.766 -19.656 1 95.94 76 LYS B O 1
ATOM 2417 N N . VAL B 1 77 ? -12.172 -23.25 -20.375 1 96.56 77 VAL B N 1
ATOM 2418 C CA . VAL B 1 77 ? -11.984 -22.203 -19.359 1 96.56 77 VAL B CA 1
ATOM 2419 C C . VAL B 1 77 ? -13.047 -21.125 -19.531 1 96.56 77 VAL B C 1
ATOM 2421 O O . VAL B 1 77 ? -13.695 -20.734 -18.547 1 96.56 77 VAL B O 1
ATOM 2424 N N . ASP B 1 78 ? -13.258 -20.688 -20.719 1 96 78 ASP B N 1
ATOM 2425 C CA . ASP B 1 78 ? -14.219 -19.641 -21.016 1 96 78 ASP B CA 1
ATOM 2426 C C . ASP B 1 78 ? -15.648 -20.109 -20.75 1 96 78 ASP B C 1
ATOM 2428 O O . ASP B 1 78 ? -16.516 -19.312 -20.406 1 96 78 ASP B O 1
ATOM 2432 N N . THR B 1 79 ? -15.859 -21.359 -20.844 1 96.75 79 THR B N 1
ATOM 2433 C CA . THR B 1 79 ? -17.203 -21.938 -20.734 1 96.75 79 THR B CA 1
ATOM 2434 C C . THR B 1 79 ? -17.562 -22.188 -19.266 1 96.75 79 THR B C 1
ATOM 2436 O O . THR B 1 79 ? -18.672 -21.891 -18.844 1 96.75 79 THR B O 1
ATOM 2439 N N . TRP B 1 80 ? -16.625 -22.719 -18.531 1 96.31 80 TRP B N 1
ATOM 2440 C CA . TRP B 1 80 ? -17 -23.281 -17.25 1 96.31 80 TRP B CA 1
ATOM 2441 C C . TRP B 1 80 ? -16.672 -22.328 -16.109 1 96.31 80 TRP B C 1
ATOM 2443 O O . TRP B 1 80 ? -17.234 -22.453 -15.008 1 96.31 80 TRP B O 1
ATOM 2453 N N . LEU B 1 81 ? -15.703 -21.453 -16.344 1 97.31 81 LEU B N 1
ATOM 2454 C CA . LEU B 1 81 ? -15.453 -20.406 -15.359 1 97.31 81 LEU B CA 1
ATOM 2455 C C . LEU B 1 81 ? -16.344 -19.188 -15.625 1 97.31 81 LEU B C 1
ATOM 2457 O O . LEU B 1 81 ? -16.297 -18.609 -16.703 1 97.31 81 LEU B O 1
ATOM 2461 N N . VAL B 1 82 ? -17.109 -18.844 -14.688 1 97.44 82 VAL B N 1
ATOM 2462 C CA . VAL B 1 82 ? -18 -17.703 -14.828 1 97.44 82 VAL B CA 1
ATOM 2463 C C . VAL B 1 82 ? -17.234 -16.406 -14.617 1 97.44 82 VAL B C 1
ATOM 2465 O O . VAL B 1 82 ? -16.766 -16.125 -13.508 1 97.44 82 VAL B O 1
ATOM 2468 N N . LYS B 1 83 ? -17.078 -15.641 -15.625 1 97.88 83 LYS B N 1
ATOM 2469 C CA . LYS B 1 83 ? -16.359 -14.375 -15.578 1 97.88 83 LYS B CA 1
ATOM 2470 C C . LYS B 1 83 ? -17.234 -13.273 -14.984 1 97.88 83 LYS B C 1
ATOM 2472 O O . LYS B 1 83 ? -18.344 -13.023 -15.461 1 97.88 83 LYS B O 1
ATOM 2477 N N . LYS B 1 84 ? -16.688 -12.672 -13.961 1 97.56 84 LYS B N 1
ATOM 2478 C CA . LYS B 1 84 ? -17.422 -11.562 -13.359 1 97.56 84 LYS B CA 1
ATOM 2479 C C . LYS B 1 84 ? -16.453 -10.562 -12.719 1 97.56 84 LYS B C 1
ATOM 2481 O O . LYS B 1 84 ? -15.516 -10.945 -12.031 1 97.56 84 LYS B O 1
ATOM 2486 N N . THR B 1 85 ? -16.734 -9.305 -13.023 1 96.88 85 THR B N 1
ATOM 2487 C CA . THR B 1 85 ? -15.984 -8.227 -12.383 1 96.88 85 THR B CA 1
ATOM 2488 C C . THR B 1 85 ? -16.625 -7.84 -11.055 1 96.88 85 THR B C 1
ATOM 2490 O O . THR B 1 85 ? -17.844 -7.617 -10.992 1 96.88 85 THR B O 1
ATOM 2493 N N . PRO B 1 86 ? -15.812 -7.879 -9.992 1 97 86 PRO B N 1
ATOM 2494 C CA . PRO B 1 86 ? -16.406 -7.426 -8.734 1 97 86 PRO B CA 1
ATOM 2495 C C . PRO B 1 86 ? -16.891 -5.977 -8.797 1 97 86 PRO B C 1
ATOM 2497 O O . PRO B 1 86 ? -16.25 -5.141 -9.445 1 97 86 PRO B O 1
ATOM 2500 N N . ASN B 1 87 ? -18 -5.73 -8.188 1 96.25 87 ASN B N 1
ATOM 2501 C CA . ASN B 1 87 ? -18.516 -4.367 -8.094 1 96.25 87 ASN B CA 1
ATOM 2502 C C . ASN B 1 87 ? -17.766 -3.555 -7.039 1 96.25 87 ASN B C 1
ATOM 2504 O O . ASN B 1 87 ? -18.297 -3.312 -5.953 1 96.25 87 ASN B O 1
ATOM 2508 N N . ARG B 1 88 ? -16.703 -3.029 -7.371 1 94.06 88 ARG B N 1
ATOM 2509 C CA . ARG B 1 88 ? -15.773 -2.387 -6.441 1 94.06 88 ARG B CA 1
ATOM 2510 C C . ARG B 1 88 ? -16.406 -1.16 -5.797 1 94.06 88 ARG B C 1
ATOM 2512 O O . ARG B 1 88 ? -16.062 -0.795 -4.668 1 94.06 88 ARG B O 1
ATOM 2519 N N . TYR B 1 89 ? -17.297 -0.491 -6.5 1 92.44 89 TYR B N 1
ATOM 2520 C CA . TYR B 1 89 ? -17.891 0.741 -5.996 1 92.44 89 TYR B CA 1
ATOM 2521 C C . TYR B 1 89 ? -18.938 0.444 -4.934 1 92.44 89 TYR B C 1
ATOM 2523 O O . TYR B 1 89 ? -19.156 1.243 -4.016 1 92.44 89 TYR B O 1
ATOM 2531 N N . GLU B 1 90 ? -19.516 -0.728 -4.969 1 94.44 90 GLU B N 1
ATOM 2532 C CA . GLU B 1 90 ? -20.594 -1.085 -4.043 1 94.44 90 GLU B CA 1
ATOM 2533 C C . GLU B 1 90 ? -20.047 -1.881 -2.855 1 94.44 90 GLU B C 1
ATOM 2535 O O . GLU B 1 90 ? -20.578 -1.784 -1.747 1 94.44 90 GLU B O 1
ATOM 2540 N N . ILE B 1 91 ? -19.047 -2.648 -3.162 1 94.88 91 ILE B N 1
ATOM 2541 C CA . ILE B 1 91 ? -18.469 -3.434 -2.08 1 94.88 91 ILE B CA 1
ATOM 2542 C C . ILE B 1 91 ? -17.766 -2.506 -1.095 1 94.88 91 ILE B C 1
ATOM 2544 O O . ILE B 1 91 ? -16.922 -1.698 -1.489 1 94.88 91 ILE B O 1
ATOM 2548 N N . LYS B 1 92 ? -18.172 -2.609 0.148 1 94.06 92 LYS B N 1
ATOM 2549 C CA . LYS B 1 92 ? -17.547 -1.805 1.199 1 94.06 92 LYS B CA 1
ATOM 2550 C C . LYS B 1 92 ? -16.656 -2.658 2.09 1 94.06 92 LYS B C 1
ATOM 2552 O O . LYS B 1 92 ? -16.984 -3.801 2.408 1 94.06 92 LYS B O 1
ATOM 2557 N N . ILE B 1 93 ? -15.562 -2.15 2.451 1 93.38 93 ILE B N 1
ATOM 2558 C CA . ILE B 1 93 ? -14.617 -2.848 3.324 1 93.38 93 ILE B CA 1
ATOM 2559 C C . ILE B 1 93 ? -14.359 -2.01 4.574 1 93.38 93 ILE B C 1
ATOM 2561 O O . ILE B 1 93 ? -14.312 -0.78 4.508 1 93.38 93 ILE B O 1
ATOM 2565 N N . PRO B 1 94 ? -14.234 -2.732 5.691 1 93.44 94 PRO B N 1
ATOM 2566 C CA . PRO B 1 94 ? -13.859 -1.986 6.891 1 93.44 94 PRO B CA 1
ATOM 2567 C C . PRO B 1 94 ? -12.539 -1.235 6.73 1 93.44 94 PRO B C 1
ATOM 2569 O O . PRO B 1 94 ? -11.57 -1.784 6.191 1 93.44 94 PRO B O 1
ATOM 2572 N N . ALA B 1 95 ? -12.508 0.009 7.285 1 94.75 95 ALA B N 1
ATOM 2573 C CA . ALA B 1 95 ? -11.328 0.864 7.129 1 94.75 95 ALA B CA 1
ATOM 2574 C C . ALA B 1 95 ? -10.133 0.292 7.879 1 94.75 95 ALA B C 1
ATOM 2576 O O . ALA B 1 95 ? -8.984 0.596 7.551 1 94.75 95 ALA B O 1
ATOM 2577 N N . GLU B 1 96 ? -10.414 -0.544 8.844 1 93.94 96 GLU B N 1
ATOM 2578 C CA . GLU B 1 96 ? -9.344 -1.16 9.625 1 93.94 96 GLU B CA 1
ATOM 2579 C C . GLU B 1 96 ? -8.43 -2.004 8.742 1 93.94 96 GLU B C 1
ATOM 2581 O O . GLU B 1 96 ? -7.227 -2.076 8.977 1 93.94 96 GLU B O 1
ATOM 2586 N N . ILE B 1 97 ? -8.984 -2.602 7.773 1 91.5 97 ILE B N 1
ATOM 2587 C CA . ILE B 1 97 ? -8.227 -3.434 6.848 1 91.5 97 ILE B CA 1
ATOM 2588 C C . ILE B 1 97 ? -7.254 -2.564 6.051 1 91.5 97 ILE B C 1
ATOM 2590 O O . ILE B 1 97 ? -6.082 -2.912 5.902 1 91.5 97 ILE B O 1
ATOM 2594 N N . PHE B 1 98 ? -7.727 -1.478 5.625 1 92.12 98 PHE B N 1
ATOM 2595 C CA . PHE B 1 98 ? -6.91 -0.529 4.879 1 92.12 98 PHE B CA 1
ATOM 2596 C C . PHE B 1 98 ? -5.801 0.038 5.758 1 92.12 98 PHE B C 1
ATOM 2598 O O . PHE B 1 98 ? -4.652 0.148 5.324 1 92.12 98 PHE B O 1
ATOM 2605 N N . TYR B 1 99 ? -6.141 0.341 6.938 1 93.44 99 TYR B N 1
ATOM 2606 C CA . TYR B 1 99 ? -5.191 0.891 7.898 1 93.44 99 TYR B CA 1
ATOM 2607 C C . TYR B 1 99 ? -4.043 -0.08 8.148 1 93.44 99 TYR B C 1
ATOM 2609 O O . TYR B 1 99 ? -2.873 0.308 8.109 1 93.44 99 TYR B O 1
ATOM 2617 N N . GLU B 1 100 ? -4.344 -1.291 8.297 1 91.06 100 GLU B N 1
ATOM 2618 C CA . GLU B 1 100 ? -3.34 -2.324 8.531 1 91.06 100 GLU B CA 1
ATOM 2619 C C . GLU B 1 100 ? -2.439 -2.508 7.312 1 91.06 100 GLU B C 1
ATOM 2621 O O . GLU B 1 100 ? -1.23 -2.705 7.453 1 91.06 100 GLU B O 1
ATOM 2626 N N . TYR B 1 101 ? -3.045 -2.473 6.219 1 92.69 101 TYR B N 1
ATOM 2627 C CA . TYR B 1 101 ? -2.283 -2.625 4.98 1 92.69 101 TYR B CA 1
ATOM 2628 C C . TYR B 1 101 ? -1.257 -1.508 4.836 1 92.69 101 TYR B C 1
ATOM 2630 O O . TYR B 1 101 ? -0.087 -1.766 4.543 1 92.69 101 TYR B O 1
ATOM 2638 N N . ILE B 1 102 ? -1.674 -0.3 5.051 1 93.12 102 ILE B N 1
ATOM 2639 C CA . ILE B 1 102 ? -0.802 0.858 4.895 1 93.12 102 ILE B CA 1
ATOM 2640 C C . ILE B 1 102 ? 0.342 0.784 5.902 1 93.12 102 ILE B C 1
ATOM 2642 O O . ILE B 1 102 ? 1.496 1.055 5.562 1 93.12 102 ILE B O 1
ATOM 2646 N N . LYS B 1 103 ? 0.005 0.457 7.094 1 92.19 103 LYS B N 1
ATOM 2647 C CA . LYS B 1 103 ? 1.012 0.348 8.148 1 92.19 103 LYS B CA 1
ATOM 2648 C C . LYS B 1 103 ? 2.07 -0.692 7.789 1 92.19 103 LYS B C 1
ATOM 2650 O O . LYS B 1 103 ? 3.27 -0.429 7.902 1 92.19 103 LYS B O 1
ATOM 2655 N N . ASP B 1 104 ? 1.614 -1.8 7.352 1 91.62 104 ASP B N 1
ATOM 2656 C CA . ASP B 1 104 ? 2.518 -2.877 6.957 1 91.62 104 ASP B CA 1
ATOM 2657 C C . ASP B 1 104 ? 3.395 -2.453 5.781 1 91.62 104 ASP B C 1
ATOM 2659 O O . ASP B 1 104 ? 4.602 -2.705 5.777 1 91.62 104 ASP B O 1
ATOM 2663 N N . LEU B 1 105 ? 2.773 -1.854 4.848 1 92.25 105 LEU B N 1
ATOM 2664 C CA . LEU B 1 105 ? 3.49 -1.454 3.643 1 92.25 105 LEU B CA 1
ATOM 2665 C C . LEU B 1 105 ? 4.574 -0.433 3.967 1 92.25 105 LEU B C 1
ATOM 2667 O O . LEU B 1 105 ? 5.668 -0.478 3.396 1 92.25 105 LEU B O 1
ATOM 2671 N N . ARG B 1 106 ? 4.305 0.471 4.805 1 91.81 106 ARG B N 1
ATOM 2672 C CA . ARG B 1 106 ? 5.293 1.467 5.199 1 91.81 106 ARG B CA 1
ATOM 2673 C C . ARG B 1 106 ? 6.543 0.8 5.77 1 91.81 106 ARG B C 1
ATOM 2675 O O . ARG B 1 106 ? 7.664 1.184 5.434 1 91.81 106 ARG B O 1
ATOM 2682 N N . GLU B 1 107 ? 6.352 -0.119 6.586 1 93.75 107 GLU B N 1
ATOM 2683 C CA . GLU B 1 107 ? 7.473 -0.854 7.168 1 93.75 107 GLU B CA 1
ATOM 2684 C C . GLU B 1 107 ? 8.266 -1.587 6.09 1 93.75 107 GLU B C 1
ATOM 2686 O O . GLU B 1 107 ? 9.5 -1.594 6.121 1 93.75 107 GLU B O 1
ATOM 2691 N N . ARG B 1 108 ? 7.547 -2.113 5.215 1 94.31 108 ARG B N 1
ATOM 2692 C CA . ARG B 1 108 ? 8.195 -2.85 4.137 1 94.31 108 ARG B CA 1
ATOM 2693 C C . ARG B 1 108 ? 8.984 -1.909 3.234 1 94.31 108 ARG B C 1
ATOM 2695 O O . ARG B 1 108 ? 10.086 -2.248 2.783 1 94.31 108 ARG B O 1
ATOM 2702 N N . ILE B 1 109 ? 8.406 -0.812 2.959 1 94.62 109 ILE B N 1
ATOM 2703 C CA . ILE B 1 109 ? 9.078 0.183 2.127 1 94.62 109 ILE B CA 1
ATOM 2704 C C . ILE B 1 109 ? 10.375 0.623 2.797 1 94.62 109 ILE B C 1
ATOM 2706 O O . ILE B 1 109 ? 11.406 0.756 2.135 1 94.62 109 ILE B O 1
ATOM 2710 N N . ASN B 1 110 ? 10.367 0.829 4.086 1 94.81 110 ASN B N 1
ATOM 2711 C CA . ASN B 1 110 ? 11.578 1.184 4.816 1 94.81 110 ASN B CA 1
ATOM 2712 C C . ASN B 1 110 ? 12.617 0.07 4.754 1 94.81 110 ASN B C 1
ATOM 2714 O O . ASN B 1 110 ? 13.812 0.336 4.59 1 94.81 110 ASN B O 1
ATOM 2718 N N . LYS B 1 111 ? 12.188 -1.094 4.898 1 96.19 111 LYS B N 1
ATOM 2719 C CA . LYS B 1 111 ? 13.094 -2.234 4.773 1 96.19 111 LYS B CA 1
ATOM 2720 C C . LYS B 1 111 ? 13.68 -2.32 3.369 1 96.19 111 LYS B C 1
ATOM 2722 O O . LYS B 1 111 ? 14.852 -2.641 3.201 1 96.19 111 LYS B O 1
ATOM 2727 N N . GLY B 1 112 ? 12.734 -2.074 2.426 1 96.69 112 GLY B N 1
ATOM 2728 C CA . GLY B 1 112 ? 13.211 -2.061 1.051 1 96.69 112 GLY B CA 1
ATOM 2729 C C . GLY B 1 112 ? 14.336 -1.063 0.818 1 96.69 112 GLY B C 1
ATOM 2730 O O . GLY B 1 112 ? 15.281 -1.348 0.084 1 96.69 112 GLY B O 1
ATOM 2731 N N . MET B 1 113 ? 14.273 0.033 1.465 1 97.25 113 MET B N 1
ATOM 2732 C CA . MET B 1 113 ? 15.328 1.034 1.358 1 97.25 113 MET B CA 1
ATOM 2733 C C . MET B 1 113 ? 16.641 0.512 1.949 1 97.25 113 MET B C 1
ATOM 2735 O O . MET B 1 113 ? 17.703 0.678 1.353 1 97.25 113 MET B O 1
ATOM 2739 N N . ARG B 1 114 ? 16.547 -0.09 3.045 1 97.44 114 ARG B N 1
ATOM 2740 C CA . ARG B 1 114 ? 17.734 -0.629 3.713 1 97.44 114 ARG B CA 1
ATOM 2741 C C . ARG B 1 114 ? 18.375 -1.729 2.877 1 97.44 114 ARG B C 1
ATOM 2743 O O . ARG B 1 114 ? 19.594 -1.798 2.771 1 97.44 114 ARG B O 1
ATOM 2750 N N . ILE B 1 115 ? 17.516 -2.549 2.346 1 97.5 115 ILE B N 1
ATOM 2751 C CA . ILE B 1 115 ? 18.016 -3.613 1.477 1 97.5 115 ILE B CA 1
ATOM 2752 C C . ILE B 1 115 ? 18.734 -3.006 0.279 1 97.5 115 ILE B C 1
ATOM 2754 O O . ILE B 1 115 ? 19.781 -3.516 -0.146 1 97.5 115 ILE B O 1
ATOM 2758 N N . SER B 1 116 ? 18.219 -1.963 -0.245 1 98.19 116 SER B N 1
ATOM 2759 C CA . SER B 1 116 ? 18.844 -1.273 -1.372 1 98.19 116 SER B CA 1
ATOM 2760 C C . SER B 1 116 ? 20.188 -0.664 -0.978 1 98.19 116 SER B C 1
ATOM 2762 O O . SER B 1 116 ? 21.156 -0.757 -1.727 1 98.19 116 SER B O 1
ATOM 2764 N N . GLU B 1 117 ? 20.188 -0.115 0.159 1 98 117 GLU B N 1
ATOM 2765 C CA . GLU B 1 117 ? 21.438 0.47 0.658 1 98 117 GLU B CA 1
ATOM 2766 C C . GLU B 1 117 ? 22.5 -0.599 0.867 1 98 117 GLU B C 1
ATOM 2768 O O . GLU B 1 117 ? 23.672 -0.385 0.546 1 98 117 GLU B O 1
ATOM 2773 N N . ASN B 1 118 ? 22.125 -1.65 1.405 1 97.38 118 ASN B N 1
ATOM 2774 C CA . ASN B 1 118 ? 23.062 -2.766 1.566 1 97.38 118 ASN B CA 1
ATOM 2775 C C . ASN B 1 118 ? 23.578 -3.266 0.22 1 97.38 118 ASN B C 1
ATOM 2777 O O . ASN B 1 118 ? 24.75 -3.623 0.094 1 97.38 118 ASN B O 1
ATOM 2781 N N . ALA B 1 119 ? 22.672 -3.336 -0.708 1 97.62 119 ALA B N 1
ATOM 2782 C CA . ALA B 1 119 ? 23.062 -3.746 -2.053 1 97.62 119 ALA B CA 1
ATOM 2783 C C . ALA B 1 119 ? 24.062 -2.76 -2.65 1 97.62 119 ALA B C 1
ATOM 2785 O O . ALA B 1 119 ? 24.984 -3.156 -3.369 1 97.62 119 ALA B O 1
ATOM 2786 N N . MET B 1 120 ? 23.891 -1.479 -2.398 1 97.75 120 MET B N 1
ATOM 2787 C CA . MET B 1 120 ? 24.844 -0.461 -2.838 1 97.75 120 MET B CA 1
ATOM 2788 C C . MET B 1 120 ? 26.203 -0.689 -2.209 1 97.75 120 MET B C 1
ATOM 2790 O O . MET B 1 120 ? 27.234 -0.589 -2.891 1 97.75 120 MET B O 1
ATOM 2794 N N . TYR B 1 121 ? 26.234 -1.023 -0.991 1 97.25 121 TYR B N 1
ATOM 2795 C CA . TYR B 1 121 ? 27.484 -1.301 -0.287 1 97.25 121 TYR B CA 1
ATOM 2796 C C . TYR B 1 121 ? 28.188 -2.498 -0.899 1 97.25 121 TYR B C 1
ATOM 2798 O O . TYR B 1 121 ? 29.391 -2.436 -1.175 1 97.25 121 TYR B O 1
ATOM 2806 N N . GLU B 1 122 ? 27.453 -3.568 -1.06 1 96.94 122 GLU B N 1
ATOM 2807 C CA . GLU B 1 122 ? 28.016 -4.77 -1.665 1 96.94 122 GLU B CA 1
ATOM 2808 C C . GLU B 1 122 ? 28.562 -4.484 -3.062 1 96.94 122 GLU B C 1
ATOM 2810 O O . GLU B 1 122 ? 29.625 -4.992 -3.439 1 96.94 122 GLU B O 1
ATOM 2815 N N . THR B 1 123 ? 27.844 -3.729 -3.781 1 97.19 123 THR B N 1
ATOM 2816 C CA . THR B 1 123 ? 28.234 -3.361 -5.137 1 97.19 123 THR B CA 1
ATOM 2817 C C . THR B 1 123 ? 29.531 -2.562 -5.121 1 97.19 123 THR B C 1
ATOM 2819 O O . THR B 1 123 ? 30.438 -2.811 -5.93 1 97.19 123 THR B O 1
ATOM 2822 N N . ALA B 1 124 ? 29.625 -1.603 -4.234 1 96.31 124 ALA B N 1
ATOM 2823 C CA . ALA B 1 124 ? 30.844 -0.801 -4.098 1 96.31 124 ALA B CA 1
ATOM 2824 C C . ALA B 1 124 ? 32.031 -1.675 -3.74 1 96.31 124 ALA B C 1
ATOM 2826 O O . ALA B 1 124 ? 33.125 -1.513 -4.301 1 96.31 124 ALA B O 1
ATOM 2827 N N . LEU B 1 125 ? 31.828 -2.574 -2.832 1 95.44 125 LEU B N 1
ATOM 2828 C CA . LEU B 1 125 ? 32.906 -3.467 -2.381 1 95.44 125 LEU B CA 1
ATOM 2829 C C . LEU B 1 125 ? 33.375 -4.348 -3.525 1 95.44 125 LEU B C 1
ATOM 2831 O O . LEU B 1 125 ? 34.594 -4.473 -3.744 1 95.44 125 LEU B O 1
ATOM 2835 N N . GLU B 1 126 ? 32.469 -4.934 -4.242 1 94.81 126 GLU B N 1
ATOM 2836 C CA . GLU B 1 126 ? 32.812 -5.797 -5.363 1 94.81 126 GLU B CA 1
ATOM 2837 C C . GLU B 1 126 ? 33.531 -5.012 -6.461 1 94.81 126 GLU B C 1
ATOM 2839 O O . GLU B 1 126 ? 34.469 -5.523 -7.094 1 94.81 126 GLU B O 1
ATOM 2844 N N . ALA B 1 127 ? 33.062 -3.812 -6.695 1 94.5 127 ALA B N 1
ATOM 2845 C CA . ALA B 1 127 ? 33.688 -2.973 -7.711 1 94.5 127 ALA B CA 1
ATOM 2846 C C . ALA B 1 127 ? 35.125 -2.625 -7.312 1 94.5 127 ALA B C 1
ATOM 2848 O O . ALA B 1 127 ? 36.031 -2.621 -8.156 1 94.5 127 ALA B O 1
ATOM 2849 N N . TYR B 1 128 ? 35.312 -2.342 -6.059 1 92.56 128 TYR B N 1
ATOM 2850 C CA . TYR B 1 128 ? 36.656 -2.037 -5.559 1 92.56 128 TYR B CA 1
ATOM 2851 C C . TYR B 1 128 ? 37.594 -3.217 -5.762 1 92.56 128 TYR B C 1
ATOM 2853 O O . TYR B 1 128 ? 38.719 -3.047 -6.242 1 92.56 128 TYR B O 1
ATOM 2861 N N . ILE B 1 129 ? 37.188 -4.371 -5.449 1 90.94 129 ILE B N 1
ATOM 2862 C CA . ILE B 1 129 ? 38 -5.582 -5.512 1 90.94 129 ILE B CA 1
ATOM 2863 C C . ILE B 1 129 ? 38.344 -5.895 -6.965 1 90.94 129 ILE B C 1
ATOM 2865 O O . ILE B 1 129 ? 39.5 -6.172 -7.289 1 90.94 129 ILE B O 1
ATOM 2869 N N . LEU B 1 130 ? 37.406 -5.734 -7.816 1 91.06 130 LEU B N 1
ATOM 2870 C CA . LEU B 1 130 ? 37.562 -6.148 -9.211 1 91.06 130 LEU B CA 1
ATOM 2871 C C . LEU B 1 130 ? 38.312 -5.09 -10 1 91.06 130 LEU B C 1
ATOM 2873 O O . LEU B 1 130 ? 38.812 -5.367 -11.094 1 91.06 130 LEU B O 1
ATOM 2877 N N . SER B 1 131 ? 38.375 -3.859 -9.477 1 88.06 131 SER B N 1
ATOM 2878 C CA . SER B 1 131 ? 39.031 -2.768 -10.188 1 88.06 131 SER B CA 1
ATOM 2879 C C . SER B 1 131 ? 40.531 -2.75 -9.922 1 88.06 131 SER B C 1
ATOM 2881 O O . SER B 1 131 ? 41.281 -2.096 -10.648 1 88.06 131 SER B O 1
ATOM 2883 N N . LYS B 1 132 ? 41.062 -3.41 -8.992 1 82.31 132 LYS B N 1
ATOM 2884 C CA . LYS B 1 132 ? 42.438 -3.34 -8.586 1 82.31 132 LYS B CA 1
ATOM 2885 C C . LYS B 1 132 ? 43.375 -3.947 -9.641 1 82.31 132 LYS B C 1
ATOM 2887 O O . LYS B 1 132 ? 44.406 -3.383 -9.961 1 82.31 132 LYS B O 1
ATOM 2892 N N . PRO B 1 133 ? 42.938 -5.066 -10.172 1 75.44 133 PRO B N 1
ATOM 2893 C CA . PRO B 1 133 ? 43.781 -5.582 -11.242 1 75.44 133 PRO B CA 1
ATOM 2894 C C . PRO B 1 133 ? 43.781 -4.688 -12.484 1 75.44 133 PRO B C 1
ATOM 2896 O O . PRO B 1 133 ? 42.719 -4.207 -12.906 1 75.44 133 PRO B O 1
ATOM 2899 N N . ASP B 1 134 ? 44.938 -4.34 -13.078 1 69.38 134 ASP B N 1
ATOM 2900 C CA . ASP B 1 134 ? 45.094 -3.381 -14.164 1 69.38 134 ASP B CA 1
ATOM 2901 C C . ASP B 1 134 ? 44.531 -3.924 -15.469 1 69.38 134 ASP B C 1
ATOM 2903 O O . ASP B 1 134 ? 44.219 -3.158 -16.375 1 69.38 134 ASP B O 1
ATOM 2907 N N . GLU B 1 135 ? 44.219 -5.09 -15.562 1 74.5 135 GLU B N 1
ATOM 2908 C CA . GLU B 1 135 ? 43.906 -5.695 -16.859 1 74.5 135 GLU B CA 1
ATOM 2909 C C . GLU B 1 135 ? 42.406 -5.562 -17.188 1 74.5 135 GLU B C 1
ATOM 2911 O O . GLU B 1 135 ? 42 -5.777 -18.328 1 74.5 135 GLU B O 1
ATOM 2916 N N . LYS B 1 136 ? 41.562 -5.086 -16.344 1 80.94 136 LYS B N 1
ATOM 2917 C CA . LYS B 1 136 ? 40.125 -5.105 -16.672 1 80.94 136 LYS B CA 1
ATOM 2918 C C . LYS B 1 136 ? 39.625 -3.705 -17 1 80.94 136 LYS B C 1
ATOM 2920 O O . LYS B 1 136 ? 39.969 -2.738 -16.312 1 80.94 136 LYS B O 1
ATOM 2925 N N . ASP B 1 137 ? 38.938 -3.666 -18.094 1 88.5 137 ASP B N 1
ATOM 2926 C CA . ASP B 1 137 ? 38.375 -2.387 -18.484 1 88.5 137 ASP B CA 1
ATOM 2927 C C . ASP B 1 137 ? 37.125 -2.072 -17.656 1 88.5 137 ASP B C 1
ATOM 2929 O O . ASP B 1 137 ? 36.562 -2.963 -17.016 1 88.5 137 ASP B O 1
ATOM 2933 N N . ARG B 1 138 ? 36.781 -0.86 -17.625 1 89.69 138 ARG B N 1
ATOM 2934 C CA . ARG B 1 138 ? 35.688 -0.32 -16.828 1 89.69 138 ARG B CA 1
ATOM 2935 C C . ARG B 1 138 ? 34.406 -1.073 -17.078 1 89.69 138 ARG B C 1
ATOM 2937 O O . ARG B 1 138 ? 33.75 -1.525 -16.156 1 89.69 138 ARG B O 1
ATOM 2944 N N . GLU B 1 139 ? 34 -1.238 -18.344 1 92.38 139 GLU B N 1
ATOM 2945 C CA . GLU B 1 139 ? 32.75 -1.863 -18.719 1 92.38 139 GLU B CA 1
ATOM 2946 C C . GLU B 1 139 ? 32.688 -3.316 -18.266 1 92.38 139 GLU B C 1
ATOM 2948 O O . GLU B 1 139 ? 31.641 -3.795 -17.828 1 92.38 139 GLU B O 1
ATOM 2953 N N . ASP B 1 140 ? 33.812 -3.939 -18.328 1 92.38 140 ASP B N 1
ATOM 2954 C CA . ASP B 1 140 ? 33.875 -5.336 -17.906 1 92.38 140 ASP B CA 1
ATOM 2955 C C . ASP B 1 140 ? 33.688 -5.469 -16.391 1 92.38 140 ASP B C 1
ATOM 2957 O O . ASP B 1 140 ? 33 -6.379 -15.93 1 92.38 140 ASP B O 1
ATOM 2961 N N . VAL B 1 141 ? 34.344 -4.617 -15.688 1 91.75 141 VAL B N 1
ATOM 2962 C CA . VAL B 1 141 ? 34.25 -4.641 -14.234 1 91.75 141 VAL B CA 1
ATOM 2963 C C . VAL B 1 141 ? 32.812 -4.371 -13.805 1 91.75 141 VAL B C 1
ATOM 2965 O O . VAL B 1 141 ? 32.25 -5.102 -12.977 1 91.75 141 VAL B O 1
ATOM 2968 N N . LEU B 1 142 ? 32.188 -3.377 -14.406 1 94.56 142 LEU B N 1
ATOM 2969 C CA . LEU B 1 142 ? 30.828 -3.004 -14.055 1 94.56 142 LEU B CA 1
ATOM 2970 C C . LEU B 1 142 ? 29.859 -4.145 -14.352 1 94.56 142 LEU B C 1
ATOM 2972 O O . LEU B 1 142 ? 29 -4.473 -13.531 1 94.56 142 LEU B O 1
ATOM 2976 N N . ASN B 1 143 ? 29.969 -4.727 -15.484 1 94.75 143 ASN B N 1
ATOM 2977 C CA . ASN B 1 143 ? 29.094 -5.828 -15.883 1 94.75 143 ASN B CA 1
ATOM 2978 C C . ASN B 1 143 ? 29.25 -7.023 -14.945 1 94.75 143 ASN B C 1
ATOM 2980 O O . ASN B 1 143 ? 28.25 -7.668 -14.594 1 94.75 143 ASN B O 1
ATOM 2984 N N . GLU B 1 144 ? 30.391 -7.285 -14.609 1 93.88 144 GLU B N 1
ATOM 2985 C CA . GLU B 1 144 ? 30.656 -8.414 -13.719 1 93.88 144 GLU B CA 1
ATOM 2986 C C . GLU B 1 144 ? 30.078 -8.156 -12.328 1 93.88 144 GLU B C 1
ATOM 2988 O O . GLU B 1 144 ? 29.469 -9.047 -11.727 1 93.88 144 GLU B O 1
ATOM 2993 N N . VAL B 1 145 ? 30.328 -6.996 -11.867 1 94.56 145 VAL B N 1
ATOM 2994 C CA . VAL B 1 145 ? 29.859 -6.629 -10.539 1 94.56 145 VAL B CA 1
ATOM 2995 C C . VAL B 1 145 ? 28.328 -6.684 -10.492 1 94.56 145 VAL B C 1
ATOM 2997 O O . VAL B 1 145 ? 27.75 -7.277 -9.586 1 94.56 145 VAL B O 1
ATOM 3000 N N . LEU B 1 146 ? 27.703 -6.094 -11.477 1 95.56 146 LEU B N 1
ATOM 3001 C CA . LEU B 1 146 ? 26.25 -6 -11.492 1 95.56 146 LEU B CA 1
ATOM 3002 C C . LEU B 1 146 ? 25.625 -7.371 -11.727 1 95.56 146 LEU B C 1
ATOM 3004 O O . LEU B 1 146 ? 24.562 -7.668 -11.172 1 95.56 146 LEU B O 1
ATOM 3008 N N . SER B 1 147 ? 26.203 -8.164 -12.508 1 93.12 147 SER B N 1
ATOM 3009 C CA . SER B 1 147 ? 25.703 -9.516 -12.727 1 93.12 147 SER B CA 1
ATOM 3010 C C . SER B 1 147 ? 25.672 -10.312 -11.422 1 93.12 147 SER B C 1
ATOM 3012 O O . SER B 1 147 ? 24.812 -11.156 -11.219 1 93.12 147 SER B O 1
ATOM 3014 N N . LYS B 1 148 ? 26.547 -9.992 -10.562 1 91.5 148 LYS B N 1
ATOM 3015 C CA . LYS B 1 148 ? 26.688 -10.703 -9.297 1 91.5 148 LYS B CA 1
ATOM 3016 C C . LYS B 1 148 ? 25.719 -10.164 -8.25 1 91.5 148 LYS B C 1
ATOM 3018 O O . LYS B 1 148 ? 25.219 -10.922 -7.41 1 91.5 148 LYS B O 1
ATOM 3023 N N . THR B 1 149 ? 25.406 -8.93 -8.344 1 95.25 149 THR B N 1
ATOM 3024 C CA . THR B 1 149 ? 24.75 -8.305 -7.203 1 95.25 149 THR B CA 1
ATOM 3025 C C . THR B 1 149 ? 23.281 -8.039 -7.512 1 95.25 149 THR B C 1
ATOM 3027 O O . THR B 1 149 ? 22.438 -8.055 -6.613 1 95.25 149 THR B O 1
ATOM 3030 N N . VAL B 1 150 ? 22.891 -7.844 -8.742 1 95.56 150 VAL B N 1
ATOM 3031 C CA . VAL B 1 150 ? 21.578 -7.352 -9.109 1 95.56 150 VAL B CA 1
ATOM 3032 C C . VAL B 1 150 ? 20.531 -8.453 -8.898 1 95.56 150 VAL B C 1
ATOM 3034 O O . VAL B 1 150 ? 19.422 -8.188 -8.414 1 95.56 150 VAL B O 1
ATOM 3037 N N . ASN B 1 151 ? 20.859 -9.656 -9.281 1 94.31 151 ASN B N 1
ATOM 3038 C CA . ASN B 1 151 ? 19.906 -10.75 -9.156 1 94.31 151 ASN B CA 1
ATOM 3039 C C . ASN B 1 151 ? 19.547 -11.016 -7.699 1 94.31 151 ASN B C 1
ATOM 3041 O O . ASN B 1 151 ? 18.375 -11.172 -7.363 1 94.31 151 ASN B O 1
ATOM 3045 N N . SER B 1 152 ? 20.562 -11.055 -6.895 1 95.5 152 SER B N 1
ATOM 3046 C CA . SER B 1 152 ? 20.328 -11.25 -5.465 1 95.5 152 SER B CA 1
ATOM 3047 C C . SER B 1 152 ? 19.531 -10.094 -4.879 1 95.5 152 SER B C 1
ATOM 3049 O O . SER B 1 152 ? 18.656 -10.305 -4.035 1 95.5 152 SER B O 1
ATOM 3051 N N . PHE B 1 153 ? 19.797 -8.977 -5.32 1 98.06 153 PHE B N 1
ATOM 3052 C CA . PHE B 1 153 ? 19.062 -7.801 -4.863 1 98.06 153 PHE B CA 1
ATOM 3053 C C . PHE B 1 153 ? 17.594 -7.898 -5.234 1 98.06 153 PHE B C 1
ATOM 3055 O O . PHE B 1 153 ? 16.719 -7.691 -4.391 1 98.06 153 PHE B O 1
ATOM 3062 N N . ARG B 1 154 ? 17.344 -8.211 -6.473 1 97.19 154 ARG B N 1
ATOM 3063 C CA . ARG B 1 154 ? 15.969 -8.297 -6.961 1 97.19 154 ARG B CA 1
ATOM 3064 C C . ARG B 1 154 ? 15.156 -9.281 -6.137 1 97.19 154 ARG B C 1
ATOM 3066 O O . ARG B 1 154 ? 14.016 -8.992 -5.762 1 97.19 154 ARG B O 1
ATOM 3073 N N . ASP B 1 155 ? 15.773 -10.32 -5.832 1 95.5 155 ASP B N 1
ATOM 3074 C CA . ASP B 1 155 ? 15.086 -11.352 -5.062 1 95.5 155 ASP B CA 1
ATOM 3075 C C . ASP B 1 155 ? 14.773 -10.867 -3.648 1 95.5 155 ASP B C 1
ATOM 3077 O O . ASP B 1 155 ? 13.648 -11.016 -3.168 1 95.5 155 ASP B O 1
ATOM 3081 N N . LYS B 1 156 ? 15.742 -10.312 -3.035 1 96.31 156 LYS B N 1
ATOM 3082 C CA . LYS B 1 156 ? 15.547 -9.805 -1.682 1 96.31 156 LYS B CA 1
ATOM 3083 C C . LYS B 1 156 ? 14.508 -8.688 -1.658 1 96.31 156 LYS B C 1
ATOM 3085 O O . LYS B 1 156 ? 13.656 -8.641 -0.77 1 96.31 156 LYS B O 1
ATOM 3090 N N . TYR B 1 157 ? 14.648 -7.84 -2.625 1 97.25 157 TYR B N 1
ATOM 3091 C CA . TYR B 1 157 ? 13.734 -6.703 -2.732 1 97.25 157 TYR B CA 1
ATOM 3092 C C . TYR B 1 157 ? 12.305 -7.172 -2.945 1 97.25 157 TYR B C 1
ATOM 3094 O O . TYR B 1 157 ? 11.391 -6.742 -2.236 1 97.25 157 TYR B O 1
ATOM 3102 N N . ARG B 1 158 ? 12.07 -8.109 -3.789 1 93.5 158 ARG B N 1
ATOM 3103 C CA . ARG B 1 158 ? 10.742 -8.633 -4.086 1 93.5 158 ARG B CA 1
ATOM 3104 C C . ARG B 1 158 ? 10.164 -9.367 -2.879 1 93.5 158 ARG B C 1
ATOM 3106 O O . ARG B 1 158 ? 9 -9.156 -2.518 1 93.5 158 ARG B O 1
ATOM 3113 N N . ASN B 1 159 ? 10.969 -10.141 -2.316 1 92.12 159 ASN B N 1
ATOM 3114 C CA . ASN B 1 159 ? 10.508 -10.898 -1.159 1 92.12 159 ASN B CA 1
ATOM 3115 C C . ASN B 1 159 ? 10.117 -9.977 -0.006 1 92.12 159 ASN B C 1
ATOM 3117 O O . ASN B 1 159 ? 9.133 -10.234 0.692 1 92.12 159 ASN B O 1
ATOM 3121 N N . THR B 1 160 ? 10.82 -8.961 0.187 1 94.19 160 THR B N 1
ATOM 3122 C CA . THR B 1 160 ? 10.578 -8.031 1.288 1 94.19 160 THR B CA 1
ATOM 3123 C C . THR B 1 160 ? 9.312 -7.223 1.042 1 94.19 160 THR B C 1
ATOM 3125 O O . THR B 1 160 ? 8.5 -7.031 1.954 1 94.19 160 THR B O 1
ATOM 3128 N N . LEU B 1 161 ? 9.086 -6.758 -0.138 1 93.38 161 LEU B N 1
ATOM 3129 C CA . LEU B 1 161 ? 7.996 -5.824 -0.402 1 93.38 161 LEU B CA 1
ATOM 3130 C C . LEU B 1 161 ? 6.719 -6.566 -0.78 1 93.38 161 LEU B C 1
ATOM 3132 O O . LEU B 1 161 ? 5.617 -6.027 -0.647 1 93.38 161 LEU B O 1
ATOM 3136 N N . ARG B 1 162 ? 6.836 -7.832 -1.175 1 86.19 162 ARG B N 1
ATOM 3137 C CA . ARG B 1 162 ? 5.652 -8.516 -1.689 1 86.19 162 ARG B CA 1
ATOM 3138 C C . ARG B 1 162 ? 5.34 -9.766 -0.87 1 86.19 162 ARG B C 1
ATOM 3140 O O . ARG B 1 162 ? 4.23 -10.297 -0.935 1 86.19 162 ARG B O 1
ATOM 3147 N N . GLY B 1 163 ? 6.23 -10.234 -0.11 1 83.12 163 GLY B N 1
ATOM 3148 C CA . GLY B 1 163 ? 6.039 -11.469 0.642 1 83.12 163 GLY B CA 1
ATOM 3149 C C . GLY B 1 163 ? 5.035 -11.32 1.771 1 83.12 163 GLY B C 1
ATOM 3150 O O . GLY B 1 163 ? 5.094 -10.367 2.545 1 83.12 163 GLY B O 1
ATOM 3151 N N . GLY B 1 164 ? 3.967 -12.172 1.794 1 81 164 GLY B N 1
ATOM 3152 C CA . GLY B 1 164 ? 3.072 -12.289 2.936 1 81 164 GLY B CA 1
ATOM 3153 C C . GLY B 1 164 ? 1.983 -11.234 2.949 1 81 164 GLY B C 1
ATOM 3154 O O . GLY B 1 164 ? 1.284 -11.07 3.951 1 81 164 GLY B O 1
ATOM 3155 N N . THR B 1 165 ? 1.841 -10.414 1.988 1 86.25 165 THR B N 1
ATOM 3156 C CA . THR B 1 165 ? 0.818 -9.375 1.914 1 86.25 165 THR B CA 1
ATOM 3157 C C . THR B 1 165 ? 0.071 -9.445 0.586 1 86.25 165 THR B C 1
ATOM 3159 O O . THR B 1 165 ? 0.361 -10.305 -0.251 1 86.25 165 THR B O 1
ATOM 3162 N N . LEU B 1 166 ? -1.041 -8.688 0.593 1 88.56 166 LEU B N 1
ATOM 3163 C CA . LEU B 1 166 ? -1.733 -8.539 -0.682 1 88.56 166 LEU B CA 1
ATOM 3164 C C . LEU B 1 166 ? -0.884 -7.75 -1.674 1 88.56 166 LEU B C 1
ATOM 3166 O O . LEU B 1 166 ? -0.612 -6.566 -1.461 1 88.56 166 LEU B O 1
ATOM 3170 N N . ASP B 1 167 ? -0.495 -8.398 -2.711 1 84.25 167 ASP B N 1
ATOM 3171 C CA . ASP B 1 167 ? 0.594 -7.77 -3.455 1 84.25 167 ASP B CA 1
ATOM 3172 C C . ASP B 1 167 ? 0.112 -7.266 -4.812 1 84.25 167 ASP B C 1
ATOM 3174 O O . ASP B 1 167 ? 0.855 -6.594 -5.531 1 84.25 167 ASP B O 1
ATOM 3178 N N . SER B 1 168 ? -1.125 -7.602 -5.16 1 90.69 168 SER B N 1
ATOM 3179 C CA . SER B 1 168 ? -1.545 -7.168 -6.488 1 90.69 168 SER B CA 1
ATOM 3180 C C . SER B 1 168 ? -3.033 -6.836 -6.516 1 90.69 168 SER B C 1
ATOM 3182 O O . SER B 1 168 ? -3.799 -7.32 -5.676 1 90.69 168 SER B O 1
ATOM 3184 N N . ALA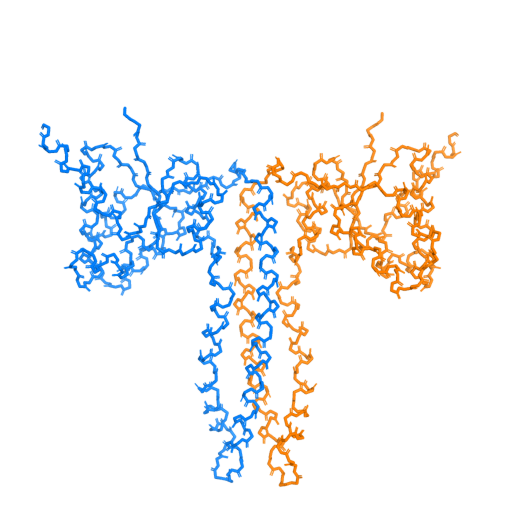 B 1 169 ? -3.336 -6.027 -7.492 1 91.88 169 ALA B N 1
ATOM 3185 C CA . ALA B 1 169 ? -4.734 -5.641 -7.672 1 91.88 169 ALA B CA 1
ATOM 3186 C C . ALA B 1 169 ? -5.586 -6.84 -8.078 1 91.88 169 ALA B C 1
ATOM 3188 O O . ALA B 1 169 ? -6.699 -7.016 -7.578 1 91.88 169 ALA B O 1
ATOM 3189 N N . PRO B 1 170 ? -5.066 -7.703 -8.859 1 93.19 170 PRO B N 1
ATOM 3190 C CA . PRO B 1 170 ? -5.836 -8.906 -9.188 1 93.19 170 PRO B CA 1
ATOM 3191 C C . PRO B 1 170 ? -6.145 -9.758 -7.961 1 93.19 170 PRO 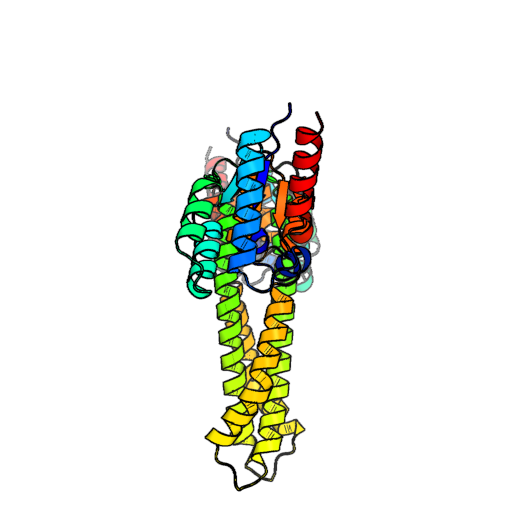B C 1
ATOM 3193 O O . PRO B 1 170 ? -7.223 -10.359 -7.875 1 93.19 170 PRO B O 1
ATOM 3196 N N . ASP B 1 171 ? -5.254 -9.812 -7.059 1 94.88 171 ASP B N 1
ATOM 3197 C CA . ASP B 1 171 ? -5.496 -10.562 -5.828 1 94.88 171 ASP B CA 1
ATOM 3198 C C . ASP B 1 171 ? -6.688 -9.992 -5.059 1 94.88 171 ASP B C 1
ATOM 3200 O O . ASP B 1 171 ? -7.504 -10.742 -4.52 1 94.88 171 ASP B O 1
ATOM 3204 N N . LEU B 1 172 ? -6.688 -8.727 -5.043 1 95.44 172 LEU B N 1
ATOM 3205 C CA . LEU B 1 172 ? -7.805 -8.07 -4.371 1 95.44 172 LEU B CA 1
ATOM 3206 C C . LEU B 1 172 ? -9.117 -8.375 -5.086 1 95.44 172 LEU B C 1
ATOM 3208 O O . LEU B 1 172 ? -10.148 -8.578 -4.438 1 95.44 172 LEU B O 1
ATOM 3212 N N . ASP B 1 173 ? -9.086 -8.438 -6.375 1 97.06 173 ASP B N 1
ATOM 3213 C CA . ASP B 1 173 ? -10.289 -8.742 -7.148 1 97.06 173 ASP B CA 1
ATOM 3214 C C . ASP B 1 173 ? -10.844 -10.117 -6.773 1 97.06 173 ASP B C 1
ATOM 3216 O O . ASP B 1 173 ? -12.062 -10.305 -6.734 1 97.06 173 ASP B O 1
ATOM 3220 N N . VAL B 1 174 ? -9.961 -11.008 -6.523 1 98 174 VAL B N 1
ATOM 3221 C CA . VAL B 1 174 ? -10.398 -12.344 -6.121 1 98 174 VAL B CA 1
ATOM 3222 C C . VAL B 1 174 ? -11.148 -12.266 -4.797 1 98 174 VAL B C 1
ATOM 3224 O O . VAL B 1 174 ? -12.227 -12.836 -4.652 1 98 174 VAL B O 1
ATOM 3227 N N . LEU B 1 175 ? -10.641 -11.539 -3.873 1 97.38 175 LEU B N 1
ATOM 3228 C CA . LEU B 1 175 ? -11.227 -11.414 -2.543 1 97.38 175 LEU B CA 1
ATOM 3229 C C . LEU B 1 175 ? -12.555 -10.664 -2.605 1 97.38 175 LEU B C 1
ATOM 3231 O O . LEU B 1 175 ? -13.531 -11.07 -1.967 1 97.38 175 LEU B O 1
ATOM 3235 N N . LEU B 1 176 ? -12.617 -9.625 -3.379 1 97.44 176 LEU B N 1
ATOM 3236 C CA . LEU B 1 176 ? -13.82 -8.805 -3.48 1 97.44 176 LEU B CA 1
ATOM 3237 C C . LEU B 1 176 ? -14.945 -9.578 -4.156 1 97.44 176 LEU B C 1
ATOM 3239 O O . LEU B 1 176 ? -16.094 -9.508 -3.727 1 97.44 176 LEU B O 1
ATOM 3243 N N . LEU B 1 177 ? -14.586 -10.258 -5.219 1 98.12 177 LEU B N 1
ATOM 3244 C CA . LEU B 1 177 ? -15.594 -11.055 -5.906 1 98.12 177 LEU B CA 1
ATOM 3245 C C . LEU B 1 177 ? -16.125 -12.156 -4.996 1 98.12 177 LEU B C 1
ATOM 3247 O O . LEU B 1 177 ? -17.328 -12.406 -4.957 1 98.12 177 LEU B O 1
ATOM 3251 N N . ALA B 1 178 ? -15.219 -12.805 -4.305 1 97.94 178 ALA B N 1
ATOM 3252 C CA . ALA B 1 178 ? -15.633 -13.82 -3.348 1 97.94 178 ALA B CA 1
ATOM 3253 C C . ALA B 1 178 ? -16.578 -13.242 -2.297 1 97.94 178 ALA B C 1
ATOM 3255 O O . ALA B 1 178 ? -17.578 -13.867 -1.93 1 97.94 178 ALA B O 1
ATOM 3256 N N . LYS B 1 179 ? -16.281 -12.109 -1.823 1 96.5 179 LYS B N 1
ATOM 3257 C CA . LYS B 1 179 ? -17.125 -11.438 -0.839 1 96.5 179 LYS B CA 1
ATOM 3258 C C . LYS B 1 179 ? -18.5 -11.125 -1.421 1 96.5 179 LYS B C 1
ATOM 3260 O O . LYS B 1 179 ? -19.531 -11.352 -0.771 1 96.5 179 LYS B O 1
ATOM 3265 N N . GLU B 1 180 ? -18.547 -10.602 -2.6 1 96.62 180 GLU B N 1
ATOM 3266 C CA . GLU B 1 180 ? -19.797 -10.227 -3.275 1 96.62 180 GLU B CA 1
ATOM 3267 C C . GLU B 1 180 ? -20.703 -11.438 -3.488 1 96.62 180 GLU B C 1
ATOM 3269 O O . GLU B 1 180 ? -21.906 -11.352 -3.301 1 96.62 180 GLU B O 1
ATOM 3274 N N . LEU B 1 181 ? -20.078 -12.562 -3.762 1 96.75 181 LEU B N 1
ATOM 3275 C CA . LEU B 1 181 ? -20.844 -13.75 -4.152 1 96.75 181 LEU B CA 1
ATOM 3276 C C . LEU B 1 181 ? -20.984 -14.711 -2.977 1 96.75 181 LEU B C 1
ATOM 3278 O O . LEU B 1 181 ? -21.609 -15.766 -3.107 1 96.75 181 LEU B O 1
ATOM 3282 N N . ASP B 1 182 ? -20.453 -14.328 -1.872 1 94.94 182 ASP B N 1
ATOM 3283 C CA . ASP B 1 182 ? -20.375 -15.258 -0.75 1 94.94 182 ASP B CA 1
ATOM 3284 C C . ASP B 1 182 ? -19.766 -16.594 -1.179 1 94.94 182 ASP B C 1
ATOM 3286 O O . ASP B 1 182 ? -20.344 -17.656 -0.951 1 94.94 182 ASP B O 1
ATOM 3290 N N . ALA B 1 183 ? -18.625 -16.469 -1.823 1 97.38 183 ALA B N 1
ATOM 3291 C CA . ALA B 1 183 ? -17.938 -17.625 -2.381 1 97.38 183 ALA B CA 1
ATOM 3292 C C . ALA B 1 183 ? -16.641 -17.906 -1.609 1 97.38 183 ALA B C 1
ATOM 3294 O O . ALA B 1 183 ? -16.172 -17.062 -0.854 1 97.38 183 ALA B O 1
ATOM 3295 N N . ALA B 1 184 ? -16.109 -19.141 -1.767 1 97.81 184 ALA B N 1
ATOM 3296 C CA . ALA B 1 184 ? -14.812 -19.5 -1.204 1 97.81 184 ALA B CA 1
ATOM 3297 C C . ALA B 1 184 ? -13.68 -19.094 -2.141 1 97.81 184 ALA B C 1
ATOM 3299 O O . ALA B 1 184 ? -13.781 -19.25 -3.359 1 97.81 184 ALA B O 1
ATOM 3300 N N . VAL B 1 185 ? -12.656 -18.594 -1.511 1 98.31 185 VAL B N 1
ATOM 3301 C CA . VAL B 1 185 ? -11.484 -18.203 -2.281 1 98.31 185 VAL B CA 1
ATOM 3302 C C . VAL B 1 185 ? -10.594 -19.422 -2.516 1 98.31 185 VAL B C 1
ATOM 3304 O O . VAL B 1 185 ? -10.305 -20.172 -1.584 1 98.31 185 VAL B O 1
ATOM 3307 N N . VAL B 1 186 ? -10.188 -19.625 -3.729 1 98.12 186 VAL B N 1
ATOM 3308 C CA . VAL B 1 186 ? -9.266 -20.703 -4.074 1 98.12 186 VAL B CA 1
ATOM 3309 C C . VAL B 1 186 ? -7.945 -20.109 -4.566 1 98.12 186 VAL B C 1
ATOM 3311 O O . VAL B 1 186 ? -7.883 -19.531 -5.652 1 98.12 186 VAL B O 1
ATOM 3314 N N . ALA B 1 187 ? -6.914 -20.25 -3.812 1 96.75 187 ALA B N 1
ATOM 3315 C CA . ALA B 1 187 ? -5.617 -19.672 -4.164 1 96.75 187 ALA B CA 1
ATOM 3316 C C . ALA B 1 187 ? -4.48 -20.406 -3.465 1 96.75 187 ALA B C 1
ATOM 3318 O O . ALA B 1 187 ? -4.715 -21.203 -2.545 1 96.75 187 ALA B O 1
ATOM 3319 N N . ASN B 1 188 ? -3.355 -20.359 -4.102 1 93.69 188 ASN B N 1
ATOM 3320 C CA . ASN B 1 188 ? -2.115 -20.781 -3.459 1 93.69 188 ASN B CA 1
ATOM 3321 C C . ASN B 1 188 ? -1.198 -19.594 -3.182 1 93.69 188 ASN B C 1
ATOM 3323 O O . ASN B 1 188 ? -0.147 -19.453 -3.809 1 93.69 188 ASN B O 1
ATOM 3327 N N . ASP B 1 189 ? -1.544 -18.734 -2.266 1 90.19 189 ASP B N 1
ATOM 3328 C CA . ASP B 1 189 ? -0.815 -17.531 -1.89 1 90.19 189 ASP B CA 1
ATOM 3329 C C . ASP B 1 189 ? -1.082 -17.156 -0.433 1 90.19 189 ASP B C 1
ATOM 3331 O O . ASP B 1 189 ? -2.236 -17.016 -0.025 1 90.19 189 ASP B O 1
ATOM 3335 N N . GLU B 1 190 ? -0.008 -16.984 0.224 1 90 190 GLU B N 1
ATOM 3336 C CA . GLU B 1 190 ? -0.117 -16.688 1.647 1 90 190 GLU B CA 1
ATOM 3337 C C . GLU B 1 190 ? -0.793 -15.336 1.874 1 90 190 GLU B C 1
ATOM 3339 O O . GLU B 1 190 ? -1.555 -15.172 2.83 1 90 190 GLU B O 1
ATOM 3344 N N . GLY B 1 191 ? -0.465 -14.414 1.119 1 91.25 191 GLY B N 1
ATOM 334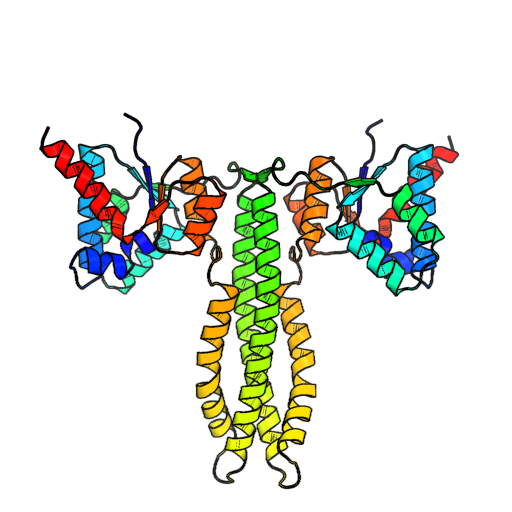5 C CA . GLY B 1 191 ? -1.087 -13.102 1.219 1 91.25 191 GLY B CA 1
ATOM 3346 C C . GLY B 1 191 ? -2.592 -13.141 1.035 1 91.25 191 GLY B C 1
ATOM 3347 O O . GLY B 1 191 ? -3.336 -12.578 1.84 1 91.25 191 GLY B O 1
ATOM 3348 N N . ILE B 1 192 ? -3.039 -13.82 0.062 1 94.81 192 ILE B N 1
ATOM 3349 C CA . ILE B 1 192 ? -4.465 -13.945 -0.214 1 94.81 192 ILE B CA 1
ATOM 3350 C C . ILE B 1 192 ? -5.152 -14.672 0.94 1 94.81 192 ILE B C 1
ATOM 3352 O O . ILE B 1 192 ? -6.238 -14.281 1.371 1 94.81 192 ILE B O 1
ATOM 3356 N N . GLU B 1 193 ? -4.48 -15.68 1.409 1 95.31 193 GLU B N 1
ATOM 3357 C CA . GLU B 1 193 ? -5.059 -16.438 2.516 1 95.31 193 GLU B CA 1
ATOM 3358 C C . GLU B 1 193 ? -5.238 -15.562 3.75 1 95.31 193 GLU B C 1
ATOM 3360 O O . GLU B 1 193 ? -6.309 -15.562 4.363 1 95.31 193 GLU B O 1
ATOM 3365 N N . LYS B 1 194 ? -4.273 -14.875 4.094 1 93.19 194 LYS B N 1
ATOM 3366 C CA . LYS B 1 194 ? -4.316 -14 5.258 1 93.19 194 LYS B CA 1
ATOM 3367 C C . LYS B 1 194 ? -5.438 -12.969 5.125 1 93.19 194 LYS B C 1
ATOM 3369 O O . LYS B 1 194 ? -6.176 -12.727 6.082 1 93.19 194 LYS B O 1
ATOM 3374 N N . TRP B 1 195 ? -5.586 -12.445 4.035 1 92.31 195 TRP B N 1
ATOM 3375 C CA . TRP B 1 195 ? -6.574 -11.391 3.828 1 92.31 195 TRP B CA 1
ATOM 3376 C C . TRP B 1 195 ? -7.98 -11.977 3.723 1 92.31 195 TRP B C 1
ATOM 3378 O O . TRP B 1 195 ? -8.953 -11.336 4.125 1 92.31 195 TRP B O 1
ATOM 3388 N N . ALA B 1 196 ? -8.062 -13.195 3.141 1 95.69 196 ALA B N 1
ATOM 3389 C CA . ALA B 1 196 ? -9.344 -13.883 3.17 1 95.69 196 ALA B CA 1
ATOM 3390 C C . ALA B 1 196 ? -9.836 -14.07 4.602 1 95.69 196 ALA B C 1
ATOM 3392 O O . ALA B 1 196 ? -11.016 -13.852 4.891 1 95.69 196 ALA B O 1
ATOM 3393 N N . GLN B 1 197 ? -8.93 -14.398 5.438 1 93.88 197 GLN B N 1
ATOM 3394 C CA . GLN B 1 197 ? -9.258 -14.562 6.848 1 93.88 197 GLN B CA 1
ATOM 3395 C C . GLN B 1 197 ? -9.703 -13.234 7.465 1 93.88 197 GLN B C 1
ATOM 3397 O O . GLN B 1 197 ? -10.695 -13.188 8.203 1 93.88 197 GLN B O 1
ATOM 3402 N N . ARG B 1 198 ? -9.086 -12.219 7.184 1 89.5 198 ARG B N 1
ATOM 3403 C CA . ARG B 1 198 ? -9.391 -10.898 7.727 1 89.5 198 ARG B CA 1
ATOM 3404 C C . ARG B 1 198 ? -10.766 -10.422 7.273 1 89.5 198 ARG B C 1
ATOM 3406 O O . ARG B 1 198 ? -11.461 -9.727 8.016 1 89.5 198 ARG B O 1
ATOM 3413 N N . LEU B 1 199 ? -11.109 -10.828 6.098 1 92.44 199 LEU B N 1
ATOM 3414 C CA . LEU B 1 199 ? -12.391 -10.398 5.535 1 92.44 199 LEU B CA 1
ATOM 3415 C C . LEU B 1 199 ? -13.5 -11.383 5.895 1 92.44 199 LEU B C 1
ATOM 3417 O O . LEU B 1 199 ? -14.656 -11.172 5.531 1 92.44 199 LEU B O 1
ATOM 3421 N N . GLY B 1 200 ? -13.133 -12.477 6.586 1 93.44 200 GLY B N 1
ATOM 3422 C CA . GLY B 1 200 ? -14.117 -13.469 6.988 1 93.44 200 GLY B CA 1
ATOM 3423 C C . GLY B 1 200 ? -14.578 -14.352 5.848 1 93.44 200 GLY B C 1
ATOM 3424 O O . GLY B 1 200 ? -15.734 -14.766 5.801 1 93.44 200 GLY B O 1
ATOM 3425 N N . LEU B 1 201 ? -13.68 -14.562 4.898 1 96.31 201 LEU B N 1
ATOM 3426 C CA . LEU B 1 201 ? -14.023 -15.375 3.738 1 96.31 201 LEU B CA 1
ATOM 3427 C C . LEU B 1 201 ? -13.547 -16.812 3.92 1 96.31 201 LEU B C 1
ATOM 3429 O O . LEU B 1 201 ? -12.555 -17.062 4.605 1 96.31 201 LEU B O 1
ATOM 3433 N N . ARG B 1 202 ? -14.32 -17.688 3.334 1 96.94 202 ARG B N 1
ATOM 3434 C CA . ARG B 1 202 ? -13.82 -19.062 3.232 1 96.94 202 ARG B CA 1
ATOM 3435 C C . ARG B 1 202 ? -12.617 -19.141 2.295 1 96.94 202 ARG B C 1
ATOM 3437 O O . ARG B 1 202 ? -12.57 -18.438 1.279 1 96.94 202 ARG B O 1
ATOM 3444 N N . PHE B 1 203 ? -11.727 -20.031 2.744 1 97.88 203 PHE B N 1
ATOM 3445 C CA . PHE B 1 203 ? -10.508 -20.172 1.957 1 97.88 203 PHE B CA 1
ATOM 3446 C C . PHE B 1 203 ? -10.219 -21.641 1.676 1 97.88 203 PHE B C 1
ATOM 3448 O O . PHE B 1 203 ? -10.359 -22.484 2.562 1 97.88 203 PHE B O 1
ATOM 3455 N N . VAL B 1 204 ? -9.906 -21.938 0.419 1 97.06 204 VAL B N 1
ATOM 3456 C CA . VAL B 1 204 ? -9.531 -23.281 -0.021 1 97.06 204 VAL B CA 1
ATOM 3457 C C . VAL B 1 204 ? -8.164 -23.234 -0.704 1 97.06 204 VAL B C 1
ATOM 3459 O O . VAL B 1 204 ? -7.949 -22.453 -1.627 1 97.06 204 VAL B O 1
ATOM 3462 N N . ASN B 1 205 ? -7.316 -24.094 -0.219 1 96.5 205 ASN B N 1
ATOM 3463 C CA . ASN B 1 205 ? -6.027 -24.203 -0.893 1 96.5 205 ASN B CA 1
ATOM 3464 C C . ASN B 1 205 ? -6.176 -24.75 -2.307 1 96.5 205 ASN B C 1
ATOM 3466 O O . ASN B 1 205 ? -6.898 -25.734 -2.52 1 96.5 205 ASN B O 1
ATOM 3470 N N . ALA B 1 206 ? -5.41 -24.109 -3.158 1 96.44 206 ALA B N 1
ATOM 3471 C CA . ALA B 1 206 ? -5.508 -24.5 -4.566 1 96.44 206 ALA B CA 1
ATOM 3472 C C . ALA B 1 206 ? -5.207 -25.984 -4.754 1 96.44 206 ALA B C 1
ATOM 3474 O O . ALA B 1 206 ? -5.832 -26.641 -5.582 1 96.44 206 ALA B O 1
ATOM 3475 N N . ARG B 1 207 ? -4.344 -26.516 -4.055 1 93.94 207 ARG B N 1
ATOM 3476 C CA . ARG B 1 207 ? -3.914 -27.906 -4.164 1 93.94 207 ARG B CA 1
ATOM 3477 C C . ARG B 1 207 ? -5.047 -28.859 -3.812 1 93.94 207 ARG B C 1
ATOM 3479 O O . ARG B 1 207 ? -5.16 -29.938 -4.398 1 93.94 207 ARG B O 1
ATOM 3486 N N . ASP B 1 208 ? -5.871 -28.484 -2.961 1 95.06 208 ASP B N 1
ATOM 3487 C CA . ASP B 1 208 ? -6.926 -29.359 -2.451 1 95.06 208 ASP B CA 1
ATOM 3488 C C . ASP B 1 208 ? -8.219 -29.188 -3.244 1 95.06 208 ASP B C 1
ATOM 3490 O O . ASP B 1 208 ? -9.109 -30.031 -3.193 1 95.06 208 ASP B O 1
ATOM 3494 N N . PHE B 1 209 ? -8.352 -28.156 -3.936 1 96.44 209 PHE B N 1
ATOM 3495 C CA . PHE B 1 209 ? -9.602 -27.719 -4.555 1 96.44 209 PHE B CA 1
ATOM 3496 C C . PHE B 1 209 ? -10.156 -28.797 -5.477 1 96.44 209 PHE B C 1
ATOM 3498 O O . PHE B 1 209 ? -11.312 -29.188 -5.348 1 96.44 209 PHE B O 1
ATOM 3505 N N . PRO B 1 210 ? -9.312 -29.375 -6.387 1 95.12 210 PRO B N 1
ATOM 3506 C CA . PRO B 1 210 ? -9.859 -30.406 -7.273 1 95.12 210 PRO B CA 1
ATOM 3507 C C . PRO B 1 210 ? -10.367 -31.625 -6.516 1 95.12 210 PRO B C 1
ATOM 3509 O O . PRO B 1 210 ? -11.367 -32.25 -6.914 1 95.12 210 PRO B O 1
ATOM 3512 N N . PHE B 1 211 ? -9.789 -31.938 -5.477 1 94.88 211 PHE B N 1
ATOM 3513 C CA . PHE B 1 211 ? -10.156 -33.125 -4.703 1 94.88 211 PHE B CA 1
ATOM 3514 C C . PHE B 1 211 ? -11.445 -32.875 -3.926 1 94.88 211 PHE B C 1
ATOM 3516 O O . PHE B 1 211 ? -12.242 -33.781 -3.721 1 94.88 211 PHE B O 1
ATOM 3523 N N . ILE B 1 212 ? -11.562 -31.672 -3.465 1 94.88 212 ILE B N 1
ATOM 3524 C CA . ILE B 1 212 ? -12.805 -31.281 -2.799 1 94.88 212 ILE B CA 1
ATOM 3525 C C . ILE B 1 212 ? -13.977 -31.469 -3.758 1 94.88 212 ILE B C 1
ATOM 3527 O O . ILE B 1 212 ? -14.992 -32.062 -3.396 1 94.88 212 ILE B O 1
ATOM 3531 N N . LEU B 1 213 ? -13.82 -31 -4.957 1 94.69 213 LEU B N 1
ATOM 3532 C CA . LEU B 1 213 ? -14.875 -31.156 -5.953 1 94.69 213 LEU B CA 1
ATOM 3533 C C . LEU B 1 213 ? -15.125 -32.625 -6.273 1 94.69 213 LEU B C 1
ATOM 3535 O O . LEU B 1 213 ? -16.266 -33.031 -6.41 1 94.69 213 LEU B O 1
ATOM 3539 N N . GLN B 1 214 ? -14.047 -33.406 -6.379 1 94 214 GLN B N 1
ATOM 3540 C CA . GLN B 1 214 ? -14.156 -34.812 -6.68 1 94 214 GLN B CA 1
ATOM 3541 C C . GLN B 1 214 ? -14.922 -35.562 -5.586 1 94 214 GLN B C 1
ATOM 3543 O O . GLN B 1 214 ? -15.703 -36.469 -5.867 1 94 214 GLN B O 1
ATOM 3548 N N . GLU B 1 215 ? -14.656 -35.125 -4.375 1 93.31 215 GLU B N 1
ATOM 3549 C CA . GLU B 1 215 ? -15.359 -35.75 -3.254 1 93.31 215 GLU B CA 1
ATOM 3550 C C . GLU B 1 215 ? -16.859 -35.5 -3.35 1 93.31 215 GLU B C 1
ATOM 3552 O O . GLU B 1 215 ? -17.656 -36.406 -3.072 1 93.31 215 GLU B O 1
ATOM 3557 N N . TYR B 1 216 ? -17.234 -34.344 -3.686 1 91.62 216 TYR B N 1
ATOM 3558 C CA . TYR B 1 216 ? -18.641 -34.031 -3.887 1 91.62 216 TYR B CA 1
ATOM 3559 C C . TYR B 1 216 ? -19.234 -34.875 -5.004 1 91.62 216 TYR B C 1
ATOM 3561 O O . TYR B 1 216 ? -20.344 -35.406 -4.871 1 91.62 216 TYR B O 1
ATOM 3569 N N . LEU B 1 217 ? -18.516 -35.031 -6.027 1 92.56 217 LEU B N 1
ATOM 3570 C CA . LEU B 1 217 ? -18.984 -35.781 -7.195 1 92.56 217 LEU B CA 1
ATOM 3571 C C . LEU B 1 217 ? -19.109 -37.25 -6.883 1 92.56 217 LEU B C 1
ATOM 3573 O O . LEU B 1 217 ? -20.094 -37.906 -7.293 1 92.56 217 LEU B O 1
ATOM 3577 N N . ASP B 1 218 ? -18.188 -37.75 -6.145 1 92.94 218 ASP B N 1
ATOM 3578 C CA . ASP B 1 218 ? -18.219 -39.156 -5.777 1 92.94 218 ASP B CA 1
ATOM 3579 C C . ASP B 1 218 ? -19.438 -39.5 -4.918 1 92.94 218 ASP B C 1
ATOM 3581 O O . ASP B 1 218 ? -20.031 -40.562 -5.051 1 92.94 218 ASP B O 1
ATOM 3585 N N . LEU B 1 219 ? -19.75 -38.625 -4.074 1 87.88 219 LEU B N 1
ATOM 3586 C CA . LEU B 1 219 ? -20.906 -38.844 -3.203 1 87.88 219 LEU B CA 1
ATOM 3587 C C . LEU B 1 219 ? -22.203 -38.719 -3.99 1 87.88 219 LEU B C 1
ATOM 3589 O O . LEU B 1 219 ? -23.188 -39.406 -3.688 1 87.88 219 LEU B O 1
ATOM 3593 N N . TRP B 1 220 ? -22.203 -37.844 -4.855 1 84.56 220 TRP B N 1
ATOM 3594 C CA . TRP B 1 220 ? -23.391 -37.688 -5.695 1 84.56 220 TRP B CA 1
ATOM 3595 C C . TRP B 1 220 ? -23.641 -38.906 -6.543 1 84.56 220 TRP B C 1
ATOM 3597 O O . TRP B 1 220 ? -24.781 -39.312 -6.734 1 84.56 220 TRP B O 1
ATOM 3607 N N . ASP B 1 221 ? -22.625 -39.531 -7.055 1 83.75 221 ASP B N 1
ATOM 3608 C CA . ASP B 1 221 ? -22.734 -40.75 -7.875 1 83.75 221 ASP B CA 1
ATOM 3609 C C . ASP B 1 221 ? -23.219 -41.938 -7.043 1 83.75 221 ASP B C 1
ATOM 3611 O O . ASP B 1 221 ? -23.844 -42.844 -7.57 1 83.75 221 ASP B O 1
ATOM 3615 N N . LYS B 1 222 ? -22.922 -41.875 -5.801 1 78.38 222 LYS B N 1
ATOM 3616 C CA . LYS B 1 222 ? -23.328 -43 -4.93 1 78.38 222 LYS B CA 1
ATOM 3617 C C . LYS B 1 222 ? -24.766 -42.812 -4.469 1 78.38 222 LYS B C 1
ATOM 3619 O O . LYS B 1 222 ? -25.344 -43.719 -3.855 1 78.38 222 LYS B O 1
ATOM 3624 N N . LYS B 1 223 ? -25.281 -41.844 -4.707 1 70.44 223 LYS B N 1
ATOM 3625 C CA . LYS B 1 223 ? -26.719 -41.688 -4.418 1 70.44 223 LYS B CA 1
ATOM 3626 C C . LYS B 1 223 ? -27.562 -42.344 -5.52 1 70.44 223 LYS B C 1
ATOM 3628 O O . LYS B 1 223 ? -27.219 -42.219 -6.703 1 70.44 223 LYS B O 1
#

Sequence (446 aa):
MQKQRFCLDTTAITDSDVRRSLGVSNISESAEKIMDIIAQARVQLDISCHIPYNTVYKELVGFLIREECAPETLIKVDTWLVKKTPNRYEIKIPAEIFYEYIKDLRERINKGMRISENAMYETALEAYILSKPDEKDREDVLNEVLSKTVNSFRDKYRNTLRGGTLDSAPDLDVLLLAKELDAAVVANDEGIEKWAQRLGLRFVNARDFPFILQEYLDLWDKKMQKQRFCLDTTAITDSDVRRSLGVSNISESAEKIMDIIAQARVQLDISCHIPYNTVYKELVGFLIREECAPETLIKVDTWLVKKTPNRYEIKIPAEIFYEYIKDLRERINKGMRISENAMYETALEAYILSKPDEKDREDVLNEVLSKTVNSFRDKYRNTLRGGTLDSAPDLDVLLLAKELDAAVVANDEGIEKWAQRLGLRFVNARDFPFILQEYLDLWDKK

Radius of gyration: 28.18 Å; Cα contacts (8 Å, |Δi|>4): 700; chains: 2; bounding box: 76×86×56 Å

pLDDT: mean 93.11, std 6.42, range [40.47, 98.44]